Protein 5KD5 (pdb70)

Radius of gyration: 27.12 Å; Cα contacts (8 Å, |Δi|>4): 1174; chains: 1; bounding box: 44×74×72 Å

Structure (mmCIF, N/CA/C/O backbone):
data_5KD5
#
_entry.id   5KD5
#
_cell.length_a   86.860
_cell.length_b   88.440
_cell.length_c   99.020
_cell.angle_alpha   90.00
_cell.angle_beta   90.00
_cell.angle_gamma   90.00
#
_symmetry.space_group_name_H-M   'P 21 21 21'
#
loop_
_entity.id
_entity.type
_entity.pdbx_description
1 polymer Metallopeptidase
2 non-polymer 'ZINC ION'
3 non-polymer 1,2-ETHANEDIOL
4 non-polymer 'PHOSPHATE ION'
5 water water
#
loop_
_atom_site.group_PDB
_atom_site.id
_atom_site.type_symbol
_atom_site.label_atom_id
_atom_site.label_alt_id
_atom_site.label_comp_id
_atom_site.label_asym_id
_atom_site.label_entity_id
_atom_site.label_seq_id
_atom_site.pdbx_PDB_ins_code
_atom_site.Cartn_x
_atom_site.Cartn_y
_atom_site.Cartn_z
_atom_site.occupancy
_atom_site.B_iso_or_equiv
_atom_site.auth_seq_id
_atom_site.auth_comp_id
_atom_site.auth_asym_id
_atom_site.auth_atom_id
_atom_site.pdbx_PDB_model_num
ATOM 1 N N A ASP A 1 24 ? -11.767 -20.926 33.718 0.50 44.40 322 ASP A N 1
ATOM 2 N N B ASP A 1 24 ? -11.202 -20.189 33.584 0.50 43.16 322 ASP A N 1
ATOM 3 C CA A ASP A 1 24 ? -12.709 -20.184 32.822 0.50 43.55 322 ASP A CA 1
ATOM 4 C CA B ASP A 1 24 ? -12.469 -20.356 32.813 0.50 42.87 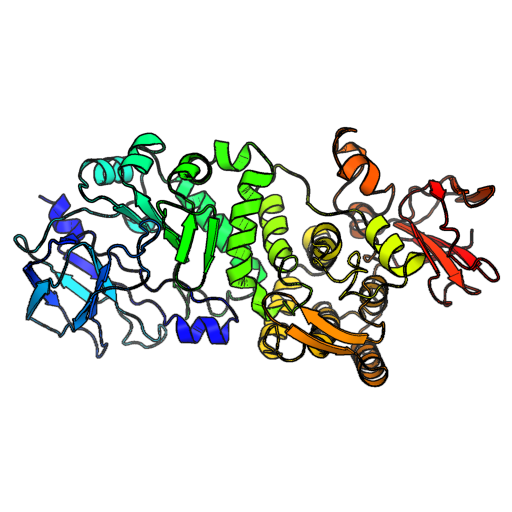322 ASP A CA 1
ATOM 5 C C A ASP A 1 24 ? -12.244 -20.347 31.374 0.50 42.28 322 ASP A C 1
ATOM 6 C C B ASP A 1 24 ? -12.180 -20.434 31.311 0.50 41.87 322 ASP A C 1
ATOM 7 O O A ASP A 1 24 ? -11.039 -20.446 31.097 0.50 39.87 322 ASP A O 1
ATOM 8 O O B ASP A 1 24 ? -11.010 -20.558 30.919 0.50 38.78 322 ASP A O 1
ATOM 17 N N . LYS A 1 25 ? -13.222 -20.394 30.470 1.00 39.81 323 LYS A N 1
ATOM 18 C CA . LYS A 1 25 ? -13.018 -20.443 29.032 1.00 42.92 323 LYS A CA 1
ATOM 19 C C . LYS A 1 25 ? -12.368 -19.151 28.515 1.00 43.46 323 LYS A C 1
ATOM 20 O O . LYS A 1 25 ? -11.799 -19.143 27.432 1.00 46.32 323 LYS A O 1
ATOM 22 N N . TRP A 1 26 ? -12.499 -18.058 29.265 1.00 42.85 324 TRP A N 1
ATOM 23 C CA . TRP A 1 26 ? -11.832 -16.807 28.893 1.00 40.23 324 TRP A CA 1
ATOM 24 C C . TRP A 1 26 ? -10.324 -16.982 29.031 1.00 40.40 324 TRP A C 1
ATOM 25 O O . TRP A 1 26 ? -9.600 -16.704 28.077 1.00 37.05 324 TRP A O 1
ATOM 36 N N . GLU A 1 27 ? -9.840 -17.483 30.169 1.00 37.26 325 GLU A N 1
ATOM 37 C CA . GLU A 1 27 ? -8.407 -17.734 30.291 1.00 36.51 325 GLU A CA 1
ATOM 38 C C . GLU A 1 27 ? -7.917 -18.693 29.204 1.00 39.16 325 GLU A C 1
ATOM 39 O O . GLU A 1 27 ? -6.874 -18.474 28.621 1.00 37.02 325 GLU A O 1
ATOM 45 N N . LYS A 1 28 ? -8.686 -19.729 28.893 1.00 39.52 326 LYS A N 1
ATOM 46 C CA . LYS A 1 28 ? -8.186 -20.766 27.989 1.00 37.49 326 LYS A CA 1
ATOM 47 C C . LYS A 1 28 ? -7.957 -20.255 26.554 1.00 36.17 326 LYS A C 1
ATOM 48 O O . LYS A 1 28 ? -7.049 -20.691 25.835 1.00 30.75 326 LYS A O 1
ATOM 54 N N . GLU A 1 29 ? -8.834 -19.358 26.153 1.00 35.36 327 GLU A N 1
ATOM 55 C CA . GLU A 1 29 ? -8.826 -18.705 24.846 1.00 36.64 327 GLU A CA 1
ATOM 56 C C . GLU A 1 29 ? -7.498 -18.010 24.567 1.00 35.19 327 GLU A C 1
ATOM 57 O O . GLU A 1 29 ? -7.115 -17.871 23.407 1.00 36.60 327 GLU A O 1
ATOM 63 N N . PHE A 1 30 ? -6.810 -17.566 25.629 1.00 29.53 328 PHE A N 1
ATOM 64 C CA . PHE A 1 30 ? -5.535 -16.849 25.513 1.00 29.24 328 PHE A CA 1
ATOM 65 C C . PHE A 1 30 ? -4.396 -17.718 25.971 1.00 29.14 328 PHE A C 1
ATOM 66 O O . PHE A 1 30 ? -3.297 -17.679 25.421 1.00 27.38 328 PHE A O 1
ATOM 74 N N . ARG A 1 31 ? -4.658 -18.594 26.939 1.00 27.19 329 ARG A N 1
ATOM 75 C CA . ARG A 1 31 ? -3.556 -19.416 27.437 1.00 24.55 329 ARG A CA 1
ATOM 76 C C . ARG A 1 31 ? -3.157 -20.560 26.481 1.00 21.44 329 ARG A C 1
ATOM 77 O O . ARG A 1 31 ? -2.049 -20.989 26.523 1.00 22.87 329 ARG A O 1
ATOM 85 N N . ILE A 1 32 ? -4.104 -21.010 25.664 1.00 24.91 330 ILE A N 1
ATOM 86 C CA . ILE A 1 32 ? -3.905 -22.030 24.678 1.00 27.06 330 ILE A CA 1
ATOM 87 C C . ILE A 1 32 ? -4.273 -21.455 23.336 1.00 26.60 330 ILE A C 1
ATOM 88 O O . ILE A 1 32 ? -5.475 -21.283 23.027 1.00 27.03 330 ILE A O 1
ATOM 93 N N . ARG A 1 33 ? -3.252 -21.232 22.511 1.00 26.87 331 ARG A N 1
ATOM 94 C CA . ARG A 1 33 ? -3.454 -20.674 21.167 1.00 27.40 331 ARG A CA 1
ATOM 95 C C . ARG A 1 33 ? -2.514 -21.263 20.099 1.00 26.85 331 ARG A C 1
ATOM 96 O O . ARG A 1 33 ? -1.382 -21.689 20.406 1.00 23.57 331 ARG A O 1
ATOM 104 N N . SER A 1 34 ? -2.982 -21.248 18.842 1.00 27.75 332 SER A N 1
ATOM 105 C CA . SER A 1 34 ? -2.103 -21.527 17.711 1.00 28.52 332 SER A CA 1
ATOM 106 C C . SER A 1 34 ? -1.658 -20.188 17.097 1.00 27.86 332 SER A C 1
ATOM 107 O O . SER A 1 34 ? -2.500 -19.343 16.769 1.00 32.37 332 SER A O 1
ATOM 110 N N . TYR A 1 35 ? -0.361 -20.040 16.971 1.00 24.65 333 TYR A N 1
ATOM 111 C CA . TYR A 1 35 ? 0.262 -18.825 16.452 1.00 23.44 333 TYR A CA 1
ATOM 112 C C . TYR A 1 35 ? 0.720 -19.046 15.014 1.00 24.23 333 TYR A C 1
ATOM 113 O O . TYR A 1 35 ? 1.541 -19.949 14.711 1.00 23.93 333 TYR A O 1
ATOM 122 N N . GLU A 1 36 ? 0.154 -18.227 14.132 1.00 22.53 334 GLU A N 1
ATOM 123 C CA . GLU A 1 36 ? 0.383 -18.319 12.712 1.00 23.67 334 GLU A CA 1
ATOM 124 C C . GLU A 1 36 ? 1.728 -17.650 12.377 1.00 20.94 334 GLU A C 1
ATOM 125 O O . GLU A 1 36 ? 2.167 -16.720 13.065 1.00 21.83 334 GLU A O 1
ATOM 131 N N . PRO A 1 37 ? 2.390 -18.108 11.312 1.00 20.54 335 PRO A N 1
ATOM 132 C CA . PRO A 1 37 ? 3.647 -17.521 10.891 1.00 20.12 335 PRO A CA 1
ATOM 133 C C . PRO A 1 37 ? 3.438 -16.129 10.255 1.00 17.52 335 PRO A C 1
ATOM 134 O O . PRO A 1 37 ? 2.473 -15.925 9.571 1.00 19.48 335 PRO A O 1
ATOM 138 N N . TYR A 1 38 ? 4.314 -15.196 10.545 1.00 18.90 336 TYR A N 1
ATOM 139 C CA . TYR A 1 38 ? 4.335 -13.916 9.810 1.00 17.98 336 TYR A CA 1
ATOM 140 C C . TYR A 1 38 ? 5.664 -13.743 9.103 1.00 19.41 336 TYR A C 1
ATOM 141 O O . TYR A 1 38 ? 6.658 -14.341 9.477 1.00 19.39 336 TYR A O 1
ATOM 150 N N . SER A 1 39 ? 5.690 -12.919 8.035 1.00 19.63 337 SER A N 1
ATOM 151 C CA . SER A 1 39 ? 6.953 -12.687 7.315 1.00 19.38 337 SER A CA 1
ATOM 152 C C . SER A 1 39 ? 8.004 -11.899 8.068 1.00 19.67 337 SER A C 1
ATOM 153 O O . SER A 1 39 ? 7.712 -11.278 9.142 1.00 21.44 337 SER A O 1
ATOM 156 N N . ASN A 1 40 ? 9.218 -11.788 7.490 1.00 21.35 338 ASN A N 1
ATOM 157 C CA . ASN A 1 40 ? 10.289 -11.006 8.038 1.00 21.21 338 ASN A CA 1
ATOM 158 C C . ASN A 1 40 ? 10.214 -9.540 7.596 1.00 22.15 338 ASN A C 1
ATOM 159 O O . ASN A 1 40 ? 10.184 -9.217 6.384 1.00 22.45 338 ASN A O 1
ATOM 164 N N . ILE A 1 41 ? 10.219 -8.652 8.585 1.00 19.59 339 ILE A N 1
ATOM 165 C CA . ILE A 1 41 ? 9.976 -7.246 8.287 1.00 19.93 339 ILE A CA 1
ATOM 166 C C . ILE A 1 41 ? 11.149 -6.548 7.561 1.00 22.92 339 ILE A C 1
ATOM 167 O O . ILE A 1 41 ? 10.906 -5.682 6.691 1.00 21.88 339 ILE A O 1
ATOM 172 N N . ALA A 1 42 ? 12.391 -6.891 7.867 1.00 23.13 340 ALA A N 1
ATOM 173 C CA . ALA A 1 42 ? 13.513 -6.188 7.262 1.00 26.40 340 ALA A CA 1
ATOM 174 C C . ALA A 1 42 ? 13.602 -6.558 5.767 1.00 24.66 340 ALA A C 1
ATOM 175 O O . ALA A 1 42 ? 13.727 -5.686 4.896 1.00 24.21 340 ALA A O 1
ATOM 177 N N . GLU A 1 43 ? 13.454 -7.840 5.478 1.00 23.92 341 GLU A N 1
ATOM 178 C CA . GLU A 1 43 ? 13.464 -8.343 4.115 1.00 24.67 341 GLU A CA 1
ATOM 179 C C . GLU A 1 43 ? 12.450 -7.622 3.240 1.00 23.69 341 GLU A C 1
ATOM 180 O O . GLU A 1 43 ? 12.794 -7.214 2.145 1.00 21.72 341 GLU A O 1
ATOM 186 N N . TRP A 1 44 ? 11.220 -7.429 3.748 1.00 21.15 342 TRP A N 1
ATOM 187 C CA . TRP A 1 44 ? 10.137 -6.903 2.911 1.00 21.09 342 TRP A CA 1
ATOM 188 C C . TRP A 1 44 ? 10.187 -5.389 2.834 1.00 20.01 342 TRP A C 1
ATOM 189 O O . TRP A 1 44 ? 9.721 -4.796 1.838 1.00 19.49 342 TRP A O 1
ATOM 200 N N . ALA A 1 45 ? 10.767 -4.771 3.855 1.00 21.32 343 ALA A N 1
ATOM 201 C CA . ALA A 1 45 ? 10.963 -3.309 3.803 1.00 21.79 343 ALA A CA 1
ATOM 202 C C . ALA A 1 45 ? 11.976 -2.990 2.704 1.00 21.73 343 ALA A C 1
ATOM 203 O O . ALA A 1 45 ? 11.772 -2.079 1.937 1.00 21.63 343 ALA A O 1
ATOM 205 N N . ASP A 1 46 ? 13.016 -3.795 2.578 1.00 22.86 344 ASP A N 1
ATOM 206 C CA . ASP A 1 46 ? 13.971 -3.663 1.463 1.00 24.43 344 ASP A CA 1
ATOM 207 C C . ASP A 1 46 ? 13.330 -3.981 0.119 1.00 23.59 344 ASP A C 1
ATOM 208 O O . ASP A 1 46 ? 13.374 -3.142 -0.781 1.00 25.09 344 ASP A O 1
ATOM 213 N N . LYS A 1 47 ? 12.679 -5.125 -0.016 1.00 22.75 345 LYS A N 1
ATOM 214 C CA . LYS A 1 47 ? 12.037 -5.505 -1.263 1.00 24.04 345 LYS A CA 1
ATOM 215 C C . LYS A 1 47 ? 10.927 -4.559 -1.735 1.00 22.57 345 LYS A C 1
ATOM 216 O O . LYS A 1 47 ? 10.776 -4.327 -2.934 1.00 22.46 345 LYS A O 1
ATOM 222 N N . LEU A 1 48 ? 10.127 -4.041 -0.806 1.00 19.85 346 LEU A N 1
ATOM 223 C CA . LEU A 1 48 ? 8.985 -3.241 -1.176 1.00 19.90 346 LEU A CA 1
ATOM 224 C C . LEU A 1 48 ? 9.275 -1.748 -1.050 1.00 19.08 346 LEU A C 1
ATOM 225 O O . LEU A 1 48 ? 8.422 -0.927 -1.397 1.00 19.08 346 LEU A O 1
ATOM 230 N N . MET A 1 49 ? 10.462 -1.422 -0.553 1.00 18.98 347 MET A N 1
ATOM 231 C CA . MET A 1 49 ? 10.890 -0.006 -0.422 1.00 20.44 347 MET A CA 1
ATOM 232 C C . MET A 1 49 ? 9.905 0.750 0.501 1.00 18.06 347 MET A C 1
ATOM 233 O O . MET A 1 49 ? 9.269 1.746 0.109 1.00 18.64 347 MET A O 1
ATOM 238 N N . THR A 1 50 ? 9.748 0.222 1.706 1.00 17.98 348 THR A N 1
ATOM 239 C CA . THR A 1 50 ? 8.950 0.832 2.753 1.00 18.56 348 THR A CA 1
ATOM 240 C C . THR A 1 50 ? 9.745 0.991 3.998 1.00 18.99 348 THR A C 1
ATOM 241 O O . THR A 1 50 ? 10.758 0.348 4.192 1.00 20.22 348 THR A O 1
ATOM 245 N N . LYS A 1 51 ? 9.241 1.818 4.911 1.00 20.14 349 LYS A N 1
ATOM 246 C CA . LYS A 1 51 ? 9.671 1.712 6.289 1.00 19.49 349 LYS A CA 1
ATOM 247 C C . LYS A 1 51 ? 9.265 0.325 6.819 1.00 18.39 349 LYS A C 1
ATOM 248 O O . LYS A 1 51 ? 8.421 -0.343 6.246 1.00 19.10 349 LYS A O 1
ATOM 254 N N . LYS A 1 52 ? 9.884 -0.099 7.898 1.00 18.44 350 LYS A N 1
ATOM 255 C CA . LYS A 1 52 ? 9.581 -1.409 8.435 1.00 20.06 350 LYS A CA 1
ATOM 256 C C . LYS A 1 52 ? 8.173 -1.413 8.974 1.00 19.51 350 LYS A C 1
ATOM 257 O O . LYS A 1 52 ? 7.772 -0.484 9.674 1.00 19.35 350 LYS A O 1
ATOM 263 N N . TYR A 1 53 ? 7.467 -2.462 8.656 1.00 17.66 351 TYR A N 1
ATOM 264 C CA . TYR A 1 53 ? 6.220 -2.809 9.314 1.00 17.88 351 TYR A CA 1
ATOM 265 C C . TYR A 1 53 ? 6.477 -3.374 10.724 1.00 19.02 351 TYR A C 1
ATOM 266 O O . TYR A 1 53 ? 7.612 -3.421 11.183 1.00 16.02 351 TYR A O 1
ATOM 275 N N . SER A 1 54 ? 5.389 -3.680 11.450 1.00 17.94 352 SER A N 1
ATOM 276 C CA . SER A 1 54 ? 5.588 -4.245 12.756 1.00 17.60 352 SER A CA 1
ATOM 277 C C . SER A 1 54 ? 5.879 -5.738 12.667 1.00 17.50 352 SER A C 1
ATOM 278 O O . SER A 1 54 ? 5.319 -6.396 11.827 1.00 19.31 352 SER A O 1
ATOM 281 N N . ASP A 1 55 ? 6.640 -6.218 13.640 1.00 17.87 353 ASP A N 1
ATOM 282 C CA . ASP A 1 55 ? 6.712 -7.683 13.928 1.00 20.69 353 ASP A CA 1
ATOM 283 C C . ASP A 1 55 ? 5.957 -8.091 15.204 1.00 21.45 353 ASP A C 1
ATOM 284 O O . ASP A 1 55 ? 6.097 -9.246 15.677 1.00 19.70 353 ASP A O 1
ATOM 289 N N . LEU A 1 56 ? 5.107 -7.205 15.730 1.00 20.18 354 LEU A N 1
ATOM 290 C CA . LEU A 1 56 ? 4.186 -7.551 16.857 1.00 18.96 354 LEU A CA 1
ATOM 291 C C . LEU A 1 56 ? 2.855 -8.053 16.421 1.00 19.76 354 LEU A C 1
ATOM 292 O O . LEU A 1 56 ? 1.843 -7.754 17.023 1.00 20.21 354 LEU A O 1
ATOM 297 N N . ASP A 1 57 ? 2.854 -8.969 15.429 1.00 15.25 355 ASP A N 1
ATOM 298 C CA . ASP A 1 57 ? 1.667 -9.494 14.805 1.00 18.31 355 ASP A CA 1
ATOM 299 C C . ASP A 1 57 ? 0.935 -10.531 15.705 1.00 15.73 355 ASP A C 1
ATOM 300 O O . ASP A 1 57 ? -0.256 -10.829 15.456 1.00 17.79 355 ASP A O 1
ATOM 305 N N . ASN A 1 58 ? 1.671 -11.057 16.657 1.00 16.07 356 ASN A N 1
ATOM 306 C CA . ASN A 1 58 ? 1.246 -12.213 17.462 1.00 19.85 356 ASN A CA 1
ATOM 307 C C . ASN A 1 58 ? 1.188 -11.921 18.959 1.00 21.43 356 ASN A C 1
ATOM 308 O O . ASN A 1 58 ? 1.905 -12.528 19.728 1.00 20.23 356 ASN A O 1
ATOM 313 N N . PRO A 1 59 ? 0.308 -10.991 19.377 1.00 19.93 357 PRO A N 1
ATOM 314 C CA . PRO A 1 59 ? 0.080 -10.929 20.844 1.00 20.51 357 PRO A CA 1
ATOM 315 C C . PRO A 1 59 ? -0.324 -12.282 21.446 1.00 21.01 357 PRO A C 1
ATOM 316 O O . PRO A 1 59 ? -1.016 -13.062 20.799 1.00 22.48 357 PRO A O 1
ATOM 320 N N . THR A 1 60 ? 0.055 -12.482 22.695 1.00 22.98 358 THR A N 1
ATOM 321 C CA . THR A 1 60 ? -0.522 -13.606 23.471 1.00 24.09 358 THR A CA 1
ATOM 322 C C . THR A 1 60 ? -1.776 -13.188 24.241 1.00 25.54 358 THR A C 1
ATOM 323 O O . THR A 1 60 ? -2.628 -14.026 24.598 1.00 25.33 358 THR A O 1
ATOM 327 N N . GLY A 1 61 ? -1.860 -11.898 24.569 1.00 23.08 359 GLY A N 1
ATOM 328 C CA . GLY A 1 61 ? -2.838 -11.410 25.535 1.00 25.20 359 GLY A CA 1
ATOM 329 C C . GLY A 1 61 ? -2.550 -11.784 26.968 1.00 25.64 359 GLY A C 1
ATOM 330 O O . GLY A 1 61 ? -3.477 -11.794 27.781 1.00 26.04 359 GLY A O 1
ATOM 331 N N . ILE A 1 62 ? -1.275 -12.086 27.269 1.00 26.54 360 ILE A N 1
ATOM 332 C CA . ILE A 1 62 ? -0.805 -12.371 28.633 1.00 26.92 360 ILE A CA 1
ATOM 333 C C . ILE A 1 62 ? 0.081 -11.208 29.081 1.00 27.21 360 ILE A C 1
ATOM 334 O O . ILE A 1 62 ? 1.113 -10.891 28.453 1.00 27.46 360 ILE A O 1
ATOM 339 N N . SER A 1 63 ? -0.259 -10.585 30.218 1.00 26.11 361 SER A N 1
ATOM 340 C CA . SER A 1 63 ? 0.679 -9.638 30.823 1.00 27.80 361 SER A CA 1
ATOM 341 C C . SER A 1 63 ? 1.496 -10.252 31.950 1.00 29.19 361 SER A C 1
ATOM 342 O O . SER A 1 63 ? 1.117 -11.271 32.534 1.00 30.94 361 SER A O 1
ATOM 345 N N . VAL A 1 64 ? 2.643 -9.648 32.192 1.00 27.19 362 VAL A N 1
ATOM 346 C CA . VAL A 1 64 ? 3.608 -10.086 33.160 1.00 28.85 362 VAL A CA 1
ATOM 347 C C . VAL A 1 64 ? 4.121 -8.915 34.023 1.00 32.56 362 VAL A C 1
ATOM 348 O O . VAL A 1 64 ? 3.991 -7.734 33.656 1.00 27.03 362 VAL A O 1
ATOM 352 N N . LYS A 1 65 ? 4.693 -9.256 35.187 1.00 33.42 363 LYS A N 1
ATOM 353 C CA . LYS A 1 65 ? 5.369 -8.313 36.076 1.00 32.54 363 LYS A CA 1
ATOM 354 C C . LYS A 1 65 ? 6.776 -8.776 36.145 1.00 33.79 363 LYS A C 1
ATOM 355 O O . LYS A 1 65 ? 7.045 -9.964 35.910 1.00 33.79 363 LYS A O 1
ATOM 361 N N . ALA A 1 66 ? 7.677 -7.884 36.543 1.00 32.59 364 ALA A N 1
ATOM 362 C CA . ALA A 1 66 ? 9.086 -8.230 36.644 1.00 32.62 364 ALA A CA 1
ATOM 363 C C . ALA A 1 66 ? 9.165 -9.310 37.691 1.00 35.58 364 ALA A C 1
ATOM 364 O O . ALA A 1 66 ? 8.481 -9.222 38.696 1.00 36.09 364 ALA A O 1
ATOM 366 N N . GLY A 1 67 ? 9.966 -10.333 37.417 1.00 38.56 365 GLY A N 1
ATOM 367 C CA . GLY A 1 67 ? 10.148 -11.473 38.329 1.00 37.13 365 GLY A CA 1
ATOM 368 C C . GLY A 1 67 ? 9.161 -12.597 38.106 1.00 36.00 365 GLY A C 1
ATOM 369 O O . GLY A 1 67 ? 9.362 -13.677 38.630 1.00 38.10 365 GLY A O 1
ATOM 370 N N . ASP A 1 68 ? 8.095 -12.388 37.338 1.00 34.36 366 ASP A N 1
ATOM 371 C CA . ASP A 1 68 ? 7.157 -13.465 37.081 1.00 34.11 366 ASP A CA 1
ATOM 372 C C . ASP A 1 68 ? 7.869 -14.648 36.455 1.00 34.83 366 ASP A C 1
ATOM 373 O O . ASP A 1 68 ? 8.708 -14.479 35.570 1.00 34.23 366 ASP A O 1
ATOM 378 N N . ASP A 1 69 ? 7.534 -15.847 36.940 1.00 35.12 367 ASP A N 1
ATOM 379 C CA . ASP A 1 69 ? 7.929 -17.083 36.256 1.00 35.28 367 ASP A CA 1
ATOM 380 C C . ASP A 1 69 ? 6.848 -17.526 35.308 1.00 32.74 367 ASP A C 1
ATOM 381 O O . ASP A 1 69 ? 5.662 -17.648 35.681 1.00 30.09 367 ASP A O 1
ATOM 386 N N . ILE A 1 70 ? 7.275 -17.795 34.069 1.00 29.48 368 ILE A N 1
ATOM 387 C CA . ILE A 1 70 ? 6.352 -18.105 32.987 1.00 29.97 368 ILE A CA 1
ATOM 388 C C . ILE A 1 70 ? 6.733 -19.448 32.382 1.00 30.60 368 ILE A C 1
ATOM 389 O O . ILE A 1 70 ? 7.815 -19.598 31.776 1.00 32.94 368 ILE A O 1
ATOM 394 N N . ILE A 1 71 ? 5.822 -20.388 32.509 1.00 31.50 369 ILE A N 1
ATOM 395 C CA . ILE A 1 71 ? 5.898 -21.664 31.808 1.00 31.02 369 ILE A CA 1
ATOM 396 C C . ILE A 1 71 ? 5.268 -21.498 30.422 1.00 28.01 369 ILE A C 1
ATOM 397 O O . ILE A 1 71 ? 4.163 -20.986 30.272 1.00 27.44 369 ILE A O 1
ATOM 402 N N . VAL A 1 72 ? 5.964 -21.990 29.412 1.00 29.96 370 VAL A N 1
ATOM 403 C CA . VAL A 1 72 ? 5.497 -21.913 28.075 1.00 26.53 370 VAL A CA 1
ATOM 404 C C . VAL A 1 72 ? 5.711 -23.322 27.543 1.00 25.72 370 VAL A C 1
ATOM 405 O O . VAL A 1 72 ? 6.823 -23.766 27.474 1.00 25.04 370 VAL A O 1
ATOM 409 N N . LEU A 1 73 ? 4.640 -23.969 27.140 1.00 24.26 371 LEU A N 1
ATOM 410 C CA . LEU A 1 73 ? 4.777 -25.272 26.548 1.00 25.88 371 LEU A CA 1
ATOM 411 C C . LEU A 1 73 ? 4.587 -25.100 25.061 1.00 24.53 371 LEU A C 1
ATOM 412 O O . LEU A 1 73 ? 3.524 -24.647 24.590 1.00 26.04 371 LEU A O 1
ATOM 417 N N . VAL A 1 74 ? 5.556 -25.595 24.298 1.00 24.90 372 VAL A N 1
ATOM 418 C CA . VAL A 1 74 ? 5.584 -25.370 22.872 1.00 25.72 372 VAL A CA 1
ATOM 419 C C . VAL A 1 74 ? 5.477 -26.718 22.139 1.00 25.84 372 VAL A C 1
ATOM 420 O O . VAL A 1 74 ? 6.240 -27.640 22.411 1.00 27.67 372 VAL A O 1
ATOM 424 N N . GLY A 1 75 ? 4.552 -26.785 21.200 1.00 25.15 373 GLY A N 1
ATOM 425 C CA . GLY A 1 75 ? 4.377 -27.944 20.331 1.00 25.46 373 GLY A CA 1
ATOM 426 C C . GLY A 1 75 ? 5.459 -28.134 19.276 1.00 25.66 373 GLY A C 1
ATOM 427 O O . GLY A 1 75 ? 6.584 -27.633 19.370 1.00 28.33 373 GLY A O 1
ATOM 428 N N . ASP A 1 76 ? 5.115 -28.914 18.258 1.00 29.90 374 ASP A N 1
ATOM 429 C CA . ASP A 1 76 ? 6.007 -29.089 17.106 1.00 31.84 374 ASP A CA 1
ATOM 430 C C . ASP A 1 76 ? 6.251 -27.696 16.500 1.00 29.95 374 ASP A C 1
ATOM 431 O O . ASP A 1 76 ? 5.289 -26.954 16.257 1.00 29.19 374 ASP A O 1
ATOM 436 N N . THR A 1 77 ? 7.510 -27.359 16.329 1.00 29.29 375 THR A N 1
ATOM 437 C CA . THR A 1 77 ? 7.921 -26.069 15.705 1.00 29.62 375 THR A CA 1
ATOM 438 C C . THR A 1 77 ? 8.371 -26.231 14.262 1.00 31.35 375 THR A C 1
ATOM 439 O O . THR A 1 77 ? 8.690 -25.252 13.620 1.00 29.41 375 THR A O 1
ATOM 443 N N . TYR A 1 78 ? 8.418 -27.461 13.770 1.00 32.68 376 TYR A N 1
ATOM 444 C CA . TYR A 1 78 ? 8.637 -27.738 12.332 1.00 32.96 376 TYR A CA 1
ATOM 445 C C . TYR A 1 78 ? 9.912 -27.137 11.863 1.00 30.48 376 TYR A C 1
ATOM 446 O O . TYR A 1 78 ? 9.977 -26.620 10.754 1.00 30.77 376 TYR A O 1
ATOM 455 N N . GLY A 1 79 ? 10.932 -27.153 12.704 1.00 28.67 377 GLY A N 1
ATOM 456 C CA . GLY A 1 79 ? 12.204 -26.599 12.310 1.00 31.32 377 GLY A CA 1
ATOM 457 C C . GLY A 1 79 ? 12.337 -25.098 12.496 1.00 32.25 377 GLY A C 1
ATOM 458 O O . GLY A 1 79 ? 13.405 -24.562 12.299 1.00 37.18 377 GLY A O 1
ATOM 459 N N . GLN A 1 80 ? 11.265 -24.422 12.907 1.00 34.80 378 GLN A N 1
ATOM 460 C CA . GLN A 1 80 ? 11.286 -22.955 12.960 1.00 31.43 378 GLN A CA 1
ATOM 461 C C . GLN A 1 80 ? 11.897 -22.494 14.261 1.00 37.49 378 GLN A C 1
ATOM 462 O O . GLN A 1 80 ? 11.773 -23.160 15.266 1.00 41.49 378 GLN A O 1
ATOM 468 N N . ASN A 1 81 ? 12.575 -21.356 14.245 1.00 38.32 379 ASN A N 1
ATOM 469 C CA . ASN A 1 81 ? 13.126 -20.775 15.436 1.00 41.17 379 ASN A CA 1
ATOM 470 C C . ASN A 1 81 ? 12.118 -19.735 15.857 1.00 39.24 379 ASN A C 1
ATOM 471 O O . ASN A 1 81 ? 11.778 -18.856 15.073 1.00 41.53 379 ASN A O 1
ATOM 476 N N . ILE A 1 82 ? 11.589 -19.878 17.061 1.00 31.70 380 ILE A N 1
ATOM 477 C CA . ILE A 1 82 ? 10.659 -18.911 17.566 1.00 27.71 380 ILE A CA 1
ATOM 478 C C . ILE A 1 82 ? 11.066 -18.429 18.940 1.00 29.38 380 ILE A C 1
ATOM 479 O O . ILE A 1 82 ? 11.943 -18.975 19.574 1.00 27.34 380 ILE A O 1
ATOM 484 N N . SER A 1 83 ? 10.482 -17.317 19.368 1.00 23.49 381 SER A N 1
ATOM 485 C CA . SER A 1 83 ? 10.844 -16.755 20.664 1.00 27.12 381 SER A CA 1
ATOM 486 C C . SER A 1 83 ? 9.700 -15.935 21.234 1.00 22.96 381 SER A C 1
ATOM 487 O O . SER A 1 83 ? 8.659 -15.807 20.609 1.00 24.39 381 SER A O 1
ATOM 490 N N . MET A 1 84 ? 9.853 -15.487 22.468 1.00 26.76 382 MET A N 1
ATOM 491 C CA . MET A 1 84 ? 8.848 -14.687 23.175 1.00 23.91 382 MET A CA 1
ATOM 492 C C . MET A 1 84 ? 9.470 -13.340 23.474 1.00 25.71 382 MET A C 1
ATOM 493 O O . MET A 1 84 ? 10.656 -13.230 23.835 1.00 25.24 382 MET A O 1
ATOM 498 N N . GLN A 1 85 ? 8.712 -12.281 23.232 1.00 23.88 383 GLN A N 1
ATOM 499 C CA . GLN A 1 85 ? 9.190 -10.968 23.532 1.00 23.75 383 GLN A CA 1
ATOM 500 C C . GLN A 1 85 ? 8.195 -10.285 24.468 1.00 21.13 383 GLN A C 1
ATOM 501 O O . GLN A 1 85 ? 6.956 -10.371 24.294 1.00 23.33 383 GLN A O 1
ATOM 507 N N . CYS A 1 86 ? 8.747 -9.619 25.453 1.00 24.61 384 CYS A N 1
ATOM 508 C CA . CYS A 1 86 ? 7.957 -8.846 26.401 1.00 23.82 384 CYS A CA 1
ATOM 509 C C . CYS A 1 86 ? 7.977 -7.339 26.018 1.00 25.15 384 CYS A C 1
ATOM 510 O O . CYS A 1 86 ? 9.021 -6.758 26.005 1.00 25.69 384 CYS A O 1
ATOM 513 N N . ILE A 1 87 ? 6.831 -6.748 25.772 1.00 24.19 385 ILE A N 1
ATOM 514 C CA . ILE A 1 87 ? 6.783 -5.384 25.277 1.00 23.39 385 ILE A CA 1
ATOM 515 C C . ILE A 1 87 ? 6.245 -4.494 26.381 1.00 23.33 385 ILE A C 1
ATOM 516 O O . ILE A 1 87 ? 5.147 -4.708 26.891 1.00 25.12 385 ILE A O 1
ATOM 521 N N . TRP A 1 88 ? 7.002 -3.440 26.660 1.00 25.21 386 TRP A N 1
ATOM 522 C CA . TRP A 1 88 ? 6.552 -2.399 27.583 1.00 26.41 386 TRP A CA 1
ATOM 523 C C . TRP A 1 88 ? 6.839 -0.991 26.975 1.00 28.80 386 TRP A C 1
ATOM 524 O O . TRP A 1 88 ? 6.508 -0.769 25.805 1.00 29.17 386 TRP A O 1
ATOM 535 N N . GLU A 1 89 ? 7.450 -0.075 27.731 1.00 28.54 387 GLU A N 1
ATOM 536 C CA . GLU A 1 89 ? 7.438 1.362 27.430 1.00 27.16 387 GLU A CA 1
ATOM 537 C C . GLU A 1 89 ? 8.843 1.863 27.406 1.00 26.24 387 GLU A C 1
ATOM 538 O O . GLU A 1 89 ? 9.738 1.303 28.029 1.00 29.41 387 GLU A O 1
ATOM 544 N N . THR A 1 90 ? 9.049 2.923 26.639 1.00 29.08 388 THR A N 1
ATOM 545 C CA . THR A 1 90 ? 10.324 3.588 26.499 1.00 28.55 388 THR A CA 1
ATOM 546 C C . THR A 1 90 ? 10.073 5.109 26.543 1.00 31.92 388 THR A C 1
ATOM 547 O O . THR A 1 90 ? 8.936 5.539 26.481 1.00 28.14 388 THR A O 1
ATOM 551 N N . GLY A 1 91 ? 11.144 5.886 26.670 1.00 32.52 389 GLY A N 1
ATOM 552 C CA . GLY A 1 91 ? 11.059 7.329 26.623 1.00 35.35 389 GLY A CA 1
ATOM 553 C C . GLY A 1 91 ? 11.483 8.003 27.919 1.00 41.42 389 GLY A C 1
ATOM 554 O O . GLY A 1 91 ? 11.165 7.547 29.029 1.00 42.23 389 GLY A O 1
ATOM 555 N N . THR A 1 92 ? 12.192 9.111 27.748 1.00 47.89 390 THR A N 1
ATOM 556 C CA . THR A 1 92 ? 12.604 9.989 28.834 1.00 50.81 390 THR A CA 1
ATOM 557 C C . THR A 1 92 ? 11.638 11.191 28.931 1.00 50.77 390 THR A C 1
ATOM 558 O O . THR A 1 92 ? 10.996 11.422 29.969 1.00 44.97 390 THR A O 1
ATOM 562 N N . GLU A 1 93 ? 11.488 11.931 27.834 1.00 47.40 391 GLU A N 1
ATOM 563 C CA . GLU A 1 93 ? 10.576 13.088 27.857 1.00 46.07 391 GLU A CA 1
ATOM 564 C C . GLU A 1 93 ? 9.149 12.703 28.265 1.00 41.39 391 GLU A C 1
ATOM 565 O O . GLU A 1 93 ? 8.507 13.416 29.014 1.00 41.02 391 GLU A O 1
ATOM 571 N N . TYR A 1 94 ? 8.646 11.580 27.749 1.00 33.76 392 TYR A N 1
ATOM 572 C CA . TYR A 1 94 ? 7.314 11.054 28.099 1.00 30.73 392 TYR A CA 1
ATOM 573 C C . TYR A 1 94 ? 7.364 9.556 27.715 1.00 27.36 392 TYR A C 1
ATOM 574 O O . TYR A 1 94 ? 8.306 9.142 27.082 1.00 27.84 392 TYR A O 1
ATOM 583 N N . LYS A 1 95 ? 6.356 8.797 28.102 1.00 29.07 393 LYS A N 1
ATOM 584 C CA . LYS A 1 95 ? 6.380 7.330 27.877 1.00 30.45 393 LYS A CA 1
ATOM 585 C C . LYS A 1 95 ? 5.651 6.971 26.601 1.00 29.26 393 LYS A C 1
ATOM 586 O O . LYS A 1 95 ? 4.634 7.565 26.293 1.00 25.72 393 LYS A O 1
ATOM 592 N N . GLN A 1 96 ? 6.141 5.946 25.903 1.00 27.72 394 GLN A N 1
ATOM 593 C CA . GLN A 1 96 ? 5.386 5.336 24.809 1.00 25.91 394 GLN A CA 1
ATOM 594 C C . GLN A 1 96 ? 5.684 3.853 24.698 1.00 23.25 394 GLN A C 1
ATOM 595 O O . GLN A 1 96 ? 6.749 3.431 25.107 1.00 24.89 394 GLN A O 1
ATOM 601 N N . THR A 1 97 ? 4.737 3.106 24.141 1.00 24.74 395 THR A N 1
ATOM 602 C CA . THR A 1 97 ? 4.962 1.666 23.863 1.00 24.09 395 THR A CA 1
ATOM 603 C C . THR A 1 97 ? 6.226 1.522 23.002 1.00 25.46 395 THR A C 1
ATOM 604 O O . THR A 1 97 ? 6.380 2.224 21.979 1.00 25.76 395 THR A O 1
ATOM 608 N N . ALA A 1 98 ? 7.150 0.639 23.388 1.00 23.66 396 ALA A N 1
ATOM 609 C CA . ALA A 1 98 ? 8.380 0.394 22.661 1.00 25.50 396 ALA A CA 1
ATOM 610 C C . ALA A 1 98 ? 8.164 -0.571 21.471 1.00 24.38 396 ALA A C 1
ATOM 611 O O . ALA A 1 98 ? 7.174 -1.286 21.419 1.00 23.80 396 ALA A O 1
ATOM 613 N N . SER A 1 99 ? 9.087 -0.563 20.513 1.00 26.94 397 SER A N 1
ATOM 614 C CA . SER A 1 99 ? 8.950 -1.409 19.303 1.00 24.53 397 SER A CA 1
ATOM 615 C C . SER A 1 99 ? 9.653 -2.753 19.547 1.00 25.58 397 SER A C 1
ATOM 616 O O . SER A 1 99 ? 9.549 -3.669 18.749 1.00 23.53 397 SER A O 1
ATOM 619 N N . SER A 1 100 ? 10.372 -2.838 20.655 1.00 24.27 398 SER A N 1
ATOM 620 C CA . SER A 1 100 ? 11.045 -4.063 21.096 1.00 27.00 398 SER A CA 1
ATOM 621 C C . SER A 1 100 ? 11.190 -4.111 22.625 1.00 27.23 398 SER A C 1
ATOM 622 O O . SER A 1 100 ? 10.844 -3.146 23.325 1.00 24.73 398 SER A O 1
ATOM 625 N N . GLY A 1 101 ? 11.710 -5.223 23.134 1.00 27.22 399 GLY A N 1
ATOM 626 C CA . GLY A 1 101 ? 11.728 -5.489 24.612 1.00 27.57 399 GLY A CA 1
ATOM 627 C C . GLY A 1 101 ? 12.533 -6.737 24.908 1.00 30.38 399 GLY A C 1
ATOM 628 O O . GLY A 1 101 ? 13.219 -7.247 24.026 1.00 29.69 399 GLY A O 1
ATOM 629 N N . ASP A 1 102 ? 12.452 -7.257 26.133 1.00 30.45 400 ASP A N 1
ATOM 630 C CA . ASP A 1 102 ? 13.196 -8.455 26.500 1.00 27.90 400 ASP A CA 1
ATOM 631 C C . ASP A 1 102 ? 12.696 -9.665 25.698 1.00 24.27 400 ASP A C 1
ATOM 632 O O . ASP A 1 102 ? 11.479 -9.898 25.556 1.00 28.50 400 ASP A O 1
ATOM 637 N N . VAL A 1 103 ? 13.651 -10.389 25.158 1.00 26.05 401 VAL A N 1
ATOM 638 C CA . VAL A 1 103 ? 13.447 -11.520 24.278 1.00 27.18 401 VAL A CA 1
ATOM 639 C C . VAL A 1 103 ? 13.919 -12.808 24.944 1.00 30.04 401 VAL A C 1
ATOM 640 O O . 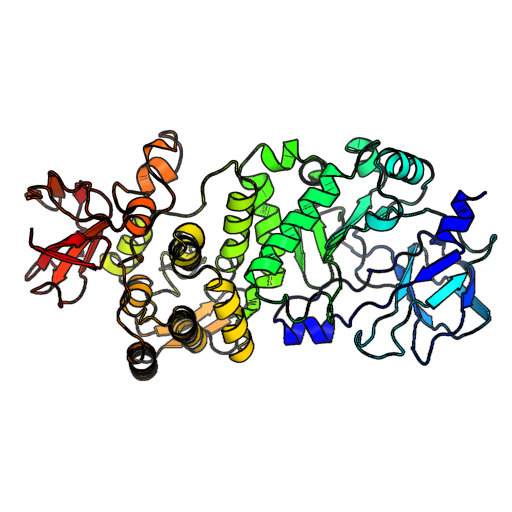VAL A 1 103 ? 15.028 -12.873 25.462 1.00 27.70 401 VAL A O 1
ATOM 644 N N . TYR A 1 104 ? 13.057 -13.816 24.866 1.00 27.41 402 TYR A N 1
ATOM 645 C CA . TYR A 1 104 ? 13.308 -15.090 25.525 1.00 27.88 402 TYR A CA 1
ATOM 646 C C . TYR A 1 104 ? 13.246 -16.159 24.482 1.00 26.90 402 TYR A C 1
ATOM 647 O O . TYR A 1 104 ? 12.223 -16.334 23.833 1.00 28.63 402 TYR A O 1
ATOM 656 N N . MET A 1 105 ? 14.338 -16.872 24.321 1.00 31.85 403 MET A N 1
ATOM 657 C CA . MET A 1 105 ? 14.362 -18.002 23.377 1.00 31.23 403 MET A CA 1
ATOM 658 C C . MET A 1 105 ? 13.394 -19.098 23.805 1.00 30.17 403 MET A C 1
ATOM 659 O O . MET A 1 105 ? 13.144 -19.283 25.001 1.00 31.13 403 MET A O 1
ATOM 664 N N . LEU A 1 106 ? 12.778 -19.739 22.827 1.00 27.46 404 LEU A N 1
ATOM 665 C CA . LEU A 1 106 ? 11.834 -20.819 23.043 1.00 25.29 404 LEU A CA 1
ATOM 666 C C . LEU A 1 106 ? 12.272 -22.050 22.291 1.00 30.35 404 LEU A C 1
ATOM 667 O O . LEU A 1 106 ? 12.753 -21.945 21.154 1.00 28.31 404 LEU A O 1
ATOM 672 N N . ASN A 1 107 ? 12.071 -23.215 22.914 1.00 28.19 405 ASN A N 1
ATOM 673 C CA . ASN A 1 107 ? 12.290 -24.515 22.269 1.00 31.53 405 ASN A CA 1
ATOM 674 C C . ASN A 1 107 ? 11.081 -25.386 22.329 1.00 31.46 405 ASN A C 1
ATOM 675 O O . ASN A 1 107 ? 10.231 -25.194 23.196 1.00 28.97 405 ASN A O 1
ATOM 680 N N . PRO A 1 108 ? 11.043 -26.425 21.475 1.00 28.34 406 PRO A N 1
ATOM 681 C CA . PRO A 1 108 ? 9.906 -27.315 21.600 1.00 27.17 406 PRO A CA 1
ATOM 682 C C . PRO A 1 108 ? 9.916 -27.927 23.011 1.00 27.93 406 PRO A C 1
ATOM 683 O O . PRO A 1 108 ? 10.977 -28.116 23.588 1.00 26.95 406 PRO A O 1
ATOM 687 N N . GLY A 1 109 ? 8.734 -28.161 23.550 1.00 29.67 407 GLY A N 1
ATOM 688 C CA . GLY A 1 109 ? 8.621 -28.741 24.879 1.00 31.50 407 GLY A CA 1
ATOM 689 C C . GLY A 1 109 ? 8.440 -27.705 25.960 1.00 33.84 407 GLY A C 1
ATOM 690 O O . GLY A 1 109 ? 7.620 -26.800 25.812 1.00 30.37 407 GLY A O 1
ATOM 691 N N . VAL A 1 110 ? 9.187 -27.869 27.054 1.00 31.46 408 VAL A N 1
ATOM 692 C CA . VAL A 1 110 ? 8.945 -27.124 28.298 1.00 32.58 408 VAL A CA 1
ATOM 693 C C . VAL A 1 110 ? 9.880 -25.964 28.350 1.00 30.94 408 VAL A C 1
ATOM 694 O O . VAL A 1 110 ? 11.079 -26.151 28.268 1.00 30.99 408 VAL A O 1
ATOM 698 N N . ASN A 1 111 ? 9.358 -24.755 28.526 1.00 27.29 409 ASN A N 1
ATOM 699 C CA . ASN A 1 111 ? 10.242 -23.614 28.772 1.00 28.84 409 ASN A CA 1
ATOM 700 C C . ASN A 1 111 ? 9.793 -22.935 30.052 1.00 27.95 409 ASN A C 1
ATOM 701 O O . ASN A 1 111 ? 8.594 -22.801 30.296 1.00 29.60 409 ASN A O 1
ATOM 706 N N . LYS A 1 112 ? 10.759 -22.493 30.822 1.00 27.77 410 LYS A N 1
ATOM 707 C CA . LYS A 1 112 ? 10.518 -21.724 32.011 1.00 33.74 410 LYS A CA 1
ATOM 708 C C . LYS A 1 112 ? 11.315 -20.427 31.939 1.00 36.96 410 LYS A C 1
ATOM 709 O O . LYS A 1 112 ? 12.556 -20.436 31.997 1.00 33.88 410 LYS A O 1
ATOM 715 N N . LEU A 1 113 ? 10.582 -19.323 31.787 1.00 35.84 411 LEU A N 1
ATOM 716 C CA . LEU A 1 113 ? 11.150 -17.988 31.684 1.00 36.82 411 LEU A CA 1
ATOM 717 C C . LEU A 1 113 ? 10.971 -17.232 32.993 1.00 37.98 411 LEU A C 1
ATOM 718 O O . LEU A 1 113 ? 9.955 -17.399 33.666 1.00 38.47 411 LEU A O 1
ATOM 723 N N . THR A 1 114 ? 11.958 -16.410 33.333 1.00 35.64 412 THR A N 1
ATOM 724 C CA . THR A 1 114 ? 11.834 -15.469 34.435 1.00 35.25 412 THR A CA 1
ATOM 725 C C . THR A 1 114 ? 11.854 -14.079 33.820 1.00 35.49 412 THR A C 1
ATOM 726 O O . THR A 1 114 ? 12.831 -13.707 33.181 1.00 31.92 412 THR A O 1
ATOM 730 N N . MET A 1 115 ? 10.771 -13.341 34.029 1.00 31.02 413 MET A N 1
ATOM 731 C CA . MET A 1 115 ? 10.619 -12.026 33.426 1.00 33.03 413 MET A CA 1
ATOM 732 C C . MET A 1 115 ? 11.578 -10.999 34.038 1.00 34.66 413 MET A C 1
ATOM 733 O O . MET A 1 115 ? 11.512 -10.675 35.245 1.00 36.88 413 MET A O 1
ATOM 738 N N . LYS A 1 116 ? 12.492 -10.526 33.196 1.00 32.78 414 LYS A N 1
ATOM 739 C CA . LYS A 1 116 ? 13.358 -9.426 33.534 1.00 35.99 414 LYS A CA 1
ATOM 740 C C . LYS A 1 116 ? 12.569 -8.114 33.828 1.00 37.00 414 LYS A C 1
ATOM 741 O O . LYS A 1 116 ? 13.057 -7.246 34.550 1.00 39.84 414 LYS A O 1
ATOM 747 N N . GLY A 1 117 ? 11.374 -7.956 33.257 1.00 35.11 415 GLY A N 1
ATOM 748 C CA . GLY A 1 117 ? 10.553 -6.782 33.492 1.00 28.29 415 GLY A CA 1
ATOM 749 C C . GLY A 1 117 ? 9.114 -7.005 33.152 1.00 30.46 415 GLY A C 1
ATOM 750 O O . GLY A 1 117 ? 8.759 -8.120 32.755 1.00 29.16 415 GLY A O 1
ATOM 751 N N . GLU A 1 118 ? 8.286 -5.945 33.259 1.00 24.89 416 GLU A N 1
ATOM 752 C CA . GLU A 1 118 ? 6.853 -6.075 33.039 1.00 29.15 416 GLU A CA 1
ATOM 753 C C . GLU A 1 118 ? 6.448 -5.823 31.582 1.00 26.85 416 GLU A C 1
ATOM 754 O O . GLU A 1 118 ? 7.238 -5.331 30.821 1.00 29.65 416 GLU A O 1
ATOM 760 N N . GLY A 1 119 ? 5.206 -6.134 31.223 1.00 29.35 417 GLY A N 1
ATOM 761 C CA . GLY A 1 119 ? 4.758 -5.933 29.834 1.00 29.49 417 GLY A CA 1
ATOM 762 C C . GLY A 1 119 ? 3.712 -6.923 29.392 1.00 32.24 417 GLY A C 1
ATOM 763 O O . GLY A 1 119 ? 3.069 -7.581 30.215 1.00 27.16 417 GLY A O 1
ATOM 764 N N . GLN A 1 120 ? 3.442 -6.939 28.077 1.00 26.41 418 GLN A N 1
ATOM 765 C CA . GLN A 1 120 ? 2.628 -7.934 27.465 1.00 24.84 418 GLN A CA 1
ATOM 766 C C . GLN A 1 120 ? 3.500 -8.836 26.620 1.00 23.73 418 GLN A C 1
ATOM 767 O O . GLN A 1 120 ? 4.494 -8.383 26.046 1.00 21.51 418 GLN A O 1
ATOM 773 N N . LEU A 1 121 ? 3.147 -10.123 26.562 1.00 22.58 419 LEU A N 1
ATOM 774 C CA . LEU A 1 121 ? 3.942 -11.081 25.773 1.00 25.64 419 LEU A CA 1
ATOM 775 C C . LEU A 1 121 ? 3.491 -11.165 24.364 1.00 21.08 419 LEU A C 1
ATOM 776 O O . LEU A 1 121 ? 2.304 -11.239 24.126 1.00 22.83 419 LEU A O 1
ATOM 781 N N . PHE A 1 122 ? 4.460 -11.226 23.446 1.00 23.58 420 PHE A N 1
ATOM 782 C CA . PHE A 1 122 ? 4.221 -11.476 22.016 1.00 21.06 420 PHE A CA 1
ATOM 783 C C . PHE A 1 122 ? 5.071 -12.657 21.562 1.00 20.62 420 PHE A C 1
ATOM 784 O O . PHE A 1 122 ? 6.246 -12.735 21.890 1.00 20.92 420 PHE A O 1
ATOM 792 N N . VAL A 1 123 ? 4.464 -13.541 20.779 1.00 20.28 421 VAL A N 1
ATOM 793 C CA . VAL A 1 123 ? 5.185 -14.655 20.158 1.00 20.65 421 VAL A CA 1
ATOM 794 C C . VAL A 1 123 ? 5.828 -14.100 18.882 1.00 21.07 421 VAL A C 1
ATOM 795 O O . VAL A 1 123 ? 5.108 -13.500 18.044 1.00 20.48 421 VAL A O 1
ATOM 799 N N . MET A 1 124 ? 7.147 -14.292 18.771 1.00 19.04 422 MET A N 1
ATOM 800 C CA . MET A 1 124 ? 7.930 -13.877 17.607 1.00 20.83 422 MET A CA 1
ATOM 801 C C . MET A 1 124 ? 8.164 -15.061 16.670 1.00 20.64 422 MET A C 1
ATOM 802 O O . MET A 1 124 ? 9.008 -15.889 16.933 1.00 21.29 422 MET A O 1
ATOM 807 N N . TYR A 1 125 ? 7.290 -15.207 15.669 1.00 20.19 423 TYR A N 1
ATOM 808 C CA . TYR A 1 125 ? 7.363 -16.338 14.721 1.00 21.29 423 TYR A CA 1
ATOM 809 C C . TYR A 1 125 ? 7.408 -15.652 13.336 1.00 20.32 423 TYR A C 1
ATOM 810 O O . TYR A 1 125 ? 6.365 -15.300 12.731 1.00 22.21 423 TYR A O 1
ATOM 819 N N . ASN A 1 126 ? 8.618 -15.484 12.841 1.00 21.99 424 ASN A N 1
ATOM 820 C CA . ASN A 1 126 ? 8.842 -14.756 11.574 1.00 21.40 424 ASN A CA 1
ATOM 821 C C . ASN A 1 126 ? 9.715 -15.573 10.654 1.00 24.38 424 ASN A C 1
ATOM 822 O O . ASN A 1 126 ? 10.821 -15.979 11.037 1.00 23.54 424 ASN A O 1
ATOM 827 N N . THR A 1 127 ? 9.187 -15.826 9.484 1.00 23.71 425 THR A N 1
ATOM 828 C CA . THR A 1 127 ? 9.785 -16.791 8.612 1.00 26.81 425 THR A CA 1
ATOM 829 C C . THR A 1 127 ? 9.361 -16.600 7.178 1.00 26.81 425 THR A C 1
ATOM 830 O O . THR A 1 127 ? 8.508 -15.760 6.855 1.00 24.32 425 THR A O 1
ATOM 834 N N A GLU A 1 128 ? 9.937 -17.396 6.284 0.50 26.57 426 GLU A N 1
ATOM 835 N N B GLU A 1 128 ? 9.943 -17.411 6.293 0.50 27.51 426 GLU A N 1
ATOM 836 C CA A GLU A 1 128 ? 9.507 -17.420 4.887 0.50 26.47 426 GLU A CA 1
ATOM 837 C CA B GLU A 1 128 ? 9.498 -17.505 4.899 0.50 27.88 426 GLU A CA 1
ATOM 838 C C A GLU A 1 128 ? 8.179 -18.174 4.802 0.50 25.18 426 GLU A C 1
ATOM 839 C C B GLU A 1 128 ? 8.144 -18.197 4.829 0.50 25.94 426 GLU A C 1
ATOM 840 O O A GLU A 1 128 ? 8.095 -19.359 5.149 0.50 27.02 426 GLU A O 1
ATOM 841 O O B GLU A 1 128 ? 8.007 -19.376 5.188 0.50 27.08 426 GLU A O 1
ATOM 852 N N . LEU A 1 129 ? 7.138 -17.495 4.335 1.00 25.22 427 LEU A N 1
ATOM 853 C CA . LEU A 1 129 ? 5.778 -17.985 4.411 1.00 25.05 427 LEU A CA 1
ATOM 854 C C . LEU A 1 129 ? 5.426 -19.135 3.433 1.00 28.91 427 LEU A C 1
ATOM 855 O O . LEU A 1 129 ? 4.465 -19.869 3.694 1.00 28.39 427 LEU A O 1
ATOM 860 N N . THR A 1 130 ? 6.178 -19.258 2.341 1.00 28.36 428 THR A N 1
ATOM 861 C CA . THR A 1 130 ? 5.828 -20.208 1.292 1.00 32.43 428 THR A CA 1
ATOM 862 C C . THR A 1 130 ? 6.335 -21.603 1.601 1.00 35.49 428 THR A C 1
ATOM 863 O O . THR A 1 130 ? 5.805 -22.566 1.054 1.00 38.95 428 THR A O 1
ATOM 867 N N . SER A 1 131 ? 7.362 -21.702 2.445 1.00 36.07 429 SER A N 1
ATOM 868 C CA . SER A 1 131 ? 7.844 -22.996 2.944 1.00 37.31 429 SER A CA 1
ATOM 869 C C . SER A 1 131 ? 6.765 -23.890 3.515 1.00 39.12 429 SER A C 1
ATOM 870 O O . SER A 1 131 ? 5.889 -23.429 4.252 1.00 39.87 429 SER A O 1
ATOM 873 N N . ASN A 1 132 ? 6.849 -25.195 3.238 1.00 38.58 430 ASN A N 1
ATOM 874 C CA . ASN A 1 132 ? 5.830 -26.098 3.767 1.00 42.95 430 ASN A CA 1
ATOM 875 C C . ASN A 1 132 ? 6.002 -26.350 5.261 1.00 38.43 430 ASN A C 1
ATOM 876 O O . ASN A 1 132 ? 5.125 -26.947 5.864 1.00 43.68 430 ASN A O 1
ATOM 881 N N . THR A 1 133 ? 7.111 -25.885 5.843 1.00 36.93 431 THR A N 1
ATOM 882 C CA . THR A 1 133 ? 7.271 -25.880 7.315 1.00 35.40 431 THR A CA 1
ATOM 883 C C . THR A 1 133 ? 6.628 -24.654 8.022 1.00 33.83 431 THR A C 1
ATOM 884 O O . THR A 1 133 ? 6.643 -24.571 9.261 1.00 32.48 431 THR A O 1
ATOM 888 N N . ALA A 1 134 ? 6.056 -23.719 7.260 1.00 29.26 432 ALA A N 1
ATOM 889 C CA . ALA A 1 134 ? 5.527 -22.470 7.850 1.00 27.10 432 ALA A CA 1
ATOM 890 C C . ALA A 1 134 ? 4.108 -22.706 8.268 1.00 25.89 432 ALA A C 1
ATOM 891 O O . ALA A 1 134 ? 3.189 -22.218 7.631 1.00 26.70 432 ALA A O 1
ATOM 893 N N . LYS A 1 135 ? 3.916 -23.529 9.307 1.00 27.88 433 LYS A N 1
ATOM 894 C CA . LYS A 1 135 ? 2.574 -23.872 9.797 1.00 28.28 433 LYS A CA 1
ATOM 895 C C . LYS A 1 135 ? 2.312 -23.249 11.189 1.00 24.58 433 LYS A C 1
ATOM 896 O O . LYS A 1 135 ? 3.239 -22.950 11.880 1.00 22.44 433 LYS A O 1
ATOM 902 N N . PRO A 1 136 ? 1.045 -23.158 11.609 1.00 24.71 434 PRO A N 1
ATOM 903 C CA . PRO A 1 136 ? 0.795 -22.551 12.923 1.00 25.58 434 PRO A CA 1
ATOM 904 C C . PRO A 1 136 ? 1.479 -23.400 14.009 1.00 25.14 434 PRO A C 1
ATOM 905 O O . PRO A 1 136 ? 1.493 -24.666 13.912 1.00 24.82 434 PRO A O 1
ATOM 909 N N . ILE A 1 137 ? 2.081 -22.748 14.995 1.00 23.61 435 ILE A N 1
ATOM 910 C CA . ILE A 1 137 ? 2.646 -23.420 16.151 1.00 24.40 435 ILE A CA 1
ATOM 911 C C . ILE A 1 137 ? 1.742 -23.298 17.395 1.00 24.02 435 ILE A C 1
ATOM 912 O O . ILE A 1 137 ? 1.280 -22.198 17.797 1.00 24.38 435 ILE A O 1
ATOM 917 N N . LYS A 1 138 ? 1.492 -24.431 18.065 1.00 26.51 436 LYS A N 1
ATOM 918 C CA . LYS A 1 138 ? 0.699 -24.423 19.293 1.00 26.50 436 LYS A CA 1
ATOM 919 C C . LYS A 1 138 ? 1.521 -24.119 20.546 1.00 26.61 436 LYS A C 1
ATOM 920 O O . LYS A 1 138 ? 2.560 -24.747 20.803 1.00 27.30 436 LYS A O 1
ATOM 926 N N . ILE A 1 139 ? 1.068 -23.148 21.342 1.00 25.12 437 ILE A N 1
ATOM 927 C CA . ILE A 1 139 ? 1.815 -22.711 22.523 1.00 27.52 437 ILE A CA 1
ATOM 928 C C . ILE A 1 139 ? 0.806 -22.493 23.670 1.00 27.60 437 ILE A C 1
ATOM 929 O O . ILE A 1 139 ? -0.222 -21.846 23.486 1.00 25.92 437 ILE A O 1
ATOM 934 N N . HIS A 1 140 ? 1.106 -23.117 24.819 1.00 26.97 438 HIS A N 1
ATOM 935 C CA . HIS A 1 140 ? 0.248 -23.125 25.996 1.00 26.27 438 HIS A CA 1
ATOM 936 C C . HIS A 1 140 ? 1.016 -22.464 27.118 1.00 23.90 438 HIS A C 1
ATOM 937 O O . HIS A 1 140 ? 2.105 -22.889 27.464 1.00 23.54 438 HIS A O 1
ATOM 944 N N . ILE A 1 141 ? 0.461 -21.374 27.645 1.00 26.69 439 ILE A N 1
ATOM 945 C CA . ILE A 1 141 ? 1.029 -20.698 28.793 1.00 29.69 439 ILE A CA 1
ATOM 946 C C . ILE A 1 141 ? 0.050 -20.995 29.934 1.00 29.88 439 ILE A C 1
ATOM 947 O O . ILE A 1 141 ? -1.022 -20.408 30.007 1.00 29.18 439 ILE A O 1
ATOM 952 N N . PRO A 1 142 ? 0.394 -21.993 30.793 1.00 31.47 440 PRO A N 1
ATOM 953 C CA . PRO A 1 142 ? -0.624 -22.560 31.694 1.00 31.12 440 PRO A CA 1
ATOM 954 C C . PRO A 1 142 ? -1.037 -21.673 32.865 1.00 30.14 440 PRO A C 1
ATOM 955 O O . PRO A 1 142 ? -0.258 -20.815 33.294 1.00 28.65 440 PRO A O 1
ATOM 959 N N . LEU A 1 143 ? -2.269 -21.878 33.368 1.00 32.89 441 LEU A N 1
ATOM 960 C CA . LEU A 1 143 ? -2.722 -21.195 34.598 1.00 33.21 441 LEU A CA 1
ATOM 961 C C . LEU A 1 143 ? -1.575 -21.027 35.588 1.00 32.10 441 LEU A C 1
ATOM 962 O O . LEU A 1 143 ? -0.816 -21.927 35.784 1.00 30.77 441 LEU A O 1
ATOM 967 N N . GLY A 1 144 ? -1.422 -19.864 36.199 1.00 31.30 442 GLY A N 1
ATOM 968 C CA . GLY A 1 144 ? -0.303 -19.673 37.101 1.00 32.46 442 GLY A CA 1
ATOM 969 C C . GLY A 1 144 ? 0.824 -18.848 36.549 1.00 33.55 442 GLY A C 1
ATOM 970 O O . GLY A 1 144 ? 1.540 -18.244 37.303 1.00 31.46 442 GLY A O 1
ATOM 971 N N . SER A 1 145 ? 0.984 -18.801 35.221 1.00 33.88 443 SER A N 1
ATOM 972 C CA . SER A 1 145 ? 2.040 -17.996 34.589 1.00 31.71 443 SER A CA 1
ATOM 973 C C . SER A 1 145 ? 1.460 -16.681 34.016 1.00 30.93 443 SER A C 1
ATOM 974 O O . SER A 1 145 ? 0.590 -16.712 33.106 1.00 31.26 443 SER A O 1
ATOM 977 N N . GLY A 1 146 ? 1.898 -15.568 34.589 1.00 31.88 444 GLY A N 1
ATOM 978 C CA . GLY A 1 146 ? 1.351 -14.230 34.280 1.00 30.49 444 GLY A CA 1
ATOM 979 C C . GLY A 1 146 ? -0.144 -14.081 34.408 1.00 32.03 444 GLY A C 1
ATOM 980 O O . GLY A 1 146 ? -0.845 -14.899 35.038 1.00 32.94 444 GLY A O 1
ATOM 981 N N . THR A 1 147 ? -0.668 -13.022 33.812 1.00 30.43 445 THR A N 1
ATOM 982 C CA . THR A 1 147 ? -2.071 -12.714 33.893 1.00 28.33 445 THR A CA 1
ATOM 983 C C . THR A 1 147 ? -2.719 -12.642 32.532 1.00 29.25 445 THR A C 1
ATOM 984 O O . THR A 1 147 ? -2.176 -12.002 31.640 1.00 32.92 445 THR A O 1
ATOM 988 N N . VAL A 1 148 ? -3.871 -13.277 32.351 1.00 28.12 446 VAL A N 1
ATOM 989 C CA . VAL A 1 148 ? -4.634 -13.131 31.132 1.00 27.49 446 VAL A CA 1
ATOM 990 C C . VAL A 1 148 ? -5.236 -11.693 31.031 1.00 32.62 446 VAL A C 1
ATOM 991 O O . VAL A 1 148 ? -6.053 -11.268 31.885 1.00 33.66 446 VAL A O 1
ATOM 995 N N . ASN A 1 149 ? -4.795 -10.933 30.021 1.00 26.99 447 ASN A N 1
ATOM 996 C CA . ASN A 1 149 ? -5.382 -9.647 29.683 1.00 26.04 447 ASN A CA 1
ATOM 997 C C . ASN A 1 149 ? -6.374 -9.804 28.568 1.00 26.04 447 ASN A C 1
ATOM 998 O O . ASN A 1 149 ? -7.437 -9.159 28.540 1.00 27.00 447 ASN A O 1
ATOM 1003 N N . GLY A 1 150 ? -6.055 -10.708 27.632 1.00 25.57 448 GLY A N 1
ATOM 1004 C CA . GLY A 1 150 ? -6.845 -10.873 26.436 1.00 25.18 448 GLY A CA 1
ATOM 1005 C C . GLY A 1 150 ? -6.321 -9.873 25.391 1.00 25.56 448 GLY A C 1
ATOM 1006 O O . GLY A 1 150 ? -5.485 -9.027 25.706 1.00 26.21 448 GLY A O 1
ATOM 1007 N N . PHE A 1 151 ? -6.763 -10.086 24.178 1.00 24.98 449 PHE A N 1
ATOM 1008 C CA . PHE A 1 151 ? -6.724 -9.104 23.063 1.00 25.17 449 PHE A CA 1
ATOM 1009 C C . PHE A 1 151 ? -7.883 -9.429 22.132 1.00 25.23 449 PHE A C 1
ATOM 1010 O O . PHE A 1 151 ? -8.480 -10.503 22.198 1.00 25.75 449 PHE A O 1
ATOM 1018 N N . PHE A 1 152 ? -8.222 -8.526 21.225 1.00 21.70 450 PHE A N 1
ATOM 1019 C CA . PHE A 1 152 ? -9.321 -8.746 20.309 1.00 23.97 450 PHE A CA 1
ATOM 1020 C C . PHE A 1 152 ? -8.771 -8.996 18.894 1.00 25.80 450 PHE A C 1
ATOM 1021 O O . PHE A 1 152 ? -8.075 -8.140 18.347 1.00 25.43 450 PHE A O 1
ATOM 1029 N N . ASP A 1 153 ? -9.032 -10.175 18.365 1.00 25.80 451 ASP A N 1
ATOM 1030 C CA . ASP A 1 153 ? -8.898 -10.516 16.954 1.00 25.88 451 ASP A CA 1
ATOM 1031 C C . ASP A 1 153 ? -10.153 -10.358 16.124 1.00 28.61 451 ASP A C 1
ATOM 1032 O O . ASP A 1 153 ? -11.229 -10.998 16.375 1.00 26.19 451 ASP A O 1
ATOM 1037 N N . LEU A 1 154 ? -10.032 -9.531 15.082 1.00 24.07 452 LEU A N 1
ATOM 1038 C CA . LEU A 1 154 ? -11.138 -9.283 14.221 1.00 24.59 452 LEU A CA 1
ATOM 1039 C C . LEU A 1 154 ? -11.710 -10.555 13.616 1.00 26.51 452 LEU A C 1
ATOM 1040 O O . LEU A 1 154 ? -12.939 -10.757 13.581 1.00 28.96 452 LEU A O 1
ATOM 1045 N N . LYS A 1 155 ? -10.830 -11.401 13.088 1.00 27.81 453 LYS A N 1
ATOM 1046 C CA . LYS A 1 155 ? -11.269 -12.548 12.308 1.00 32.43 453 LYS A CA 1
ATOM 1047 C C . LYS A 1 155 ? -11.833 -13.633 13.216 1.00 32.42 453 LYS A C 1
ATOM 1048 O O . LYS A 1 155 ? -12.837 -14.264 12.874 1.00 37.89 453 LYS A O 1
ATOM 1054 N N . GLU A 1 156 ? -11.194 -13.822 14.361 1.00 29.33 454 GLU A N 1
ATOM 1055 C CA . GLU A 1 156 ? -11.579 -14.864 15.315 1.00 32.49 454 GLU A CA 1
ATOM 1056 C C . GLU A 1 156 ? -12.770 -14.476 16.185 1.00 33.41 454 GLU A C 1
ATOM 1057 O O . GLU A 1 156 ? -13.663 -15.283 16.379 1.00 35.20 454 GLU A O 1
ATOM 1063 N N . HIS A 1 157 ? -12.793 -13.245 16.695 1.00 28.99 455 HIS A N 1
ATOM 1064 C CA . HIS A 1 157 ? -13.775 -12.810 17.667 1.00 27.64 455 HIS A CA 1
ATOM 1065 C C . HIS A 1 157 ? -14.983 -12.128 17.065 1.00 31.86 455 HIS A C 1
ATOM 1066 O O . HIS A 1 157 ? -16.079 -12.210 17.649 1.00 30.86 455 HIS A O 1
ATOM 1073 N N . LYS A 1 158 ? -14.793 -11.435 15.934 1.00 28.40 456 LYS A N 1
ATOM 1074 C CA . LYS A 1 158 ? -15.881 -10.985 15.029 1.00 33.21 456 LYS A CA 1
ATOM 1075 C C . LYS A 1 158 ? -16.882 -9.924 15.465 1.00 30.40 456 LYS A C 1
ATOM 1076 O O . LYS A 1 158 ? -17.373 -9.200 14.593 1.00 31.85 456 LYS A O 1
ATOM 1082 N N . THR A 1 159 ? -17.258 -9.870 16.752 1.00 32.79 457 THR A N 1
ATOM 1083 C CA . THR A 1 159 ? -18.385 -9.013 17.180 1.00 31.77 457 THR A CA 1
ATOM 1084 C C . THR A 1 159 ? -17.998 -7.917 18.150 1.00 30.73 457 THR A C 1
ATOM 1085 O O . THR A 1 159 ? -17.064 -8.075 18.960 1.00 27.80 457 THR A O 1
ATOM 1089 N N . ASP A 1 160 ? -18.770 -6.822 18.115 1.00 30.09 458 ASP A N 1
ATOM 1090 C CA . ASP A 1 160 ? -18.618 -5.777 19.121 1.00 30.07 458 ASP A CA 1
ATOM 1091 C C . ASP A 1 160 ? -18.906 -6.312 20.554 1.00 30.85 458 ASP A C 1
ATOM 1092 O O . ASP A 1 160 ? -18.259 -5.942 21.517 1.00 29.16 458 ASP A O 1
ATOM 1097 N N . GLU A 1 161 ? -19.869 -7.219 20.666 1.00 37.45 459 GLU A N 1
ATOM 1098 C CA . GLU A 1 161 ? -20.239 -7.754 21.998 1.00 40.54 459 GLU A CA 1
ATOM 1099 C C . GLU A 1 161 ? -19.029 -8.488 22.600 1.00 34.29 459 GLU A C 1
ATOM 1100 O O . GLU A 1 161 ? -18.666 -8.287 23.761 1.00 35.14 459 GLU A O 1
ATOM 1106 N N . LYS A 1 162 ? -18.318 -9.251 21.777 1.00 34.59 460 LYS A N 1
ATOM 1107 C CA . LYS A 1 162 ? -17.086 -9.903 22.266 1.00 30.46 460 LYS A CA 1
ATOM 1108 C C . LYS A 1 162 ? -15.949 -8.936 22.549 1.00 30.66 460 LYS A C 1
ATOM 1109 O O . LYS A 1 162 ? -15.234 -9.066 23.558 1.00 27.22 460 LYS A O 1
ATOM 1115 N N . TYR A 1 163 ? -15.747 -7.958 21.651 1.00 27.12 461 TYR A N 1
ATOM 1116 C CA . TYR A 1 163 ? -14.830 -6.875 21.965 1.00 27.72 461 TYR A CA 1
ATOM 1117 C C . TYR A 1 163 ? -15.132 -6.263 23.319 1.00 26.87 461 TYR A C 1
ATOM 1118 O O . TYR A 1 163 ? -14.231 -6.081 24.143 1.00 26.14 461 TYR A O 1
ATOM 1127 N N . ALA A 1 164 ? -16.394 -5.860 23.512 1.00 29.02 462 ALA A N 1
ATOM 1128 C CA . ALA A 1 164 ? -16.792 -5.183 24.769 1.00 30.85 462 ALA A CA 1
ATOM 1129 C C . ALA A 1 164 ? -16.445 -6.074 25.994 1.00 29.93 462 ALA A C 1
ATOM 1130 O O . ALA A 1 164 ? -15.854 -5.597 26.997 1.00 30.84 462 ALA A O 1
ATOM 1132 N N . GLU A 1 165 ? -16.777 -7.358 25.870 1.00 29.82 463 GLU A N 1
ATOM 1133 C CA . GLU A 1 165 ? -16.529 -8.338 26.944 1.00 31.46 463 GLU A CA 1
ATOM 1134 C C . GLU A 1 165 ? -15.042 -8.445 27.233 1.00 30.40 463 GLU A C 1
ATOM 1135 O O . GLU A 1 165 ? -14.618 -8.344 28.389 1.00 28.86 463 GLU A O 1
ATOM 1141 N N . LEU A 1 166 ? -14.231 -8.621 26.174 1.00 30.13 464 LEU A N 1
ATOM 1142 C CA . LEU A 1 166 ? -12.784 -8.673 26.367 1.00 29.46 464 LEU A CA 1
ATOM 1143 C C . LEU A 1 166 ? -12.182 -7.409 26.967 1.00 26.12 464 LEU A C 1
ATOM 1144 O O . LEU A 1 166 ? -11.283 -7.487 27.802 1.00 25.60 464 LEU A O 1
ATOM 1149 N N . LEU A 1 167 ? -12.600 -6.234 26.492 1.00 25.65 465 LEU A N 1
ATOM 1150 C CA . LEU A 1 167 ? -12.065 -5.008 27.036 1.00 27.71 465 LEU A CA 1
ATOM 1151 C C . LEU A 1 167 ? -12.397 -4.868 28.532 1.00 28.38 465 LEU A C 1
ATOM 1152 O O . LEU A 1 167 ? -11.537 -4.524 29.343 1.00 27.91 465 LEU A O 1
ATOM 1157 N N . LYS A 1 168 ? -13.623 -5.212 28.891 1.00 33.53 466 LYS A N 1
ATOM 1158 C CA . LYS A 1 168 ? -14.004 -5.181 30.341 1.00 37.05 466 LYS A CA 1
ATOM 1159 C C . LYS A 1 168 ? -13.104 -6.066 31.203 1.00 36.23 466 LYS A C 1
ATOM 1160 O O . LYS A 1 168 ? -12.588 -5.617 32.213 1.00 37.27 466 LYS A O 1
ATOM 1166 N N . LYS A 1 169 ? -12.881 -7.319 30.785 1.00 33.42 467 LYS A N 1
ATOM 1167 C CA . LYS A 1 169 ? -12.073 -8.263 31.574 1.00 33.31 467 LYS A CA 1
ATOM 1168 C C . LYS A 1 169 ? -10.614 -7.947 31.623 1.00 30.67 467 LYS A C 1
ATOM 1169 O O . LYS A 1 169 ? -9.901 -8.384 32.531 1.00 27.36 467 LYS A O 1
ATOM 1175 N N . SER A 1 170 ? -10.123 -7.153 30.657 1.00 30.43 468 SER A N 1
ATOM 1176 C CA . SER A 1 170 ? -8.711 -6.808 30.654 1.00 26.84 468 SER A CA 1
ATOM 1177 C C . SER A 1 170 ? -8.309 -5.945 31.801 1.00 25.79 468 SER A C 1
ATOM 1178 O O . SER A 1 170 ? -9.104 -5.210 32.330 1.00 34.00 468 SER A O 1
ATOM 1181 N N . THR A 1 171 ? -7.052 -5.997 32.183 1.00 27.15 469 THR A N 1
ATOM 1182 C CA . THR A 1 171 ? -6.560 -5.153 33.258 1.00 29.58 469 THR A CA 1
ATOM 1183 C C . THR A 1 171 ? -5.345 -4.311 32.983 1.00 30.14 469 THR A C 1
ATOM 1184 O O . THR A 1 171 ? -5.034 -3.420 33.768 1.00 33.23 469 THR A O 1
ATOM 1188 N N . HIS A 1 172 ? -4.610 -4.588 31.903 1.00 27.51 470 HIS A N 1
ATOM 1189 C CA . HIS A 1 172 ? -3.350 -3.960 31.661 1.00 25.13 470 HIS A CA 1
ATOM 1190 C C . HIS A 1 172 ? -3.602 -2.529 31.143 1.00 25.30 470 HIS A C 1
ATOM 1191 O O . HIS A 1 172 ? -4.697 -2.190 30.647 1.00 28.26 470 HIS A O 1
ATOM 1198 N N . LYS A 1 173 ? -2.542 -1.766 31.241 1.00 25.64 471 LYS A N 1
ATOM 1199 C CA . LYS A 1 173 ? -2.530 -0.380 30.764 1.00 28.70 471 LYS A CA 1
ATOM 1200 C C . LYS A 1 173 ? -2.956 -0.310 29.289 1.00 28.85 471 LYS A C 1
ATOM 1201 O O . LYS A 1 173 ? -3.703 0.589 28.884 1.00 28.24 471 LYS A O 1
ATOM 1207 N N . TYR A 1 174 ? -2.547 -1.310 28.506 1.00 26.54 472 TYR A N 1
ATOM 1208 C CA . TYR A 1 174 ? -2.752 -1.301 27.054 1.00 26.41 472 TYR A CA 1
ATOM 1209 C C . TYR A 1 174 ? -3.542 -2.502 26.646 1.00 25.03 472 TYR A C 1
ATOM 1210 O O . TYR A 1 174 ? -3.403 -3.564 27.252 1.00 24.86 472 TYR A O 1
ATOM 1219 N N . PHE A 1 175 ? -4.427 -2.323 25.678 1.00 24.29 473 PHE A N 1
ATOM 1220 C CA . PHE A 1 175 ? -5.185 -3.395 25.083 1.00 24.99 473 PHE A CA 1
ATOM 1221 C C . PHE A 1 175 ? -5.026 -3.480 23.538 1.00 23.73 473 PHE A C 1
ATOM 1222 O O . PHE A 1 175 ? -5.137 -2.476 22.837 1.00 21.97 473 PHE A O 1
ATOM 1230 N N . CYS A 1 176 ? -4.821 -4.708 23.065 1.00 21.96 474 CYS A N 1
ATOM 1231 C CA . CYS A 1 176 ? -4.403 -4.974 21.686 1.00 22.69 474 CYS A CA 1
ATOM 1232 C C . CYS A 1 176 ? -5.605 -5.359 20.870 1.00 23.23 474 CYS A C 1
ATOM 1233 O O . CYS A 1 176 ? -6.406 -6.229 21.230 1.00 25.35 474 CYS A O 1
ATOM 1236 N N . ILE A 1 177 ? -5.760 -4.679 19.732 1.00 21.97 475 ILE A N 1
ATOM 1237 C CA . ILE A 1 177 ? -6.775 -4.984 18.781 1.00 21.72 475 ILE A CA 1
ATOM 1238 C C . ILE A 1 177 ? -6.103 -5.332 17.415 1.00 22.34 475 ILE A C 1
ATOM 1239 O O . ILE A 1 177 ? -5.352 -4.536 16.850 1.00 23.14 475 ILE A O 1
ATOM 1244 N N . ARG A 1 178 ? -6.342 -6.551 16.937 1.00 20.77 476 ARG A N 1
ATOM 1245 C CA . ARG A 1 178 ? -5.686 -7.041 15.718 1.00 21.59 476 ARG A CA 1
ATOM 1246 C C . ARG A 1 178 ? -6.638 -7.072 14.563 1.00 23.86 476 ARG A C 1
ATOM 1247 O O . ARG A 1 178 ? -7.517 -7.933 14.480 1.00 21.62 476 ARG A O 1
ATOM 1255 N N . GLY A 1 179 ? -6.455 -6.143 13.608 1.00 19.84 477 GLY A N 1
ATOM 1256 C CA . GLY A 1 179 ? -7.266 -6.132 12.433 1.00 21.17 477 GLY A CA 1
ATOM 1257 C C . GLY A 1 179 ? -6.557 -6.936 11.354 1.00 20.66 477 GLY A C 1
ATOM 1258 O O . GLY A 1 179 ? -5.549 -7.582 11.640 1.00 20.79 477 GLY A O 1
ATOM 1259 N N . GLU A 1 180 ? -7.092 -6.896 10.154 1.00 22.18 478 GLU A N 1
ATOM 1260 C CA . GLU A 1 180 ? -6.489 -7.585 9.022 1.00 20.90 478 GLU A CA 1
ATOM 1261 C C . GLU A 1 180 ? -5.146 -6.974 8.594 1.00 21.26 478 GLU A C 1
ATOM 1262 O O . GLU A 1 180 ? -4.201 -7.701 8.280 1.00 20.84 478 GLU A O 1
ATOM 1268 N N . LYS A 1 181 ? -5.074 -5.641 8.574 1.00 17.45 479 LYS A N 1
ATOM 1269 C CA . LYS A 1 181 ? -3.865 -4.929 8.105 1.00 20.57 479 LYS A CA 1
ATOM 1270 C C . LYS A 1 181 ? -3.187 -3.968 9.116 1.00 19.66 479 LYS A C 1
ATOM 1271 O O . LYS A 1 181 ? -2.035 -3.666 8.987 1.00 19.68 479 LYS A O 1
ATOM 1277 N N . ILE A 1 182 ? -3.932 -3.531 10.113 1.00 20.69 480 ILE A N 1
ATOM 1278 C CA . ILE A 1 182 ? -3.440 -2.692 11.166 1.00 19.07 480 ILE A CA 1
ATOM 1279 C C . ILE A 1 182 ? -3.847 -3.306 12.523 1.00 20.20 480 ILE A C 1
ATOM 1280 O O . ILE A 1 182 ? -4.820 -4.063 12.604 1.00 19.18 480 ILE A O 1
ATOM 1285 N N . MET A 1 183 ? -3.032 -2.984 13.515 1.00 18.95 481 MET A N 1
ATOM 1286 C CA . MET A 1 183 ? -3.321 -3.233 14.931 1.00 19.83 481 MET A CA 1
ATOM 1287 C C . MET A 1 183 ? -3.357 -1.945 15.682 1.00 23.07 481 MET A C 1
ATOM 1288 O O . MET A 1 183 ? -2.546 -1.071 15.399 1.00 21.44 481 MET A O 1
ATOM 1293 N N . PHE A 1 184 ? -4.196 -1.909 16.716 1.00 19.68 482 PHE A N 1
ATOM 1294 C CA . PHE A 1 184 ? -4.192 -0.834 17.733 1.00 23.26 482 PHE A CA 1
ATOM 1295 C C . PHE A 1 184 ? -3.626 -1.401 19.038 1.00 23.47 482 PHE A C 1
ATOM 1296 O O . PHE A 1 184 ? -4.026 -2.508 19.419 1.00 20.69 482 PHE A O 1
ATOM 1304 N N . TYR A 1 185 ? -2.681 -0.697 19.663 1.00 21.22 483 TYR A N 1
ATOM 1305 C CA . TYR A 1 185 ? -2.178 -1.021 20.987 1.00 23.00 483 TYR A CA 1
ATOM 1306 C C . TYR A 1 185 ? -2.309 0.282 21.823 1.00 24.43 483 TYR A C 1
ATOM 1307 O O . TYR A 1 185 ? -1.367 1.016 21.960 1.00 24.80 483 TYR A O 1
ATOM 1316 N N . PHE A 1 186 ? -3.506 0.493 22.307 1.00 24.76 484 PHE A N 1
ATOM 1317 C CA . PHE A 1 186 ? -3.888 1.806 22.879 1.00 22.94 484 PHE A CA 1
ATOM 1318 C C . PHE A 1 186 ? -4.207 1.644 24.363 1.00 24.44 484 PHE A C 1
ATOM 1319 O O . PHE A 1 186 ? -4.480 0.537 24.867 1.00 25.07 484 PHE A O 1
ATOM 1327 N N . HIS A 1 187 ? -4.150 2.782 25.053 1.00 23.26 485 HIS A N 1
ATOM 1328 C CA . HIS A 1 187 ? -4.437 2.872 26.510 1.00 24.50 485 HIS A CA 1
ATOM 1329 C C . HIS A 1 187 ? -5.786 2.315 26.738 1.00 22.87 485 HIS A C 1
ATOM 1330 O O . HIS A 1 187 ? -6.726 2.683 26.069 1.00 26.41 485 HIS A O 1
ATOM 1337 N N . ARG A 1 188 ? -5.907 1.352 27.644 1.00 24.05 486 ARG A N 1
ATOM 1338 C CA . ARG A 1 188 ? -7.240 0.819 28.032 1.00 26.51 486 ARG A CA 1
ATOM 1339 C C . ARG A 1 188 ? -8.290 1.905 28.414 1.00 24.36 486 ARG A C 1
ATOM 1340 O O . ARG A 1 188 ? -9.449 1.833 27.978 1.00 26.94 486 ARG A O 1
ATOM 1348 N N . ASN A 1 189 ? -7.856 2.874 29.194 1.00 29.22 487 ASN A N 1
ATOM 1349 C CA . ASN A 1 189 ? -8.722 3.918 29.705 1.00 32.36 487 ASN A CA 1
ATOM 1350 C C . ASN A 1 189 ? -9.307 4.798 28.577 1.00 33.13 487 ASN A C 1
ATOM 1351 O O . ASN A 1 189 ? -10.523 5.196 28.586 1.00 31.82 487 ASN A O 1
ATOM 1356 N N . LYS A 1 190 ? -8.499 4.987 27.528 1.00 31.75 488 LYS A N 1
ATOM 1357 C CA . LYS A 1 190 ? -8.998 5.666 26.332 1.00 29.12 488 LYS A CA 1
ATOM 1358 C C . LYS A 1 190 ? -9.972 4.868 25.531 1.00 25.83 488 LYS A C 1
ATOM 1359 O O . LYS A 1 190 ? -10.900 5.424 24.975 1.00 26.85 488 LYS A O 1
ATOM 1365 N N . LEU A 1 191 ? -9.768 3.543 25.373 1.00 24.99 489 LEU A N 1
ATOM 1366 C CA . LEU A 1 191 ? -10.741 2.756 24.652 1.00 24.94 489 LEU A CA 1
ATOM 1367 C C . LEU A 1 191 ? -12.044 2.779 25.418 1.00 25.50 489 LEU A C 1
ATOM 1368 O O . LEU A 1 191 ? -13.116 2.852 24.856 1.00 25.40 489 LEU A O 1
ATOM 1373 N N . LEU A 1 192 ? -11.938 2.617 26.717 1.00 31.32 490 LEU A N 1
ATOM 1374 C CA . LEU A 1 192 ? -13.130 2.616 27.557 1.00 30.85 490 LEU A CA 1
ATOM 1375 C C . LEU A 1 192 ? -13.830 3.984 27.494 1.00 33.64 490 LEU A C 1
ATOM 1376 O O . LEU A 1 192 ? -15.075 4.060 27.422 1.00 33.74 490 LEU A O 1
ATOM 1381 N N . GLU A 1 193 ? -13.026 5.048 27.463 1.00 33.08 491 GLU A N 1
ATOM 1382 C CA . GLU A 1 193 ? -13.609 6.384 27.339 1.00 33.69 491 GLU A CA 1
ATOM 1383 C C . GLU A 1 193 ? -14.358 6.553 26.011 1.00 33.82 491 GLU A C 1
ATOM 1384 O O . GLU A 1 193 ? -15.487 6.957 26.044 1.00 37.40 491 GLU A O 1
ATOM 1390 N N . TYR A 1 194 ? -13.778 6.216 24.846 1.00 31.42 492 TYR A N 1
ATOM 1391 C CA . TYR A 1 194 ? -14.478 6.486 23.541 1.00 28.43 492 TYR A CA 1
ATOM 1392 C C . TYR A 1 194 ? -15.260 5.367 22.862 1.00 26.44 492 TYR A C 1
ATOM 1393 O O . TYR A 1 194 ? -16.254 5.624 22.137 1.00 30.96 492 TYR A O 1
ATOM 1402 N N . VAL A 1 195 ? -14.796 4.128 23.050 1.00 27.95 493 VAL A N 1
ATOM 1403 C CA . VAL A 1 195 ? -15.314 2.944 22.345 1.00 28.41 493 VAL A CA 1
ATOM 1404 C C . VAL A 1 195 ? -15.428 1.763 23.350 1.00 31.65 493 VAL A C 1
ATOM 1405 O O . VAL A 1 195 ? -14.781 0.721 23.227 1.00 27.73 493 VAL A O 1
ATOM 1409 N N . PRO A 1 196 ? -16.256 1.951 24.400 1.00 29.68 494 PRO A N 1
ATOM 1410 C CA . PRO A 1 196 ? -16.313 0.860 25.364 1.00 30.45 494 PRO A CA 1
ATOM 1411 C C . PRO A 1 196 ? -17.063 -0.369 24.824 1.00 28.79 494 PRO A C 1
ATOM 1412 O O . PRO A 1 196 ? -16.798 -1.496 25.223 1.00 33.69 494 PRO A O 1
ATOM 1416 N N . ASN A 1 197 ? -18.003 -0.171 23.921 1.00 30.23 495 ASN A N 1
ATOM 1417 C CA . ASN A 1 197 ? -18.835 -1.259 23.461 1.00 34.43 495 ASN A CA 1
ATOM 1418 C C . ASN A 1 197 ? -18.709 -1.637 22.003 1.00 34.04 495 ASN A C 1
ATOM 1419 O O . ASN A 1 197 ? -19.350 -2.602 21.577 1.00 28.59 495 ASN A O 1
ATOM 1424 N N . ASN A 1 198 ? -17.892 -0.898 21.228 1.00 32.90 496 ASN A N 1
ATOM 1425 C CA . ASN A 1 198 ? -17.796 -1.171 19.802 1.00 33.93 496 ASN A CA 1
ATOM 1426 C C . ASN A 1 198 ? -16.373 -0.867 19.270 1.00 33.76 496 ASN A C 1
ATOM 1427 O O . ASN A 1 198 ? -15.695 0.072 19.697 1.00 31.70 496 ASN A O 1
ATOM 1432 N N . ILE A 1 199 ? -15.933 -1.737 18.384 1.00 29.92 497 ILE A N 1
ATOM 1433 C CA . ILE A 1 199 ? -14.644 -1.576 17.722 1.00 29.54 497 ILE A CA 1
ATOM 1434 C C . ILE A 1 199 ? -14.720 -1.826 16.233 1.00 27.93 497 ILE A C 1
ATOM 1435 O O . ILE A 1 199 ? -13.818 -1.365 15.497 1.00 27.10 497 ILE A O 1
ATOM 1440 N N . LEU A 1 200 ? -15.734 -2.541 15.747 1.00 27.34 498 LEU A N 1
ATOM 1441 C CA . LEU A 1 200 ? -15.759 -2.977 14.360 1.00 27.44 498 LEU A CA 1
ATOM 1442 C C . LEU A 1 200 ? -15.629 -1.793 13.389 1.00 29.16 498 LEU A C 1
ATOM 1443 O O . LEU A 1 200 ? -14.896 -1.850 12.403 1.00 27.59 498 LEU A O 1
ATOM 1448 N N . SER A 1 201 ? -16.355 -0.716 13.690 1.00 29.05 499 SER A N 1
ATOM 1449 C CA . SER A 1 201 ? -16.341 0.429 12.815 1.00 31.35 499 SER A CA 1
ATOM 1450 C C . SER A 1 201 ? -14.924 1.025 12.740 1.00 26.23 499 SER A C 1
ATOM 1451 O O . SER A 1 201 ? -14.467 1.360 11.626 1.00 26.47 499 SER A O 1
ATOM 1454 N N . ALA A 1 202 ? -14.258 1.157 13.890 1.00 24.44 500 ALA A N 1
ATOM 1455 C CA . ALA A 1 202 ? -12.929 1.688 13.983 1.00 24.33 500 ALA A CA 1
ATOM 1456 C C . ALA A 1 202 ? -11.888 0.832 13.267 1.00 26.63 500 ALA A C 1
ATOM 1457 O O . ALA A 1 202 ? -11.070 1.352 12.484 1.00 24.57 500 ALA A O 1
ATOM 1459 N N . ILE A 1 203 ? -11.926 -0.481 13.518 1.00 24.17 501 ILE A N 1
ATOM 1460 C CA . ILE A 1 203 ? -10.893 -1.354 12.984 1.00 24.04 501 ILE A CA 1
ATOM 1461 C C . ILE A 1 203 ? -11.119 -1.555 11.496 1.00 22.52 501 ILE A C 1
ATOM 1462 O O . ILE A 1 203 ? -10.130 -1.548 10.743 1.00 22.21 501 ILE A O 1
ATOM 1467 N N . HIS A 1 204 ? -12.365 -1.629 11.020 1.00 21.60 502 HIS A N 1
ATOM 1468 C CA . HIS A 1 204 ? -12.618 -1.745 9.603 1.00 23.57 502 HIS A CA 1
ATOM 1469 C C . HIS A 1 204 ? -12.127 -0.472 8.907 1.00 24.78 502 HIS A C 1
ATOM 1470 O O . HIS A 1 204 ? -11.533 -0.552 7.848 1.00 24.95 502 HIS A O 1
ATOM 1477 N N . LEU A 1 205 ? -12.379 0.690 9.495 1.00 23.83 503 LEU A N 1
ATOM 1478 C CA . LEU A 1 205 ? -11.961 1.958 8.855 1.00 22.85 503 LEU A CA 1
ATOM 1479 C C . LEU A 1 205 ? -10.438 2.007 8.648 1.00 20.11 503 LEU A C 1
ATOM 1480 O O . LEU A 1 205 ? -9.981 2.242 7.514 1.00 22.76 503 LEU A O 1
ATOM 1485 N N . TRP A 1 206 ? -9.681 1.773 9.710 1.00 19.72 504 TRP A N 1
ATOM 1486 C CA . TRP A 1 206 ? -8.234 1.819 9.670 1.00 18.96 504 TRP A CA 1
ATOM 1487 C C . TRP A 1 206 ? -7.617 0.685 8.827 1.00 22.29 504 TRP A C 1
ATOM 1488 O O . TRP A 1 206 ? -6.643 0.912 8.085 1.00 20.68 504 TRP A O 1
ATOM 1499 N N . ASP A 1 207 ? -8.186 -0.518 8.862 1.00 20.59 505 ASP A N 1
ATOM 1500 C CA . ASP A 1 207 ? -7.749 -1.553 7.888 1.00 22.07 505 ASP A CA 1
ATOM 1501 C C . ASP A 1 207 ? -7.943 -1.098 6.430 1.00 20.30 505 ASP A C 1
ATOM 1502 O O . ASP A 1 207 ? -7.097 -1.368 5.558 1.00 20.83 505 ASP A O 1
ATOM 1507 N N . ASN A 1 208 ? -9.098 -0.491 6.132 1.00 21.30 506 ASN A N 1
ATOM 1508 C CA . ASN A 1 208 ? -9.346 0.022 4.832 1.00 22.00 506 ASN A CA 1
ATOM 1509 C C . ASN A 1 208 ? -8.354 1.097 4.451 1.00 20.99 506 ASN A C 1
ATOM 1510 O O . ASN A 1 208 ? -7.958 1.122 3.293 1.00 23.07 506 ASN A O 1
ATOM 1515 N N . ILE A 1 209 ? -8.027 2.015 5.365 1.00 21.08 507 ILE A N 1
ATOM 1516 C CA . ILE A 1 209 ? -7.067 3.100 5.045 1.00 20.51 507 ILE A CA 1
ATOM 1517 C C . ILE A 1 209 ? -5.696 2.515 4.683 1.00 21.42 507 ILE A C 1
ATOM 1518 O O . ILE A 1 209 ? -5.122 2.867 3.655 1.00 20.56 507 ILE A O 1
ATOM 1523 N N . VAL A 1 210 ? -5.198 1.579 5.489 1.00 19.60 508 VAL A N 1
ATOM 1524 C CA . VAL A 1 210 ? -3.984 0.893 5.159 1.00 19.95 508 VAL A CA 1
ATOM 1525 C C . VAL A 1 210 ? -4.100 0.134 3.842 1.00 19.76 508 VAL A C 1
ATOM 1526 O O . VAL A 1 210 ? -3.194 0.215 2.983 1.00 19.99 508 VAL A O 1
ATOM 1530 N N . GLY A 1 211 ? -5.173 -0.646 3.661 1.00 18.33 509 GLY A N 1
ATOM 1531 C CA . GLY A 1 211 ? -5.400 -1.447 2.472 1.00 18.95 509 GLY A CA 1
ATOM 1532 C C . GLY A 1 211 ? -5.532 -0.666 1.181 1.00 19.56 509 GLY A C 1
ATOM 1533 O O . GLY A 1 211 ? -5.053 -1.067 0.117 1.00 18.29 509 GLY A O 1
ATOM 1534 N N . TRP A 1 212 ? -6.103 0.528 1.289 1.00 18.80 510 TRP A N 1
ATOM 1535 C CA . TRP A 1 212 ? -6.149 1.426 0.140 1.00 18.90 510 TRP A CA 1
ATOM 1536 C C . TRP A 1 212 ? -4.766 1.921 -0.250 1.00 17.97 510 TRP A C 1
ATOM 1537 O O . TRP A 1 212 ? -4.476 2.032 -1.468 1.00 19.29 510 TRP A O 1
ATOM 1548 N N . GLN A 1 213 ? -3.911 2.189 0.706 1.00 17.61 511 GLN A N 1
ATOM 1549 C CA . GLN A 1 213 ? -2.542 2.582 0.320 1.00 18.58 511 GLN A CA 1
ATOM 1550 C C . GLN A 1 213 ? -1.823 1.399 -0.351 1.00 18.21 511 GLN A C 1
ATOM 1551 O O . GLN A 1 213 ? -1.209 1.518 -1.399 1.00 18.63 511 GLN A O 1
ATOM 1557 N N . GLN A 1 214 ? -1.919 0.239 0.280 1.00 16.68 512 GLN A N 1
ATOM 1558 C CA . GLN A 1 214 ? -1.306 -0.942 -0.320 1.00 16.55 512 GLN A CA 1
ATOM 1559 C C . GLN A 1 214 ? -1.839 -1.256 -1.710 1.00 18.15 512 GLN A C 1
ATOM 1560 O O . GLN A 1 214 ? -1.068 -1.734 -2.567 1.00 18.57 512 GLN A O 1
ATOM 1566 N N . GLU A 1 215 ? -3.146 -1.023 -1.932 1.00 16.66 513 GLU A N 1
ATOM 1567 C CA . GLU A 1 215 ? -3.758 -1.186 -3.241 1.00 17.20 513 GLU A CA 1
ATOM 1568 C C . GLU A 1 215 ? -3.013 -0.450 -4.358 1.00 16.80 513 GLU A C 1
ATOM 1569 O O . GLU A 1 215 ? -2.761 -1.017 -5.428 1.00 18.52 513 GLU A O 1
ATOM 1575 N N . LEU A 1 216 ? -2.619 0.799 -4.120 1.00 15.42 514 LEU A N 1
ATOM 1576 C CA . LEU A 1 216 ? -1.860 1.557 -5.155 1.00 15.76 514 LEU A CA 1
ATOM 1577 C C . LEU A 1 216 ? -0.466 1.014 -5.437 1.00 16.68 514 LEU A C 1
ATOM 1578 O O . LEU A 1 216 ? 0.064 1.272 -6.514 1.00 17.67 514 LEU A O 1
ATOM 1583 N N . MET A 1 217 ? 0.134 0.322 -4.487 1.00 16.97 515 MET A N 1
ATOM 1584 C CA . MET A 1 217 ? 1.509 -0.118 -4.577 1.00 17.86 515 MET A CA 1
ATOM 1585 C C . MET A 1 217 ? 1.684 -1.348 -5.452 1.00 19.31 515 MET A C 1
ATOM 1586 O O . MET A 1 217 ? 2.822 -1.704 -5.735 1.00 19.42 515 MET A O 1
ATOM 1591 N N . GLY A 1 218 ? 0.594 -1.988 -5.865 1.00 19.39 516 GLY A N 1
ATOM 1592 C CA . GLY A 1 218 ? 0.690 -3.090 -6.784 1.00 20.98 516 GLY A CA 1
ATOM 1593 C C . GLY A 1 218 ? 1.513 -4.242 -6.232 1.00 20.64 516 GLY A C 1
ATOM 1594 O O . GLY A 1 218 ? 2.474 -4.721 -6.866 1.00 20.96 516 GLY A O 1
ATOM 1595 N N . ILE A 1 219 ? 1.139 -4.680 -5.026 1.00 20.16 517 ILE A N 1
ATOM 1596 C CA . ILE A 1 219 ? 1.846 -5.725 -4.331 1.00 19.94 517 ILE A CA 1
ATOM 1597 C C . ILE A 1 219 ? 1.008 -6.973 -4.083 1.00 22.17 517 ILE A C 1
ATOM 1598 O O . ILE A 1 219 ? 1.389 -7.786 -3.271 1.00 23.03 517 ILE A O 1
ATOM 1603 N N . ASP A 1 220 ? -0.118 -7.104 -4.764 1.00 23.49 518 ASP A N 1
ATOM 1604 C CA . ASP A 1 220 ? -0.996 -8.261 -4.590 1.00 25.78 518 ASP A CA 1
ATOM 1605 C C . ASP A 1 220 ? -0.283 -9.572 -4.947 1.00 25.26 518 ASP A C 1
ATOM 1606 O O . ASP A 1 220 ? -0.704 -10.593 -4.449 1.00 28.83 518 ASP A O 1
ATOM 1611 N N . ASP A 1 221 ? 0.773 -9.544 -5.759 1.00 25.16 519 ASP A N 1
ATOM 1612 C CA . ASP A 1 221 ? 1.510 -10.777 -6.076 1.00 27.76 519 ASP A CA 1
ATOM 1613 C C . ASP A 1 221 ? 2.190 -11.365 -4.845 1.00 26.36 519 ASP A C 1
ATOM 1614 O O . ASP A 1 221 ? 2.288 -12.587 -4.723 1.00 25.56 519 ASP A O 1
ATOM 1619 N N . VAL A 1 222 ? 2.612 -10.501 -3.922 1.00 22.74 520 VAL A N 1
ATOM 1620 C CA . VAL A 1 222 ? 3.337 -10.905 -2.728 1.00 21.78 520 VAL A CA 1
ATOM 1621 C C . VAL A 1 222 ? 2.572 -10.737 -1.374 1.00 20.95 520 VAL A C 1
ATOM 1622 O O . VAL A 1 222 ? 2.966 -11.369 -0.384 1.00 21.31 520 VAL A O 1
ATOM 1626 N N . ARG A 1 223 ? 1.521 -9.921 -1.337 1.00 20.91 521 ARG A N 1
ATOM 1627 C CA . ARG A 1 223 ? 0.745 -9.770 -0.094 1.00 20.67 521 ARG A CA 1
ATOM 1628 C C . ARG A 1 223 ? -0.624 -10.395 -0.349 1.00 21.60 521 ARG A C 1
ATOM 1629 O O . ARG A 1 223 ? -1.316 -9.948 -1.254 1.00 22.99 521 ARG A O 1
ATOM 1637 N N . PRO A 1 224 ? -1.073 -11.389 0.441 1.00 24.76 522 PRO A N 1
ATOM 1638 C CA . PRO A 1 224 ? -0.461 -11.892 1.663 1.00 23.28 522 PRO A CA 1
ATOM 1639 C C . PRO A 1 224 ? 0.367 -13.194 1.538 1.00 23.91 522 PRO A C 1
ATOM 1640 O O . PRO A 1 224 ? 0.853 -13.739 2.562 1.00 22.79 522 PRO A O 1
ATOM 1644 N N . SER A 1 225 ? 0.566 -13.648 0.308 1.00 24.26 523 SER A N 1
ATOM 1645 C CA . SER A 1 225 ? 1.244 -14.941 0.090 1.00 24.84 523 SER A CA 1
ATOM 1646 C C . SER A 1 225 ? 2.634 -15.056 0.692 1.00 24.16 523 SER A C 1
ATOM 1647 O O . SER A 1 225 ? 3.035 -16.147 1.191 1.00 26.98 523 SER A O 1
ATOM 1650 N N . GLN A 1 226 ? 3.390 -13.962 0.618 1.00 21.96 524 GLN A N 1
ATOM 1651 C CA . GLN A 1 226 ? 4.759 -13.891 1.120 1.00 21.28 524 GLN A CA 1
ATOM 1652 C C . GLN A 1 226 ? 4.989 -12.817 2.184 1.00 20.57 524 GLN A C 1
ATOM 1653 O O . GLN A 1 226 ? 5.951 -12.927 2.953 1.00 19.35 524 GLN A O 1
ATOM 1659 N N . VAL A 1 227 ? 4.155 -11.764 2.167 1.00 19.90 525 VAL A N 1
ATOM 1660 C CA . VAL A 1 227 ? 4.279 -10.710 3.182 1.00 20.98 525 VAL A CA 1
ATOM 1661 C C . VAL A 1 227 ? 2.932 -10.440 3.783 1.00 17.67 525 VAL A C 1
ATOM 1662 O O . VAL A 1 227 ? 1.939 -10.223 3.085 1.00 19.68 525 VAL A O 1
ATOM 1666 N N . ASN A 1 228 ? 2.868 -10.472 5.114 1.00 18.28 526 ASN A N 1
ATOM 1667 C CA . ASN A 1 228 ? 1.566 -10.384 5.819 1.00 18.48 526 ASN A CA 1
ATOM 1668 C C . ASN A 1 228 ? 1.636 -9.647 7.127 1.00 18.54 526 ASN A C 1
ATOM 1669 O O . ASN A 1 228 ? 0.679 -9.700 7.903 1.00 19.34 526 ASN A O 1
ATOM 1674 N N . ASN A 1 229 ? 2.727 -8.910 7.375 1.00 17.73 527 ASN A N 1
ATOM 1675 C CA . ASN A 1 229 ? 2.844 -8.095 8.622 1.00 18.06 527 ASN A CA 1
ATOM 1676 C C . ASN A 1 229 ? 1.850 -6.920 8.649 1.00 18.17 527 ASN A C 1
ATOM 1677 O O . ASN A 1 229 ? 1.321 -6.436 7.629 1.00 17.25 527 ASN A O 1
ATOM 1682 N N . HIS A 1 230 ? 1.475 -6.599 9.874 1.00 17.67 528 HIS A N 1
ATOM 1683 C CA . HIS A 1 230 ? 0.617 -5.467 10.129 1.00 17.38 528 HIS A CA 1
ATOM 1684 C C . HIS A 1 230 ? 1.395 -4.198 10.348 1.00 16.07 528 HIS A C 1
ATOM 1685 O O . HIS A 1 230 ? 2.573 -4.211 10.750 1.00 15.57 528 HIS A O 1
ATOM 1692 N N . LEU A 1 231 ? 0.688 -3.076 10.186 1.00 17.48 529 LEU A N 1
ATOM 1693 C CA . LEU A 1 231 ? 1.103 -1.816 10.817 1.00 19.53 529 LEU A CA 1
ATOM 1694 C C . LEU A 1 231 ? 0.625 -1.856 12.262 1.00 17.93 529 LEU A C 1
ATOM 1695 O O . LEU A 1 231 ? -0.449 -2.355 12.510 1.00 20.25 529 LEU A O 1
ATOM 1700 N N . PHE A 1 232 ? 1.367 -1.232 13.158 1.00 19.25 530 PHE A N 1
ATOM 1701 C CA . PHE A 1 232 ? 1.040 -1.284 14.616 1.00 18.64 530 PHE A CA 1
ATOM 1702 C C . PHE A 1 232 ? 0.954 0.176 15.152 1.00 17.11 530 PHE A C 1
ATOM 1703 O O . PHE A 1 232 ? 1.985 0.810 15.215 1.00 18.33 530 PHE A O 1
ATOM 1711 N N . ALA A 1 233 ? -0.261 0.602 15.520 1.00 16.94 531 ALA A N 1
ATOM 1712 C CA . ALA A 1 233 ? -0.520 1.980 16.031 1.00 16.91 531 ALA A CA 1
ATOM 1713 C C . ALA A 1 233 ? -0.470 1.982 17.555 1.00 20.51 531 ALA A C 1
ATOM 1714 O O . ALA A 1 233 ? -1.260 1.252 18.211 1.00 20.94 531 ALA A O 1
ATOM 1716 N N . ILE A 1 234 ? 0.442 2.788 18.095 1.00 20.10 532 ILE A N 1
ATOM 1717 C CA . ILE A 1 234 ? 0.585 2.991 19.536 1.00 20.34 532 ILE A CA 1
ATOM 1718 C C . ILE A 1 234 ? 0.036 4.388 19.898 1.00 22.70 532 ILE A C 1
ATOM 1719 O O . ILE A 1 234 ? -0.272 5.183 19.026 1.00 21.63 532 ILE A O 1
ATOM 1724 N N . SER A 1 235 ? -0.089 4.638 21.189 1.00 24.07 533 SER A N 1
ATOM 1725 C CA . SER A 1 235 ? -0.686 5.882 21.709 1.00 24.94 533 SER A CA 1
ATOM 1726 C C . SER A 1 235 ? 0.285 6.457 22.692 1.00 26.35 533 SER A C 1
ATOM 1727 O O . SER A 1 235 ? 0.121 6.272 23.909 1.00 27.77 533 SER A O 1
ATOM 1730 N N . PRO A 1 236 ? 1.340 7.122 22.179 1.00 24.60 534 PRO A N 1
ATOM 1731 C CA . PRO A 1 236 ? 2.351 7.692 23.074 1.00 24.99 534 PRO A CA 1
ATOM 1732 C C . PRO A 1 236 ? 1.712 8.751 23.975 1.00 26.48 534 PRO A C 1
ATOM 1733 O O . PRO A 1 236 ? 0.669 9.302 23.640 1.00 23.64 534 PRO A O 1
ATOM 1737 N N . GLU A 1 237 ? 2.366 8.986 25.088 1.00 26.28 535 GLU A N 1
ATOM 1738 C CA . GLU A 1 237 ? 1.937 10.009 26.052 1.00 27.81 535 GLU A CA 1
ATOM 1739 C C . GLU A 1 237 ? 2.536 11.378 25.757 1.00 30.17 535 GLU A C 1
ATOM 1740 O O . GLU A 1 237 ? 2.684 12.210 26.645 1.00 33.74 535 GLU A O 1
ATOM 1746 N N . GLY A 1 238 ? 2.812 11.647 24.490 1.00 30.35 536 GLY A N 1
ATOM 1747 C CA . GLY A 1 238 ? 3.394 12.914 24.038 1.00 30.48 536 GLY A CA 1
ATOM 1748 C C . GLY A 1 238 ? 3.469 12.898 22.521 1.00 29.98 536 GLY A C 1
ATOM 1749 O O . GLY A 1 238 ? 3.025 11.913 21.904 1.00 28.97 536 GLY A O 1
ATOM 1750 N N . SER A 1 239 ? 4.063 13.947 21.940 1.00 30.22 537 SER A N 1
ATOM 1751 C CA . SER A 1 239 ? 4.022 14.198 20.518 1.00 27.39 537 SER A CA 1
ATOM 1752 C C . SER A 1 239 ? 2.607 14.354 19.977 1.00 25.40 537 SER A C 1
ATOM 1753 O O . SER A 1 239 ? 1.653 14.633 20.709 1.00 24.79 537 SER A O 1
ATOM 1756 N N . TYR A 1 240 ? 2.426 14.148 18.668 1.00 24.11 538 TYR A N 1
ATOM 1757 C CA . TYR A 1 240 ? 1.140 14.330 18.081 1.00 22.91 538 TYR A CA 1
ATOM 1758 C C . TYR A 1 240 ? 0.805 13.122 17.208 1.00 25.62 538 TYR A C 1
ATOM 1759 O O . TYR A 1 240 ? 0.029 12.215 17.624 1.00 22.89 538 TYR A O 1
ATOM 1768 N N . MET A 1 241 ? 1.358 13.099 16.000 1.00 22.13 539 MET A N 1
ATOM 1769 C CA . MET A 1 241 ? 1.156 11.912 15.132 1.00 24.52 539 MET A CA 1
ATOM 1770 C C . MET A 1 241 ? 2.285 11.744 14.194 1.00 24.52 539 MET A C 1
ATOM 1771 O O . MET A 1 241 ? 2.862 12.716 13.729 1.00 25.42 539 MET A O 1
ATOM 1776 N N . TRP A 1 242 ? 2.624 10.484 13.896 1.00 21.79 540 TRP A N 1
ATOM 1777 C CA . TRP A 1 242 ? 3.810 10.225 13.146 1.00 19.78 540 TRP A CA 1
ATOM 1778 C C . TRP A 1 242 ? 3.797 8.765 12.707 1.00 21.17 540 TRP A C 1
ATOM 1779 O O . TRP A 1 242 ? 2.960 7.973 13.190 1.00 22.37 540 TRP A O 1
ATOM 1790 N N . ALA A 1 243 ? 4.701 8.448 11.780 1.00 21.81 541 ALA A N 1
ATOM 1791 C CA . ALA A 1 243 ? 4.896 7.050 11.385 1.00 23.52 541 ALA A CA 1
ATOM 1792 C C . ALA A 1 243 ? 6.363 6.835 11.272 1.00 23.91 541 ALA A C 1
ATOM 1793 O O . ALA A 1 243 ? 7.114 7.705 10.802 1.00 29.79 541 ALA A O 1
ATOM 1795 N N . SER A 1 244 ? 6.826 5.668 11.669 1.00 21.83 542 SER A N 1
ATOM 1796 C CA . SER A 1 244 ? 8.231 5.404 11.646 1.00 21.61 542 SER A CA 1
ATOM 1797 C C . SER A 1 244 ? 8.445 3.935 11.309 1.00 22.24 542 SER A C 1
ATOM 1798 O O . SER A 1 244 ? 7.463 3.216 11.050 1.00 21.10 542 SER A O 1
ATOM 1801 N N . ASP A 1 245 ? 9.698 3.529 11.263 1.00 21.72 543 ASP A N 1
ATOM 1802 C CA . ASP A 1 245 ? 9.970 2.071 11.264 1.00 22.01 543 ASP A CA 1
ATOM 1803 C C . ASP A 1 245 ? 9.202 1.462 12.474 1.00 22.46 543 ASP A C 1
ATOM 1804 O O . ASP A 1 245 ? 9.146 2.086 13.571 1.00 21.53 543 ASP A O 1
ATOM 1809 N N . TYR A 1 246 ? 8.601 0.297 12.283 1.00 21.12 544 TYR A N 1
ATOM 1810 C CA . TYR A 1 246 ? 8.028 -0.561 13.363 1.00 22.79 544 TYR A CA 1
ATOM 1811 C C . TYR A 1 246 ? 6.645 -0.142 13.898 1.00 23.76 544 TYR A C 1
ATOM 1812 O O . TYR A 1 246 ? 5.785 -0.978 14.194 1.00 22.42 544 TYR A O 1
ATOM 1821 N N . GLN A 1 247 ? 6.373 1.165 13.971 1.00 21.11 545 GLN A N 1
ATOM 1822 C CA . GLN A 1 247 ? 5.189 1.627 14.605 1.00 21.83 545 GLN A CA 1
ATOM 1823 C C . GLN A 1 247 ? 4.735 2.943 14.046 1.00 21.09 545 GLN A C 1
ATOM 1824 O O . GLN A 1 247 ? 5.509 3.662 13.388 1.00 22.12 545 GLN A O 1
ATOM 1830 N N . ILE A 1 248 ? 3.438 3.141 14.133 1.00 19.63 546 ILE A N 1
ATOM 1831 C CA . ILE A 1 248 ? 2.854 4.453 13.888 1.00 22.05 546 ILE A CA 1
ATOM 1832 C C . ILE A 1 248 ? 2.244 4.910 15.192 1.00 22.53 546 ILE A C 1
ATOM 1833 O O . ILE A 1 248 ? 1.860 4.099 16.021 1.00 21.37 546 ILE A O 1
ATOM 1838 N N . GLY A 1 249 ? 2.207 6.233 15.412 1.00 21.92 547 GLY A N 1
ATOM 1839 C CA . GLY A 1 249 ? 1.787 6.761 16.724 1.00 22.90 547 GLY A CA 1
ATOM 1840 C C . GLY A 1 249 ? 0.785 7.879 16.616 1.00 23.69 547 GLY A C 1
ATOM 1841 O O . GLY A 1 249 ? 0.880 8.775 15.733 1.00 22.95 547 GLY A O 1
ATOM 1842 N N . PHE A 1 250 ? -0.179 7.848 17.527 1.00 22.80 548 PHE A N 1
ATOM 1843 C CA . PHE A 1 250 ? -1.153 8.892 17.697 1.00 22.12 548 PHE A CA 1
ATOM 1844 C C . PHE A 1 250 ? -1.227 9.236 19.204 1.00 25.91 548 PHE A C 1
ATOM 1845 O O . PHE A 1 250 ? -1.576 8.383 20.047 1.00 22.06 548 PHE A O 1
ATOM 1853 N N . VAL A 1 251 ? -0.915 10.488 19.554 1.00 23.86 549 VAL A N 1
ATOM 1854 C CA . VAL A 1 251 ? -0.887 10.826 20.975 1.00 23.66 549 VAL A CA 1
ATOM 1855 C C . VAL A 1 251 ? -2.212 10.438 21.640 1.00 21.02 549 VAL A C 1
ATOM 1856 O O . VAL A 1 251 ? -3.314 10.539 21.081 1.00 22.19 549 VAL A O 1
ATOM 1860 N N . TYR A 1 252 ? -2.088 9.974 22.892 1.00 24.60 550 TYR A N 1
ATOM 1861 C CA . TYR A 1 252 ? -3.230 9.449 23.607 1.00 27.35 550 TYR A CA 1
ATOM 1862 C C . TYR A 1 252 ? -4.304 10.428 23.837 1.00 26.97 550 TYR A C 1
ATOM 1863 O O . TYR A 1 252 ? -5.508 10.084 23.804 1.00 29.21 550 TYR A O 1
ATOM 1872 N N . THR A 1 253 ? -3.919 11.705 23.891 1.00 27.00 551 THR A N 1
ATOM 1873 C CA . THR A 1 253 ? -4.948 12.747 23.940 1.00 27.86 551 THR A CA 1
ATOM 1874 C C . THR A 1 253 ? -5.773 12.951 22.647 1.00 29.60 551 THR A C 1
ATOM 1875 O O . THR A 1 253 ? -6.859 13.581 22.683 1.00 27.24 551 THR A O 1
ATOM 1879 N N . TYR A 1 254 ? -5.289 12.361 21.526 1.00 25.66 552 TYR A N 1
ATOM 1880 C CA . TYR A 1 254 ? -5.886 12.499 20.195 1.00 25.21 552 TYR A CA 1
ATOM 1881 C C . TYR A 1 254 ? -6.790 11.317 19.784 1.00 26.56 552 TYR A C 1
ATOM 1882 O O . TYR A 1 254 ? -7.510 11.415 18.788 1.00 24.30 552 TYR A O 1
ATOM 1891 N N . LEU A 1 255 ? -6.870 10.250 20.617 1.00 24.43 553 LEU A N 1
ATOM 1892 C CA . LEU A 1 255 ? -7.610 9.045 20.206 1.00 24.30 553 LEU A CA 1
ATOM 1893 C C . LEU A 1 255 ? -9.044 9.172 19.898 1.00 25.46 553 LEU A C 1
ATOM 1894 O O . LEU A 1 255 ? -9.566 8.352 19.177 1.00 25.27 553 LEU A O 1
ATOM 1899 N N . GLY A 1 256 ? -9.740 10.175 20.433 1.00 24.14 554 GLY A N 1
ATOM 1900 C CA . GLY A 1 256 ? -11.126 10.355 20.010 1.00 22.56 554 GLY A CA 1
ATOM 1901 C C . GLY A 1 256 ? -11.265 10.596 18.526 1.00 25.04 554 GLY A C 1
ATOM 1902 O O . GLY A 1 256 ? -12.313 10.328 17.924 1.00 24.86 554 GLY A O 1
ATOM 1903 N N . ASN A 1 257 ? -10.197 11.149 17.938 1.00 26.42 555 ASN A N 1
ATOM 1904 C CA . ASN A 1 257 ? -10.226 11.421 16.494 1.00 26.76 555 ASN A CA 1
ATOM 1905 C C . ASN A 1 257 ? -9.717 10.269 15.644 1.00 24.54 555 ASN A C 1
ATOM 1906 O O . ASN A 1 257 ? -9.663 10.405 14.429 1.00 26.43 555 ASN A O 1
ATOM 1911 N N . ILE A 1 258 ? -9.393 9.161 16.291 1.00 22.55 556 ILE A N 1
ATOM 1912 C CA . ILE A 1 258 ? -8.975 7.907 15.622 1.00 24.08 556 ILE A CA 1
ATOM 1913 C C . ILE A 1 258 ? -10.106 6.848 15.752 1.00 24.54 556 ILE A C 1
ATOM 1914 O O . ILE A 1 258 ? -10.521 6.233 14.782 1.00 19.29 556 ILE A O 1
ATOM 1919 N N . LEU A 1 259 ? -10.644 6.686 16.964 1.00 24.28 557 LEU A N 1
ATOM 1920 C CA . LEU A 1 259 ? -11.535 5.551 17.277 1.00 22.62 557 LEU A CA 1
ATOM 1921 C C . LEU A 1 259 ? -12.982 5.730 16.876 1.00 24.63 557 LEU A C 1
ATOM 1922 O O . LEU A 1 259 ? -13.769 4.770 16.839 1.00 24.42 557 LEU A O 1
ATOM 1927 N N . LEU A 1 260 ? -13.361 6.950 16.546 1.00 23.58 558 LEU A N 1
ATOM 1928 C CA . LEU A 1 260 ? -14.732 7.239 16.165 1.00 26.49 558 LEU A CA 1
ATOM 1929 C C . LEU A 1 260 ? -14.767 7.753 14.771 1.00 26.84 558 LEU A C 1
ATOM 1930 O O . LEU A 1 260 ? -14.317 8.857 14.505 1.00 25.03 558 LEU A O 1
ATOM 1935 N N . GLU A 1 261 ? -15.308 6.942 13.897 1.00 24.65 559 GLU A N 1
ATOM 1936 C CA . GLU A 1 261 ? -15.380 7.223 12.479 1.00 27.95 559 GLU A CA 1
ATOM 1937 C C . GLU A 1 261 ? -16.029 8.569 12.218 1.00 27.60 559 GLU A C 1
ATOM 1938 O O . GLU A 1 261 ? -15.636 9.284 11.273 1.00 25.65 559 GLU A O 1
ATOM 1944 N N . ASP A 1 262 ? -17.018 8.935 13.037 1.00 26.81 560 ASP A N 1
ATOM 1945 C CA . ASP A 1 262 ? -17.714 10.219 12.842 1.00 29.62 560 ASP A CA 1
ATOM 1946 C C . ASP A 1 262 ? -16.735 11.328 13.036 1.00 26.96 560 ASP A C 1
ATOM 1947 O O . ASP A 1 262 ? -16.847 12.358 12.365 1.00 29.82 560 ASP A O 1
ATOM 1952 N N . ASN A 1 263 ? -15.804 11.172 13.961 1.00 24.93 561 ASN A N 1
ATOM 1953 C CA . ASN A 1 263 ? -14.793 12.185 14.213 1.00 23.97 561 ASN A CA 1
ATOM 1954 C C . ASN A 1 263 ? -13.726 12.216 13.091 1.00 26.42 561 ASN A C 1
ATOM 1955 O O . ASN A 1 263 ? -13.359 13.289 12.574 1.00 23.02 561 ASN A O 1
ATOM 1960 N N . VAL A 1 264 ? -13.281 11.035 12.659 1.00 23.92 562 VAL A N 1
ATOM 1961 C CA . VAL A 1 264 ? -12.393 10.983 11.466 1.00 23.88 562 VAL A CA 1
ATOM 1962 C C . VAL A 1 264 ? -12.989 11.697 10.250 1.00 24.95 562 VAL A C 1
ATOM 1963 O O . VAL A 1 264 ? -12.230 12.351 9.482 1.00 23.16 562 VAL A O 1
ATOM 1967 N N . MET A 1 265 ? -14.302 11.592 10.053 1.00 21.70 563 MET A N 1
ATOM 1968 C CA . MET A 1 265 ? -14.997 12.179 8.934 1.00 23.88 563 MET A CA 1
ATOM 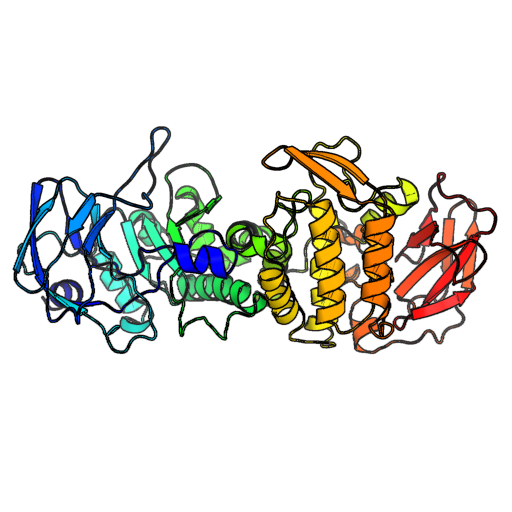1969 C C . MET A 1 265 ? -15.483 13.643 9.142 1.00 22.02 563 MET A C 1
ATOM 1970 O O . MET A 1 265 ? -16.046 14.217 8.209 1.00 26.41 563 MET A O 1
ATOM 1975 N N . ALA A 1 266 ? -15.270 14.204 10.330 1.00 26.02 564 ALA A N 1
ATOM 1976 C CA . ALA A 1 266 ? -15.942 15.474 10.741 1.00 27.22 564 ALA A CA 1
ATOM 1977 C C . ALA A 1 266 ? -15.283 16.674 10.112 1.00 30.71 564 ALA A C 1
ATOM 1978 O O . ALA A 1 266 ? -15.927 17.719 9.968 1.00 31.88 564 ALA A O 1
ATOM 1980 N N . ALA A 1 267 ? -13.989 16.567 9.798 1.00 30.32 565 ALA A N 1
ATOM 1981 C CA . ALA A 1 267 ? -13.278 17.627 9.095 1.00 27.33 565 ALA A CA 1
ATOM 1982 C C . ALA A 1 267 ? -12.315 17.010 8.105 1.00 26.46 565 ALA A C 1
ATOM 1983 O O . ALA A 1 267 ? -11.834 15.917 8.329 1.00 27.20 565 ALA A O 1
ATOM 1985 N N . GLU A 1 268 ? -11.973 17.735 7.031 1.00 28.40 566 GLU A N 1
ATOM 1986 C CA . GLU A 1 268 ? -11.039 17.206 6.002 1.00 28.64 566 GLU A CA 1
ATOM 1987 C C . GLU A 1 268 ? -9.725 16.723 6.555 1.00 24.59 566 GLU A C 1
ATOM 1988 O O . GLU A 1 268 ? -9.219 15.648 6.180 1.00 30.40 566 GLU A O 1
ATOM 1994 N N . ASP A 1 269 ? -9.159 17.495 7.461 1.00 23.96 567 ASP A N 1
ATOM 1995 C CA . ASP A 1 269 ? -7.877 17.186 8.025 1.00 24.55 567 ASP A CA 1
ATOM 1996 C C . ASP A 1 269 ? -7.843 15.939 8.855 1.00 23.40 567 ASP A C 1
ATOM 1997 O O . ASP A 1 269 ? -6.773 15.457 9.156 1.00 24.35 567 ASP A O 1
ATOM 2002 N N . ASN A 1 270 ? -8.991 15.487 9.348 1.00 25.20 568 ASN A N 1
ATOM 2003 C CA . ASN A 1 270 ? -8.967 14.388 10.333 1.00 23.03 568 ASN A CA 1
ATOM 2004 C C . ASN A 1 270 ? -8.621 13.065 9.701 1.00 24.89 568 ASN A C 1
ATOM 2005 O O . ASN A 1 270 ? -8.118 12.192 10.381 1.00 28.17 568 ASN A O 1
ATOM 2010 N N . ALA A 1 271 ? -8.907 12.895 8.408 1.00 21.81 569 ALA A N 1
ATOM 2011 C CA . ALA A 1 271 ? -8.402 11.688 7.686 1.00 20.35 569 ALA A CA 1
ATOM 2012 C C . ALA A 1 271 ? -7.043 11.981 7.031 1.00 21.13 569 ALA A C 1
ATOM 2013 O O . ALA A 1 271 ? -6.195 11.121 6.903 1.00 20.91 569 ALA A O 1
ATOM 2015 N N . TRP A 1 272 ? -6.852 13.225 6.613 1.00 20.02 570 TRP A N 1
ATOM 2016 C CA . TRP A 1 272 ? -5.585 13.651 5.949 1.00 19.08 570 TRP A CA 1
ATOM 2017 C C . TRP A 1 272 ? -4.385 13.416 6.793 1.00 19.36 570 TRP A C 1
ATOM 2018 O O . TRP A 1 272 ? -3.420 12.828 6.300 1.00 18.82 570 TRP A O 1
ATOM 2029 N N . GLY A 1 273 ? -4.358 13.915 8.014 1.00 18.09 571 GLY A N 1
ATOM 2030 C CA . GLY A 1 273 ? -3.148 13.828 8.785 1.00 19.13 571 GLY A CA 1
ATOM 2031 C C . GLY A 1 273 ? -2.627 12.399 8.905 1.00 20.49 571 GLY A C 1
ATOM 2032 O O . GLY A 1 273 ? -1.440 12.132 8.673 1.00 18.88 571 GLY A O 1
ATOM 2033 N N . PRO A 1 274 ? -3.461 11.515 9.456 1.00 19.13 572 PRO A N 1
ATOM 2034 C CA . PRO A 1 274 ? -3.053 10.138 9.656 1.00 18.73 572 PRO A CA 1
ATOM 2035 C C . PRO A 1 274 ? -2.724 9.460 8.315 1.00 18.05 572 PRO A C 1
ATOM 2036 O O . PRO A 1 274 ? -1.738 8.729 8.275 1.00 17.28 572 PRO A O 1
ATOM 2040 N N . ALA A 1 275 ? -3.520 9.720 7.277 1.00 17.19 573 ALA A N 1
ATOM 2041 C CA . ALA A 1 275 ? -3.262 9.100 5.949 1.00 16.58 573 ALA A CA 1
ATOM 2042 C C . ALA A 1 275 ? -1.884 9.571 5.455 1.00 17.58 573 ALA A C 1
ATOM 2043 O O . ALA A 1 275 ? -1.123 8.797 4.869 1.00 17.15 573 ALA A O 1
ATOM 2045 N N . HIS A 1 276 ? -1.578 10.855 5.642 1.00 16.85 574 HIS A N 1
ATOM 2046 C CA . HIS A 1 276 ? -0.275 11.398 5.212 1.00 17.02 574 HIS A CA 1
ATOM 2047 C C . HIS A 1 276 ? 0.853 10.707 5.948 1.00 17.70 574 HIS A C 1
ATOM 2048 O O . HIS A 1 276 ? 1.880 10.342 5.371 1.00 17.50 574 HIS A O 1
ATOM 2055 N N . GLU A 1 277 ? 0.691 10.527 7.251 1.00 16.28 575 GLU A N 1
ATOM 2056 C CA . GLU A 1 277 ? 1.772 9.890 8.053 1.00 17.67 575 GLU A CA 1
ATOM 2057 C C . GLU A 1 277 ? 1.972 8.416 7.597 1.00 16.54 575 GLU A C 1
ATOM 2058 O O . GLU A 1 277 ? 3.106 7.968 7.407 1.00 17.92 575 GLU A O 1
ATOM 2064 N N . ILE A 1 278 ? 0.883 7.701 7.425 1.00 18.01 576 ILE A N 1
ATOM 2065 C CA . ILE A 1 278 ? 0.957 6.322 6.899 1.00 16.94 576 ILE A CA 1
ATOM 2066 C C . ILE A 1 278 ? 1.627 6.327 5.488 1.00 18.23 576 ILE A C 1
ATOM 2067 O O . ILE A 1 278 ? 2.413 5.455 5.137 1.00 17.87 576 ILE A O 1
ATOM 2072 N N . GLY A 1 279 ? 1.324 7.340 4.703 1.00 18.21 577 GLY A N 1
ATOM 2073 C CA . GLY A 1 279 ? 1.937 7.484 3.378 1.00 16.77 577 GLY A CA 1
ATOM 2074 C C . GLY A 1 279 ? 3.426 7.553 3.433 1.00 14.94 577 GLY A C 1
ATOM 2075 O O . GLY A 1 279 ? 4.075 7.121 2.497 1.00 15.85 577 GLY A O 1
ATOM 2076 N N . HIS A 1 280 ? 3.987 8.134 4.491 1.00 16.50 578 HIS A N 1
ATOM 2077 C CA . HIS A 1 280 ? 5.452 8.176 4.644 1.00 16.64 578 HIS A CA 1
ATOM 2078 C C . HIS A 1 280 ? 6.048 6.782 4.747 1.00 17.67 578 HIS A C 1
ATOM 2079 O O . HIS A 1 280 ? 7.125 6.573 4.244 1.00 16.93 578 HIS A O 1
ATOM 2086 N N . VAL A 1 281 ? 5.286 5.807 5.258 1.00 17.56 579 VAL A N 1
ATOM 2087 C CA . VAL A 1 281 ? 5.745 4.434 5.309 1.00 18.17 579 VAL A CA 1
ATOM 2088 C C . VAL A 1 281 ? 5.934 3.913 3.899 1.00 17.39 579 VAL A C 1
ATOM 2089 O O . VAL A 1 281 ? 6.846 3.153 3.669 1.00 18.87 579 VAL A O 1
ATOM 2093 N N . HIS A 1 282 ? 5.047 4.312 2.997 1.00 17.04 580 HIS A N 1
ATOM 2094 C CA . HIS A 1 282 ? 4.918 3.667 1.681 1.00 17.16 580 HIS A CA 1
ATOM 2095 C C . HIS A 1 282 ? 5.547 4.420 0.490 1.00 17.12 580 HIS A C 1
ATOM 2096 O O . HIS A 1 282 ? 5.440 3.932 -0.634 1.00 17.13 580 HIS A O 1
ATOM 2103 N N . GLN A 1 283 ? 6.096 5.615 0.732 1.00 14.89 581 GLN A N 1
ATOM 2104 C CA . GLN A 1 283 ? 6.419 6.499 -0.379 1.00 15.03 581 GLN A CA 1
ATOM 2105 C C . GLN A 1 283 ? 7.752 6.202 -1.072 1.00 15.08 581 GLN A C 1
ATOM 2106 O O . GLN A 1 283 ? 7.960 6.754 -2.163 1.00 15.64 581 GLN A O 1
ATOM 2112 N N . ALA A 1 284 ? 8.688 5.498 -0.408 1.00 16.17 582 ALA A N 1
ATOM 2113 C CA . ALA A 1 284 ? 10.110 5.523 -0.909 1.00 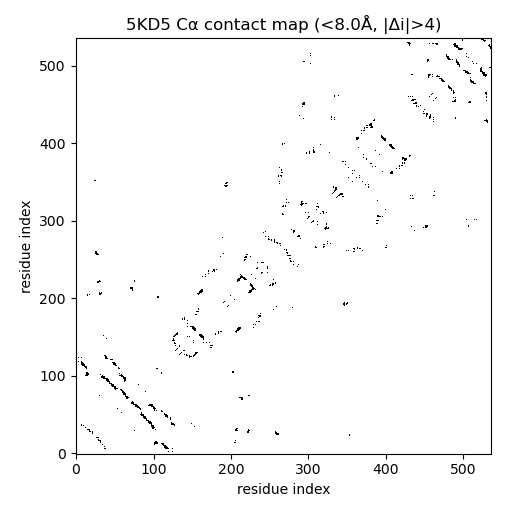16.95 582 ALA A CA 1
ATOM 2114 C C . ALA A 1 284 ? 10.308 5.169 -2.344 1.00 15.24 582 ALA A C 1
ATOM 2115 O O . ALA A 1 284 ? 11.089 5.821 -3.008 1.00 17.71 582 ALA A O 1
ATOM 2117 N N . ALA A 1 285 ? 9.585 4.179 -2.883 1.00 16.42 583 ALA A N 1
ATOM 2118 C CA . ALA A 1 285 ? 9.810 3.796 -4.285 1.00 17.72 583 ALA A CA 1
ATOM 2119 C C . ALA A 1 285 ? 9.688 4.989 -5.243 1.00 16.91 583 ALA A C 1
ATOM 2120 O O . ALA A 1 285 ? 10.509 5.150 -6.149 1.00 16.08 583 ALA A O 1
ATOM 2122 N N . ILE A 1 286 ? 8.689 5.813 -5.030 1.00 16.56 584 ILE A N 1
ATOM 2123 C CA . ILE A 1 286 ? 8.352 6.920 -5.926 1.00 15.43 584 ILE A CA 1
ATOM 2124 C C . ILE A 1 286 ? 8.873 8.277 -5.479 1.00 15.74 584 ILE A C 1
ATOM 2125 O O . ILE A 1 286 ? 8.597 9.298 -6.137 1.00 17.27 584 ILE A O 1
ATOM 2130 N N . ASN A 1 287 ? 9.642 8.285 -4.378 1.00 14.92 585 ASN A N 1
ATOM 2131 C CA . ASN A 1 287 ? 10.037 9.515 -3.735 1.00 16.69 585 ASN A CA 1
ATOM 2132 C C . ASN A 1 287 ? 11.531 9.844 -3.957 1.00 16.24 585 ASN A C 1
ATOM 2133 O O . ASN A 1 287 ? 12.344 8.968 -4.046 1.00 17.26 585 ASN A O 1
ATOM 2138 N N . TRP A 1 288 ? 11.842 11.138 -4.040 1.00 17.32 586 TRP A N 1
ATOM 2139 C CA . TRP A 1 288 ? 13.209 11.613 -4.110 1.00 18.21 586 TRP A CA 1
ATOM 2140 C C . TRP A 1 288 ? 13.243 12.909 -3.335 1.00 18.21 586 TRP A C 1
ATOM 2141 O O . TRP A 1 288 ? 12.254 13.667 -3.298 1.00 17.56 586 TRP A O 1
ATOM 2152 N N . ALA A 1 289 ? 14.368 13.156 -2.692 1.00 19.37 587 ALA A N 1
ATOM 2153 C CA . ALA A 1 289 ? 14.548 14.366 -1.923 1.00 18.52 587 ALA A CA 1
ATOM 2154 C C . ALA A 1 289 ? 14.214 15.589 -2.766 1.00 17.06 587 ALA A C 1
ATOM 2155 O O . ALA A 1 289 ? 14.596 15.668 -3.916 1.00 17.58 587 ALA A O 1
ATOM 2157 N N . SER A 1 290 ? 13.513 16.521 -2.127 1.00 17.84 588 SER A N 1
ATOM 2158 C CA . SER A 1 290 ? 12.733 17.643 -2.736 1.00 18.65 588 SER A CA 1
ATOM 2159 C C . SER A 1 290 ? 11.246 17.367 -2.749 1.00 19.39 588 SER A C 1
ATOM 2160 O O . SER A 1 290 ? 10.474 18.311 -2.906 1.00 19.44 588 SER A O 1
ATOM 2163 N N . SER A 1 291 ? 10.857 16.092 -2.584 1.00 17.13 589 SER A N 1
ATOM 2164 C CA . SER A 1 291 ? 9.455 15.656 -2.774 1.00 17.63 589 SER A CA 1
ATOM 2165 C C . SER A 1 291 ? 8.920 14.936 -1.560 1.00 16.03 589 SER A C 1
ATOM 2166 O O . SER A 1 291 ? 7.784 14.453 -1.553 1.00 15.15 589 SER A O 1
ATOM 2169 N N . THR A 1 292 ? 9.725 14.806 -0.501 1.00 15.65 590 THR A N 1
ATOM 2170 C CA . THR A 1 292 ? 9.399 13.939 0.627 1.00 15.89 590 THR A CA 1
ATOM 2171 C C . THR A 1 292 ? 8.135 14.260 1.396 1.00 15.50 590 THR A C 1
ATOM 2172 O O . THR A 1 292 ? 7.505 13.350 1.964 1.00 17.58 590 THR A O 1
ATOM 2176 N N . GLU A 1 293 ? 7.706 15.514 1.401 1.00 16.73 591 GLU A N 1
ATOM 2177 C CA . GLU A 1 293 ? 6.450 15.901 2.063 1.00 16.52 591 GLU A CA 1
ATOM 2178 C C . GLU A 1 293 ? 5.282 16.082 1.117 1.00 17.68 591 GLU A C 1
ATOM 2179 O O . GLU A 1 293 ? 4.179 16.445 1.547 1.00 18.09 591 GLU A O 1
ATOM 2185 N N . SER A 1 294 ? 5.460 15.712 -0.150 1.00 15.63 592 SER A N 1
ATOM 2186 C CA . SER A 1 294 ? 4.362 15.680 -1.096 1.00 16.36 592 SER A CA 1
ATOM 2187 C C . SER A 1 294 ? 4.072 14.326 -1.740 1.00 15.72 592 SER A C 1
ATOM 2188 O O . SER A 1 294 ? 2.930 14.064 -2.032 1.00 16.93 592 SER A O 1
ATOM 2191 N N . SER A 1 295 ? 5.073 13.513 -1.981 1.00 15.23 593 SER A N 1
ATOM 2192 C CA . SER A 1 295 ? 4.854 12.287 -2.733 1.00 16.04 593 SER A CA 1
ATOM 2193 C C . SER A 1 295 ? 3.944 11.330 -1.970 1.00 16.46 593 SER A C 1
ATOM 2194 O O . SER A 1 295 ? 3.184 10.597 -2.600 1.00 14.75 593 SER A O 1
ATOM 2197 N N . ASN A 1 296 ? 4.031 11.357 -0.645 1.00 15.23 594 ASN A N 1
ATOM 2198 C CA . ASN A 1 296 ? 3.126 10.561 0.194 1.00 16.79 594 ASN A CA 1
ATOM 2199 C C . ASN A 1 296 ? 1.660 11.018 0.122 1.00 16.53 594 ASN A C 1
ATOM 2200 O O . ASN A 1 296 ? 0.723 10.268 0.474 1.00 14.69 594 ASN A O 1
ATOM 2205 N N . ASN A 1 297 ? 1.412 12.235 -0.388 1.00 16.73 595 ASN A N 1
ATOM 2206 C CA . ASN A 1 297 ? 0.029 12.697 -0.527 1.00 16.63 595 ASN A CA 1
ATOM 2207 C C . ASN A 1 297 ? -0.747 12.120 -1.688 1.00 14.24 595 ASN A C 1
ATOM 2208 O O . ASN A 1 297 ? -1.963 12.359 -1.823 1.00 17.16 595 ASN A O 1
ATOM 2213 N N . LEU A 1 298 ? -0.066 11.363 -2.579 1.00 14.51 596 LEU A N 1
ATOM 2214 C CA . LEU A 1 298 ? -0.758 10.443 -3.454 1.00 15.23 596 LEU A CA 1
ATOM 2215 C C . LEU A 1 298 ? -1.699 9.581 -2.594 1.00 14.94 596 LEU A C 1
ATOM 2216 O O . LEU A 1 298 ? -2.918 9.412 -2.923 1.00 16.28 596 LEU A O 1
ATOM 2221 N N . PHE A 1 299 ? -1.107 9.027 -1.562 1.00 14.95 597 PHE A N 1
ATOM 2222 C CA . PHE A 1 299 ? -1.853 8.177 -0.621 1.00 16.11 597 PHE A CA 1
ATOM 2223 C C . PHE A 1 299 ? -2.905 8.990 0.130 1.00 16.81 597 PHE A C 1
ATOM 2224 O O . PHE A 1 299 ? -4.084 8.564 0.190 1.00 17.74 597 PHE A O 1
ATOM 2232 N N . SER A 1 300 ? -2.538 10.169 0.627 1.00 15.52 598 SER A N 1
ATOM 2233 C CA . SER A 1 300 ? -3.523 11.015 1.335 1.00 16.75 598 SER A CA 1
ATOM 2234 C C . SER A 1 300 ? -4.730 11.319 0.476 1.00 17.19 598 SER A C 1
ATOM 2235 O O . SER A 1 300 ? -5.861 11.169 0.885 1.00 16.30 598 SER A O 1
ATOM 2238 N N . ASN A 1 301 ? -4.506 11.800 -0.750 1.00 15.62 599 ASN A N 1
ATOM 2239 C 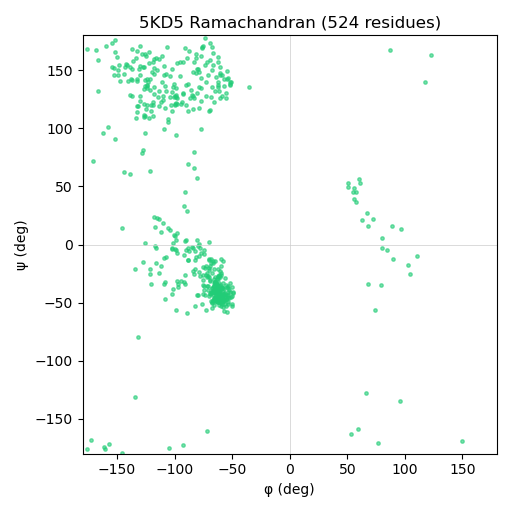CA . ASN A 1 301 ? -5.586 12.122 -1.618 1.00 16.60 599 ASN A CA 1
ATOM 2240 C C . ASN A 1 301 ? -6.413 10.890 -2.010 1.00 15.58 599 ASN A C 1
ATOM 2241 O O . ASN A 1 301 ? -7.663 10.972 -2.125 1.00 16.99 599 ASN A O 1
ATOM 2246 N N . PHE A 1 302 ? -5.785 9.736 -2.138 1.00 16.02 600 PHE A N 1
ATOM 2247 C CA . PHE A 1 302 ? -6.540 8.516 -2.501 1.00 15.88 600 PHE A CA 1
ATOM 2248 C C . PHE A 1 302 ? -7.499 8.162 -1.314 1.00 17.43 600 PHE A C 1
ATOM 2249 O O . PHE A 1 302 ? -8.660 7.843 -1.577 1.00 19.51 600 PHE A O 1
ATOM 2257 N N . ILE A 1 303 ? -6.995 8.257 -0.097 1.00 17.36 601 ILE A N 1
ATOM 2258 C CA . ILE A 1 303 ? -7.801 7.982 1.129 1.00 19.79 601 ILE A CA 1
ATOM 2259 C C . ILE A 1 303 ? -9.022 8.918 1.176 1.00 19.48 601 ILE A C 1
ATOM 2260 O O . ILE A 1 303 ? -10.180 8.475 1.271 1.00 20.24 601 ILE A O 1
ATOM 2265 N N . ILE A 1 304 ? -8.766 10.206 0.987 1.00 18.64 602 ILE A N 1
ATOM 2266 C CA . ILE A 1 304 ? -9.856 11.158 0.949 1.00 19.50 602 ILE A CA 1
ATOM 2267 C C . ILE A 1 304 ? -10.907 10.807 -0.124 1.00 19.76 602 ILE A C 1
ATOM 2268 O O . ILE A 1 304 ? -12.101 10.845 0.125 1.00 19.32 602 ILE A O 1
ATOM 2273 N N . TYR A 1 305 ? -10.470 10.444 -1.319 1.00 17.71 603 TYR A N 1
ATOM 2274 C CA . TYR A 1 305 ? -11.312 10.036 -2.394 1.00 17.56 603 TYR A CA 1
ATOM 2275 C C . TYR A 1 305 ? -12.150 8.802 -1.998 1.00 19.20 603 TYR A C 1
ATOM 2276 O O . TYR A 1 305 ? -13.388 8.763 -2.236 1.00 21.29 603 TYR A O 1
ATOM 2285 N N . LYS A 1 306 ? -11.477 7.801 -1.480 1.00 19.18 604 LYS A N 1
ATOM 2286 C CA . LYS A 1 306 ? -12.171 6.543 -1.118 1.00 21.07 604 LYS A CA 1
ATOM 2287 C C . LYS A 1 306 ? -13.177 6.749 0.003 1.00 20.60 604 LYS A C 1
ATOM 2288 O O . LYS A 1 306 ? -14.177 6.028 0.041 1.00 21.46 604 LYS A O 1
ATOM 2294 N N . LEU A 1 307 ? -12.900 7.673 0.906 1.00 20.29 605 LEU A N 1
ATOM 2295 C CA . LEU A 1 307 ? -13.801 7.972 2.052 1.00 19.39 605 LEU A CA 1
ATOM 2296 C C . LEU A 1 307 ? -15.024 8.720 1.593 1.00 23.86 605 LEU A C 1
ATOM 2297 O O . LEU A 1 307 ? -16.062 8.679 2.270 1.00 25.81 605 LEU A O 1
ATOM 2302 N N . GLY A 1 308 ? -14.948 9.356 0.422 1.00 21.75 606 GLY A N 1
ATOM 2303 C CA . GLY A 1 308 ? -16.113 9.809 -0.314 1.00 22.26 606 GLY A CA 1
ATOM 2304 C C . GLY A 1 308 ? -16.791 11.092 0.086 1.00 21.65 606 GLY A C 1
ATOM 2305 O O . GLY A 1 308 ? -17.792 11.431 -0.530 1.00 25.57 606 GLY A O 1
ATOM 2306 N N . LYS A 1 309 ? -16.244 11.836 1.024 1.00 21.81 607 LYS A N 1
ATOM 2307 C CA . LYS A 1 309 ? -16.902 13.027 1.535 1.00 21.92 607 LYS A CA 1
ATOM 2308 C C . LYS A 1 309 ? -16.354 14.365 0.995 1.00 23.12 607 LYS A C 1
ATOM 2309 O O . LYS A 1 309 ? -17.121 15.336 0.710 1.00 22.36 607 LYS A O 1
ATOM 2315 N N . TYR A 1 310 ? -15.036 14.434 0.930 1.00 20.41 608 TYR A N 1
ATOM 2316 C CA . TYR A 1 310 ? -14.342 15.709 0.673 1.00 19.09 608 TYR A CA 1
ATOM 2317 C C . TYR A 1 310 ? -13.630 15.710 -0.654 1.00 19.54 608 TYR A C 1
ATOM 2318 O O . TYR A 1 310 ? -13.403 14.668 -1.259 1.00 20.73 608 TYR A O 1
ATOM 2327 N N . LYS A 1 311 ? -13.351 16.911 -1.152 1.00 18.09 609 LYS A N 1
ATOM 2328 C CA . LYS A 1 311 ? -12.681 17.075 -2.438 1.00 18.94 609 LYS A CA 1
ATOM 2329 C C . LYS A 1 311 ? -11.164 17.041 -2.189 1.00 18.32 609 LYS A C 1
ATOM 2330 O O . LYS A 1 311 ? -10.680 17.166 -1.061 1.00 20.53 609 LYS A O 1
ATOM 2336 N N . SER A 1 312 ? -10.428 16.903 -3.301 1.00 16.61 610 SER A N 1
ATOM 2337 C CA . SER A 1 312 ? -8.992 16.718 -3.206 1.00 17.84 610 SER A CA 1
ATOM 2338 C C . SER A 1 312 ? -8.279 17.983 -2.689 1.00 16.20 610 SER A C 1
ATOM 2339 O O . SER A 1 312 ? -8.821 19.117 -2.762 1.00 16.41 610 SER A O 1
ATOM 2342 N N A ARG A 1 313 ? -7.074 17.757 -2.178 0.50 17.29 611 ARG A N 1
ATOM 2343 N N B ARG A 1 313 ? -7.069 17.760 -2.206 0.50 17.63 611 ARG A N 1
ATOM 2344 C CA A ARG A 1 313 ? -6.224 18.785 -1.611 0.50 17.18 611 ARG A CA 1
ATOM 2345 C CA B ARG A 1 313 ? -6.246 18.785 -1.622 0.50 17.71 611 ARG A CA 1
ATOM 2346 C C A ARG A 1 313 ? -5.127 19.193 -2.613 0.50 17.12 611 ARG A C 1
ATOM 2347 C C B ARG A 1 313 ? -5.104 19.178 -2.588 0.50 17.42 611 ARG A C 1
ATOM 2348 O O A ARG A 1 313 ? -4.777 18.438 -3.509 0.50 16.98 611 ARG A O 1
ATOM 2349 O O B ARG A 1 313 ? -4.701 18.398 -3.440 0.50 17.23 611 ARG A O 1
ATOM 2364 N N . GLY A 1 314 ? -4.629 20.412 -2.427 1.00 17.16 612 GLY A N 1
ATOM 2365 C CA . GLY A 1 314 ? -3.551 20.979 -3.172 1.00 15.70 612 GLY A CA 1
ATOM 2366 C C . GLY A 1 314 ? -3.907 22.269 -3.835 1.00 16.94 612 GLY A C 1
ATOM 2367 O O . GLY A 1 314 ? -5.067 22.577 -4.082 1.00 15.58 612 GLY A O 1
ATOM 2368 N N . ASN A 1 315 ? -2.885 22.983 -4.256 1.00 17.57 613 ASN A N 1
ATOM 2369 C CA . ASN A 1 315 ? -3.106 24.200 -5.033 1.00 17.24 613 ASN A CA 1
ATOM 2370 C C . ASN A 1 315 ? -3.682 23.913 -6.405 1.00 14.86 613 ASN A C 1
ATOM 2371 O O . ASN A 1 315 ? -3.765 22.780 -6.880 1.00 15.54 613 ASN A O 1
ATOM 2376 N N . GLY A 1 316 ? -4.084 24.998 -7.047 1.00 15.30 614 GLY A N 1
ATOM 2377 C CA . GLY A 1 316 ? -4.458 24.981 -8.434 1.00 16.86 614 GLY A CA 1
ATOM 2378 C C . GLY A 1 316 ? -3.242 25.038 -9.367 1.00 18.39 614 GLY A C 1
ATOM 2379 O O . GLY A 1 316 ? -2.142 25.412 -8.942 1.00 16.69 614 GLY A O 1
ATOM 2380 N N . LEU A 1 317 ? -3.474 24.702 -10.615 1.00 17.11 615 LEU A N 1
ATOM 2381 C CA . LEU A 1 317 ? -2.424 24.722 -11.643 1.00 18.87 615 LEU A CA 1
ATOM 2382 C C . LEU A 1 317 ? -1.825 26.094 -11.920 1.00 18.05 615 LEU A C 1
ATOM 2383 O O . LEU A 1 317 ? -0.684 26.165 -12.402 1.00 17.79 615 LEU A O 1
ATOM 2388 N N . GLY A 1 318 ? -2.548 27.137 -11.569 1.00 18.46 616 GLY A N 1
ATOM 2389 C CA . GLY A 1 318 ? -2.019 28.488 -11.545 1.00 18.53 616 GLY A CA 1
ATOM 2390 C C . GLY A 1 318 ? -0.679 28.593 -10.779 1.00 18.93 616 GLY A C 1
ATOM 2391 O O . GLY A 1 318 ? 0.230 29.361 -11.152 1.00 18.25 616 GLY A O 1
ATOM 2392 N N . SER A 1 319 ? -0.551 27.825 -9.705 1.00 17.65 617 SER A N 1
ATOM 2393 C CA . SER A 1 319 ? 0.669 27.830 -8.895 1.00 17.58 617 SER A CA 1
ATOM 2394 C C . SER A 1 319 ? 1.830 27.276 -9.714 1.00 17.87 617 SER A C 1
ATOM 2395 O O . SER A 1 319 ? 2.997 27.678 -9.531 1.00 18.78 617 SER A O 1
ATOM 2398 N N . VAL A 1 320 ? 1.548 26.283 -10.571 1.00 17.38 618 VAL A N 1
ATOM 2399 C CA . VAL A 1 320 ? 2.558 25.723 -11.436 1.00 18.10 618 VAL A CA 1
ATOM 2400 C C . VAL A 1 320 ? 2.986 26.756 -12.497 1.00 17.34 618 VAL A C 1
ATOM 2401 O O . VAL A 1 320 ? 4.182 26.925 -12.784 1.00 18.00 618 VAL A O 1
ATOM 2405 N N . ALA A 1 321 ? 1.995 27.373 -13.146 1.00 17.52 619 ALA A N 1
ATOM 2406 C CA . ALA A 1 321 ? 2.242 28.390 -14.163 1.00 19.26 619 ALA A CA 1
ATOM 2407 C C . ALA A 1 321 ? 3.114 29.488 -13.590 1.00 20.37 619 ALA A C 1
ATOM 2408 O O . ALA A 1 321 ? 4.117 29.909 -14.236 1.00 20.30 619 ALA A O 1
ATOM 2410 N N . THR A 1 322 ? 2.761 29.932 -12.406 1.00 19.26 620 THR A N 1
ATOM 2411 C CA . THR A 1 322 ? 3.520 30.994 -11.724 1.00 20.98 620 THR A CA 1
ATOM 2412 C C . THR A 1 322 ? 4.965 30.549 -11.451 1.00 23.76 620 THR A C 1
ATOM 2413 O O . THR A 1 322 ? 5.919 31.242 -11.774 1.00 22.12 620 THR A O 1
ATOM 2417 N N . ALA A 1 323 ? 5.129 29.343 -10.904 1.00 22.22 621 ALA A N 1
ATOM 2418 C CA . ALA A 1 323 ? 6.449 28.874 -10.574 1.00 19.71 621 ALA A CA 1
ATOM 2419 C C . ALA A 1 323 ? 7.344 28.694 -11.790 1.00 20.31 621 ALA A C 1
ATOM 2420 O O . ALA A 1 323 ? 8.462 29.149 -11.774 1.00 21.16 621 ALA A O 1
ATOM 2422 N N . ARG A 1 324 ? 6.826 28.012 -12.806 1.00 18.70 622 ARG A N 1
ATOM 2423 C CA . ARG A 1 324 ? 7.543 27.563 -13.927 1.00 19.54 622 ARG A CA 1
ATOM 2424 C C . ARG A 1 324 ? 7.799 28.757 -14.839 1.00 22.88 622 ARG A C 1
ATOM 2425 O O . ARG A 1 324 ? 8.960 28.955 -15.295 1.00 24.45 622 ARG A O 1
ATOM 2433 N N . TYR A 1 325 ? 6.726 29.477 -15.147 1.00 22.91 623 TYR A N 1
ATOM 2434 C CA . TYR A 1 325 ? 6.767 30.398 -16.290 1.00 25.20 623 TYR A CA 1
ATOM 2435 C C . TYR A 1 325 ? 6.951 31.822 -15.859 1.00 27.75 623 TYR A C 1
ATOM 2436 O O . TYR A 1 325 ? 7.721 32.545 -16.497 1.00 30.17 623 TYR A O 1
ATOM 2445 N N . ALA A 1 326 ? 6.331 32.238 -14.770 1.00 25.61 624 ALA A N 1
ATOM 2446 C CA . ALA A 1 326 ? 6.633 33.566 -14.230 1.00 23.37 624 ALA A CA 1
ATOM 2447 C C . ALA A 1 326 ? 7.986 33.610 -13.516 1.00 26.41 624 ALA A C 1
ATOM 2448 O O . ALA A 1 326 ? 8.642 34.651 -13.533 1.00 26.65 624 ALA A O 1
ATOM 2450 N N . ASN A 1 327 ? 8.389 32.530 -12.849 1.00 24.67 625 ASN A N 1
ATOM 2451 C CA . ASN A 1 327 ? 9.534 32.595 -11.918 1.00 24.15 625 ASN A CA 1
ATOM 2452 C C . ASN A 1 327 ? 10.711 31.709 -12.330 1.00 23.94 625 ASN A C 1
ATOM 2453 O O . ASN A 1 327 ? 11.724 31.659 -11.626 1.00 28.01 625 ASN A O 1
ATOM 2458 N N . GLY A 1 328 ? 10.565 30.980 -13.423 1.00 22.71 626 GLY A N 1
ATOM 2459 C CA . GLY A 1 328 ? 11.617 30.181 -14.003 1.00 24.71 626 GLY A CA 1
ATOM 2460 C C . GLY A 1 328 ? 12.070 28.986 -13.179 1.00 26.53 626 GLY A C 1
ATOM 2461 O O . GLY A 1 328 ? 13.182 28.506 -13.350 1.00 26.65 626 GLY A O 1
ATOM 2462 N N . GLN A 1 329 ? 11.169 28.454 -12.345 1.00 23.07 627 GLN A N 1
ATOM 2463 C CA . GLN A 1 329 ? 11.484 27.322 -11.441 1.00 19.88 627 GLN A CA 1
ATOM 2464 C C . GLN A 1 329 ? 11.380 25.970 -12.116 1.00 19.65 627 GLN A C 1
ATOM 2465 O O . GLN A 1 329 ? 10.759 25.822 -13.159 1.00 20.04 627 GLN A O 1
ATOM 2471 N N . ALA A 1 330 ? 12.088 24.993 -11.548 1.00 17.00 628 ALA A N 1
ATOM 2472 C CA . ALA A 1 330 ? 12.100 23.594 -11.954 1.00 16.73 628 ALA A CA 1
ATOM 2473 C C . ALA A 1 330 ? 11.252 22.846 -10.878 1.00 16.52 628 ALA A C 1
ATOM 2474 O O . ALA A 1 330 ? 10.729 23.470 -9.972 1.00 17.57 628 ALA A O 1
ATOM 2476 N N . TRP A 1 331 ? 11.201 21.524 -10.974 1.00 18.63 629 TRP A N 1
ATOM 2477 C CA . TRP A 1 331 ? 10.554 20.717 -9.957 1.00 16.75 629 TRP A CA 1
ATOM 2478 C C . TRP A 1 331 ? 11.143 21.015 -8.564 1.00 17.56 629 TRP A C 1
ATOM 2479 O O . TRP A 1 331 ? 10.400 21.332 -7.626 1.00 17.27 629 TRP A O 1
ATOM 2490 N N . TYR A 1 332 ? 12.480 20.937 -8.424 1.00 17.89 630 TYR A N 1
ATOM 2491 C CA . TYR A 1 332 ? 13.088 20.862 -7.061 1.00 19.14 630 TYR A CA 1
ATOM 2492 C C . TYR A 1 332 ? 12.872 22.115 -6.240 1.00 18.01 630 TYR A C 1
ATOM 2493 O O . TYR A 1 332 ? 12.748 22.065 -5.024 1.00 18.72 630 TYR A O 1
ATOM 2502 N N . ASN A 1 333 ? 12.737 23.257 -6.910 1.00 18.91 631 ASN A N 1
ATOM 2503 C CA . ASN A 1 333 ? 12.499 24.511 -6.269 1.00 18.22 631 ASN A CA 1
ATOM 2504 C C . ASN A 1 333 ? 11.179 25.166 -6.571 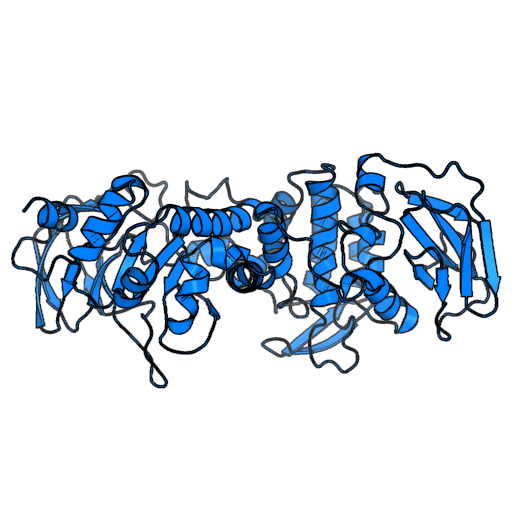1.00 19.47 631 ASN A C 1
ATOM 2505 O O . ASN A 1 333 ? 11.028 26.390 -6.425 1.00 20.67 631 ASN A O 1
ATOM 2510 N N . MET A 1 334 ? 10.200 24.383 -6.990 1.00 18.90 632 MET A N 1
ATOM 2511 C CA . MET A 1 334 ? 8.948 24.929 -7.389 1.00 18.63 632 MET A CA 1
ATOM 2512 C C . MET A 1 334 ? 8.272 25.541 -6.171 1.00 20.98 632 MET A C 1
ATOM 2513 O O . MET A 1 334 ? 8.065 24.892 -5.163 1.00 20.88 632 MET A O 1
ATOM 2518 N N . GLY A 1 335 ? 7.952 26.824 -6.254 1.00 21.76 633 GLY A N 1
ATOM 2519 C CA . GLY A 1 335 ? 7.367 27.529 -5.163 1.00 22.76 633 GLY A CA 1
ATOM 2520 C C . GLY A 1 335 ? 8.288 27.724 -3.969 1.00 24.32 633 GLY A C 1
ATOM 2521 O O . GLY A 1 335 ? 7.792 28.037 -2.935 1.00 23.93 633 GLY A O 1
ATOM 2522 N N . ASP A 1 336 ? 9.613 27.536 -4.134 1.00 24.88 634 ASP A N 1
ATOM 2523 C CA . ASP A 1 336 ? 10.592 27.562 -3.029 1.00 28.38 634 ASP A CA 1
ATOM 2524 C C . ASP A 1 336 ? 11.922 28.204 -3.477 1.00 31.42 634 ASP A C 1
ATOM 2525 O O . ASP A 1 336 ? 12.955 27.539 -3.525 1.00 32.00 634 ASP A O 1
ATOM 2530 N N . ALA A 1 337 ? 11.843 29.474 -3.860 1.00 37.75 635 ALA A N 1
ATOM 2531 C CA . ALA A 1 337 ? 12.972 30.224 -4.431 1.00 43.18 635 ALA A CA 1
ATOM 2532 C C . ALA A 1 337 ? 14.089 30.303 -3.408 1.00 48.43 635 ALA A C 1
ATOM 2533 O O . ALA A 1 337 ? 15.222 29.885 -3.680 1.00 57.41 635 ALA A O 1
ATOM 2535 N N . THR A 1 338 ? 13.735 30.749 -2.200 1.00 49.57 636 THR A N 1
ATOM 2536 C CA . THR A 1 338 ? 14.700 30.865 -1.103 1.00 51.39 636 THR A CA 1
ATOM 2537 C C . THR A 1 338 ? 15.178 29.514 -0.542 1.00 49.73 636 THR A C 1
ATOM 2538 O O . THR A 1 338 ? 15.950 29.478 0.407 1.00 49.09 636 THR A O 1
ATOM 2542 N N . HIS A 1 339 ? 14.720 28.409 -1.109 1.00 43.31 637 HIS A N 1
ATOM 2543 C CA . HIS A 1 339 ? 15.196 27.104 -0.677 1.00 45.53 637 HIS A CA 1
ATOM 2544 C C . HIS A 1 339 ? 15.004 26.893 0.834 1.00 45.15 637 HIS A C 1
ATOM 2545 O O . HIS A 1 339 ? 15.936 26.460 1.519 1.00 52.94 637 HIS A O 1
ATOM 2552 N N . GLN A 1 340 ? 13.813 27.183 1.358 1.00 37.23 638 GLN A N 1
ATOM 2553 C CA . GLN A 1 340 ? 13.512 26.922 2.799 1.00 45.08 638 GLN A CA 1
ATOM 2554 C C . GLN A 1 340 ? 12.420 25.896 3.160 1.00 46.73 638 GLN A C 1
ATOM 2555 O O . GLN A 1 340 ? 12.366 25.440 4.305 1.00 44.93 638 GLN A O 1
ATOM 2561 N N . ASN A 1 341 ? 11.557 25.505 2.222 1.00 36.60 639 ASN A N 1
ATOM 2562 C CA . ASN A 1 341 ? 10.544 24.511 2.524 1.00 33.84 639 ASN A CA 1
ATOM 2563 C C . ASN A 1 341 ? 9.944 24.027 1.213 1.00 24.29 639 ASN A C 1
ATOM 2564 O O . ASN A 1 341 ? 9.562 24.829 0.401 1.00 23.41 639 ASN A O 1
ATOM 2569 N N . GLU A 1 342 ? 9.833 22.722 1.027 1.00 21.60 640 GLU A N 1
ATOM 2570 C CA . GLU A 1 342 ? 9.099 22.220 -0.137 1.00 18.21 640 GLU A CA 1
ATOM 2571 C C . GLU A 1 342 ? 7.699 22.855 -0.217 1.00 17.37 640 GLU A C 1
ATOM 2572 O O . GLU A 1 342 ? 6.987 22.964 0.808 1.00 17.45 640 GLU A O 1
ATOM 2578 N N . ASP A 1 343 ? 7.287 23.254 -1.423 1.00 17.31 641 ASP A N 1
ATOM 2579 C CA . ASP A 1 343 ? 5.925 23.735 -1.646 1.00 18.37 641 ASP A CA 1
ATOM 2580 C C . ASP A 1 343 ? 5.015 22.502 -1.856 1.00 17.14 641 ASP A C 1
ATOM 2581 O O . ASP A 1 343 ? 4.763 22.100 -2.958 1.00 19.53 641 ASP A O 1
ATOM 2586 N N . THR A 1 344 ? 4.645 21.872 -0.783 1.00 17.55 642 THR A N 1
ATOM 2587 C CA . THR A 1 344 ? 3.905 20.596 -0.851 1.00 18.79 642 THR A CA 1
ATOM 2588 C C . THR A 1 344 ? 2.527 20.780 -1.462 1.00 18.70 642 THR A C 1
ATOM 2589 O O . THR A 1 344 ? 2.015 19.902 -2.181 1.00 18.03 642 THR A O 1
ATOM 2593 N N . GLU A 1 345 ? 1.908 21.938 -1.227 1.00 16.88 643 GLU A N 1
ATOM 2594 C CA . GLU A 1 345 ? 0.564 22.211 -1.794 1.00 19.07 643 GLU A CA 1
ATOM 2595 C C . GLU A 1 345 ? 0.573 22.233 -3.338 1.00 17.47 643 GLU A C 1
ATOM 2596 O O . GLU A 1 345 ? -0.374 21.708 -3.988 1.00 16.18 643 GLU A O 1
ATOM 2602 N N . THR A 1 346 ? 1.674 22.698 -3.944 1.00 17.94 644 THR A N 1
ATOM 2603 C CA . THR A 1 346 ? 1.814 22.670 -5.398 1.00 16.20 644 THR A CA 1
ATOM 2604 C C . THR A 1 346 ? 2.285 21.293 -5.846 1.00 15.49 644 THR A C 1
ATOM 2605 O O . THR A 1 346 ? 1.688 20.652 -6.708 1.00 16.74 644 THR A O 1
ATOM 2609 N N . HIS A 1 347 ? 3.384 20.805 -5.268 1.00 15.56 645 HIS A N 1
ATOM 2610 C CA . HIS A 1 347 ? 3.949 19.548 -5.707 1.00 15.06 645 HIS A CA 1
ATOM 2611 C C . HIS A 1 347 ? 2.924 18.388 -5.665 1.00 14.88 645 HIS A C 1
ATOM 2612 O O . HIS A 1 347 ? 2.979 17.494 -6.494 1.00 15.17 645 HIS A O 1
ATOM 2619 N N . MET A 1 348 ? 2.017 18.375 -4.691 1.00 15.65 646 MET A N 1
ATOM 2620 C CA . MET A 1 348 ? 1.177 17.176 -4.479 1.00 14.78 646 MET A CA 1
ATOM 2621 C C . MET A 1 348 ? 0.202 16.979 -5.651 1.00 14.23 646 MET A C 1
ATOM 2622 O O . MET A 1 348 ? -0.312 15.854 -5.814 1.00 15.58 646 MET A O 1
ATOM 2627 N N . ARG A 1 349 ? -0.016 17.985 -6.480 1.00 14.39 647 ARG A N 1
ATOM 2628 C CA . ARG A 1 349 ? -0.904 17.819 -7.613 1.00 13.59 647 ARG A CA 1
ATOM 2629 C C . ARG A 1 349 ? -0.313 16.924 -8.670 1.00 13.98 647 ARG A C 1
ATOM 2630 O O . ARG A 1 349 ? -1.072 16.359 -9.451 1.00 14.07 647 ARG A O 1
ATOM 2638 N N . MET A 1 350 ? 1.039 16.749 -8.713 1.00 12.72 648 MET A N 1
ATOM 2639 C CA . MET A 1 350 ? 1.668 16.052 -9.855 1.00 13.39 648 MET A CA 1
ATOM 2640 C C . MET A 1 350 ? 1.284 14.546 -9.905 1.00 13.75 648 MET A C 1
ATOM 2641 O O . MET A 1 350 ? 0.649 14.096 -10.872 1.00 15.63 648 MET A O 1
ATOM 2646 N N . ASN A 1 351 ? 1.517 13.833 -8.825 1.00 14.89 649 ASN A N 1
ATOM 2647 C CA . ASN A 1 351 ? 1.150 12.406 -8.765 1.00 13.91 649 ASN A CA 1
ATOM 2648 C C . ASN A 1 351 ? -0.374 12.257 -8.897 1.00 15.08 649 ASN A C 1
ATOM 2649 O O . ASN A 1 351 ? -0.840 11.299 -9.470 1.00 15.01 649 ASN A O 1
ATOM 2654 N N . TRP A 1 352 ? -1.107 13.210 -8.315 1.00 14.81 650 TRP A N 1
ATOM 2655 C CA . TRP A 1 352 ? -2.556 13.120 -8.251 1.00 15.33 650 TRP A CA 1
ATOM 2656 C C . TRP A 1 352 ? -3.109 13.265 -9.649 1.00 15.85 650 TRP A C 1
ATOM 2657 O O . TRP A 1 352 ? -4.068 12.609 -10.014 1.00 16.32 650 TRP A O 1
ATOM 2668 N N . GLN A 1 353 ? -2.561 14.179 -10.477 1.00 15.73 651 GLN A N 1
ATOM 2669 C CA . GLN A 1 353 ? -3.043 14.323 -11.872 1.00 14.72 651 GLN A CA 1
ATOM 2670 C C . GLN A 1 353 ? -2.909 13.000 -12.660 1.00 16.65 651 GLN A C 1
ATOM 2671 O O . GLN A 1 353 ? -3.825 12.599 -13.412 1.00 16.81 651 GLN A O 1
ATOM 2677 N N . LEU A 1 354 ? -1.847 12.281 -12.397 1.00 13.46 652 LEU A N 1
ATOM 2678 C CA . LEU A 1 354 ? -1.648 10.939 -12.992 1.00 16.14 652 LEU A CA 1
ATOM 2679 C C . LEU A 1 354 ? -2.722 9.956 -12.554 1.00 17.03 652 LEU A C 1
ATOM 2680 O O . LEU A 1 354 ? -3.356 9.286 -13.421 1.00 16.54 652 LEU A O 1
ATOM 2685 N N . TRP A 1 355 ? -3.091 10.024 -11.267 1.00 15.99 653 TRP A N 1
ATOM 2686 C CA . TRP A 1 355 ? -4.229 9.202 -10.759 1.00 15.81 653 TRP A CA 1
ATOM 2687 C C . TRP A 1 355 ? -5.532 9.688 -11.405 1.00 17.09 653 TRP A C 1
ATOM 2688 O O . TRP A 1 355 ? -6.276 8.865 -11.884 1.00 17.01 653 TRP A O 1
ATOM 2699 N N . ILE A 1 356 ? -5.821 10.989 -11.424 1.00 15.88 654 ILE A N 1
ATOM 2700 C CA . ILE A 1 356 ? -7.086 11.480 -11.987 1.00 18.14 654 ILE A CA 1
ATOM 2701 C C . ILE A 1 356 ? -7.274 10.992 -13.421 1.00 18.03 654 ILE A C 1
ATOM 2702 O O . ILE A 1 356 ? -8.336 10.441 -13.740 1.00 19.42 654 ILE A O 1
ATOM 2707 N N . TYR A 1 357 ? -6.239 11.102 -14.267 1.00 17.00 655 TYR A N 1
ATOM 2708 C CA . TYR A 1 357 ? -6.350 10.761 -15.660 1.00 16.12 655 TYR A CA 1
ATOM 2709 C C . TYR A 1 357 ? -6.435 9.232 -15.885 1.00 17.30 655 TYR A C 1
ATOM 2710 O O . TYR A 1 357 ? -7.351 8.739 -16.582 1.00 18.67 655 TYR A O 1
ATOM 2719 N N . TYR A 1 358 ? -5.462 8.497 -15.396 1.00 17.55 656 TYR A N 1
ATOM 2720 C CA . TYR A 1 358 ? -5.366 7.082 -15.704 1.00 17.15 656 TYR A CA 1
ATOM 2721 C C . TYR A 1 358 ? -6.437 6.307 -14.889 1.00 19.52 656 TYR A C 1
ATOM 2722 O O . TYR A 1 358 ? -7.058 5.332 -15.393 1.00 19.38 656 TYR A O 1
ATOM 2731 N N . HIS A 1 359 ? -6.587 6.665 -13.616 1.00 18.62 657 HIS A N 1
ATOM 2732 C CA . HIS A 1 359 ? -7.479 5.936 -12.721 1.00 19.73 657 HIS A CA 1
ATOM 2733 C C . HIS A 1 359 ? -8.904 6.500 -12.747 1.00 21.58 657 HIS A C 1
ATOM 2734 O O . HIS A 1 359 ? -9.828 5.756 -13.079 1.00 24.50 657 HIS A O 1
ATOM 2741 N N . ARG A 1 360 ? -9.132 7.778 -12.424 1.00 21.00 658 ARG A N 1
ATOM 2742 C CA . ARG A 1 360 ? -10.498 8.253 -12.322 1.00 20.88 658 ARG A CA 1
ATOM 2743 C C . ARG A 1 360 ? -11.123 8.343 -13.702 1.00 22.52 658 ARG A C 1
ATOM 2744 O O . ARG A 1 360 ? -12.315 8.020 -13.855 1.00 24.80 658 ARG A O 1
ATOM 2752 N N . CYS A 1 361 ? -10.338 8.713 -14.710 1.00 22.19 659 CYS A N 1
ATOM 2753 C CA . CYS A 1 361 ? -10.863 8.739 -16.098 1.00 22.28 659 CYS A CA 1
ATOM 2754 C C . CYS A 1 361 ? -10.786 7.384 -16.788 1.00 24.55 659 CYS A C 1
ATOM 2755 O O . CYS A 1 361 ? -11.234 7.244 -17.942 1.00 23.90 659 CYS A O 1
ATOM 2758 N N . GLU A 1 362 ? -10.227 6.398 -16.088 1.00 22.41 660 GLU A N 1
ATOM 2759 C CA . GLU A 1 362 ? -10.153 4.974 -16.533 1.00 24.11 660 GLU A CA 1
ATOM 2760 C C . GLU A 1 362 ? -9.368 4.692 -17.795 1.00 24.91 660 GLU A C 1
ATOM 2761 O O . GLU A 1 362 ? -9.479 3.629 -18.377 1.00 26.27 660 GLU A O 1
ATOM 2767 N N . TYR A 1 363 ? -8.479 5.596 -18.156 1.00 21.44 661 TYR A N 1
ATOM 2768 C CA . TYR A 1 363 ? -7.538 5.400 -19.266 1.00 22.48 661 TYR A CA 1
ATOM 2769 C C . TYR A 1 363 ? -6.507 4.300 -19.032 1.00 22.20 661 TYR A C 1
ATOM 2770 O O . TYR A 1 363 ? -6.150 3.610 -19.972 1.00 24.43 661 TYR A O 1
ATOM 2779 N N . LYS A 1 364 ? -6.118 4.035 -17.779 1.00 19.92 662 LYS A N 1
ATOM 2780 C CA . LYS A 1 364 ? -5.312 2.855 -17.447 1.00 21.48 662 LYS A CA 1
ATOM 2781 C C . LYS A 1 364 ? -5.412 2.598 -15.957 1.00 23.56 662 LYS A C 1
ATOM 2782 O O . LYS A 1 364 ? -4.676 3.202 -15.140 1.00 21.96 662 LYS A O 1
ATOM 2788 N N . THR A 1 365 ? -6.324 1.707 -15.568 1.00 24.14 663 THR A N 1
ATOM 2789 C CA . THR A 1 365 ? -6.762 1.608 -14.200 1.00 23.33 663 THR A CA 1
ATOM 2790 C C . THR A 1 365 ? -5.760 0.875 -13.306 1.00 21.05 663 THR A C 1
ATOM 2791 O O . THR A 1 365 ? -5.993 0.760 -12.122 1.00 22.87 663 THR A O 1
ATOM 2795 N N . ASP A 1 366 ? -4.669 0.374 -13.878 1.00 20.50 664 ASP A N 1
ATOM 2796 C CA . ASP A 1 366 ? -3.541 -0.191 -13.109 1.00 22.70 664 ASP A CA 1
ATOM 2797 C C . ASP A 1 366 ? -2.246 0.594 -13.335 1.00 18.99 664 ASP A C 1
ATOM 2798 O O . ASP A 1 366 ? -1.168 0.065 -13.188 1.00 19.83 664 ASP A O 1
ATOM 2803 N N . PHE A 1 367 ? -2.392 1.854 -13.725 1.00 18.57 665 PHE A N 1
ATOM 2804 C CA . PHE A 1 367 ? -1.267 2.728 -13.986 1.00 17.48 665 PHE A CA 1
ATOM 2805 C C . PHE A 1 367 ? -0.387 2.801 -12.729 1.00 16.46 665 PHE A C 1
ATOM 2806 O O . PHE A 1 367 ? 0.800 2.530 -12.796 1.00 15.85 665 PHE A O 1
ATOM 2814 N N . TRP A 1 368 ? -0.944 3.198 -11.592 1.00 16.11 666 TRP A N 1
ATOM 2815 C CA . TRP A 1 368 ? -0.079 3.433 -10.409 1.00 15.63 666 TRP A CA 1
ATOM 2816 C C . TRP A 1 368 ? 0.573 2.146 -9.917 1.00 16.22 666 TRP A C 1
ATOM 2817 O O . TRP A 1 368 ? 1.715 2.131 -9.456 1.00 16.77 666 TRP A O 1
ATOM 2828 N N . GLN A 1 369 ? -0.157 1.025 -10.014 1.00 16.78 667 GLN A N 1
ATOM 2829 C CA . GLN A 1 369 ? 0.398 -0.262 -9.595 1.00 18.68 667 GLN A CA 1
ATOM 2830 C C . GLN A 1 369 ? 1.578 -0.629 -10.497 1.00 16.28 667 GLN A C 1
ATOM 2831 O O . GLN A 1 369 ? 2.615 -1.117 -10.033 1.00 17.86 667 GLN A O 1
ATOM 2837 N N . THR A 1 370 ? 1.419 -0.375 -11.794 1.00 15.62 668 THR A N 1
ATOM 2838 C CA . THR A 1 370 ? 2.494 -0.592 -12.774 1.00 17.96 668 THR A CA 1
ATOM 2839 C C . THR A 1 370 ? 3.707 0.292 -12.513 1.00 17.63 668 THR A C 1
ATOM 2840 O O . THR A 1 370 ? 4.859 -0.186 -12.521 1.00 18.26 668 THR A O 1
ATOM 2844 N N . LEU A 1 371 ? 3.437 1.544 -12.192 1.00 17.12 669 LEU A N 1
ATOM 2845 C CA . LEU A 1 371 ? 4.500 2.494 -11.930 1.00 17.00 669 LEU A CA 1
ATOM 2846 C C . LEU A 1 371 ? 5.272 2.139 -10.637 1.00 16.29 669 LEU A C 1
ATOM 2847 O O . LEU A 1 371 ? 6.534 2.181 -10.599 1.00 16.12 669 LEU A O 1
ATOM 2852 N N . PHE A 1 372 ? 4.554 1.722 -9.589 1.00 16.60 670 PHE A N 1
ATOM 2853 C CA . PHE A 1 372 ? 5.200 1.281 -8.384 1.00 16.49 670 PHE A CA 1
ATOM 2854 C C . PHE A 1 372 ? 6.103 0.111 -8.627 1.00 17.71 670 PHE A C 1
ATOM 2855 O O . PHE A 1 372 ? 7.220 0.049 -8.133 1.00 17.00 670 PHE A O 1
ATOM 2863 N N . LYS A 1 373 ? 5.615 -0.855 -9.366 1.00 19.01 671 LYS A N 1
ATOM 2864 C CA . LYS A 1 373 ? 6.429 -2.027 -9.709 1.00 18.41 671 LYS A CA 1
ATOM 2865 C C . LYS A 1 373 ? 7.719 -1.594 -10.419 1.00 18.16 671 LYS A C 1
ATOM 2866 O O . LYS A 1 373 ? 8.816 -2.065 -10.053 1.00 19.37 671 LYS A O 1
ATOM 2872 N N . LEU A 1 374 ? 7.590 -0.725 -11.422 1.00 16.99 672 LEU A N 1
ATOM 2873 C CA . LEU A 1 374 ? 8.758 -0.255 -12.181 1.00 18.41 672 LEU A CA 1
ATOM 2874 C C . LEU A 1 374 ? 9.696 0.510 -11.285 1.00 17.96 672 LEU A C 1
ATOM 2875 O O . LEU A 1 374 ? 10.906 0.325 -11.382 1.00 20.06 672 LEU A O 1
ATOM 2880 N N . MET A 1 375 ? 9.167 1.342 -10.373 1.00 17.63 673 MET A N 1
ATOM 2881 C CA . MET A 1 375 ? 10.079 2.081 -9.491 1.00 16.62 673 MET A CA 1
ATOM 2882 C C . MET A 1 375 ? 10.811 1.178 -8.469 1.00 17.80 673 MET A C 1
ATOM 2883 O O . MET A 1 375 ? 11.934 1.475 -8.058 1.00 18.59 673 MET A O 1
ATOM 2888 N N . ARG A 1 376 ? 10.176 0.098 -8.028 1.00 17.34 674 ARG A N 1
ATOM 2889 C CA . ARG A 1 376 ? 10.824 -0.885 -7.229 1.00 19.50 674 ARG A CA 1
ATOM 2890 C C . ARG A 1 376 ? 11.979 -1.572 -8.011 1.00 21.36 674 ARG A C 1
ATOM 2891 O O . ARG A 1 376 ? 12.985 -1.938 -7.414 1.00 22.18 674 ARG A O 1
ATOM 2899 N N . GLU A 1 377 ? 11.796 -1.781 -9.304 1.00 23.52 675 GLU A N 1
ATOM 2900 C CA . GLU A 1 377 ? 12.900 -2.228 -10.196 1.00 26.27 675 GLU A CA 1
ATOM 2901 C C . GLU A 1 377 ? 14.016 -1.224 -10.281 1.00 25.60 675 GLU A C 1
ATOM 2902 O O . GLU A 1 377 ? 15.182 -1.594 -10.153 1.00 25.17 675 GLU A O 1
ATOM 2908 N N . VAL A 1 378 ? 13.689 0.050 -10.461 1.00 23.31 676 VAL A N 1
ATOM 2909 C CA . VAL A 1 378 ? 14.665 1.077 -10.473 1.00 23.46 676 VAL A CA 1
ATOM 2910 C C . VAL A 1 378 ? 15.456 1.071 -9.148 1.00 23.69 676 VAL A C 1
ATOM 2911 O O . VAL A 1 378 ? 16.689 1.205 -9.136 1.00 23.17 676 VAL A O 1
ATOM 2915 N N . ASN A 1 379 ? 14.754 0.908 -8.028 1.00 23.06 677 ASN A N 1
ATOM 2916 C CA . ASN A 1 379 ? 15.394 0.642 -6.766 1.00 23.22 677 ASN A CA 1
ATOM 2917 C C . ASN A 1 379 ? 16.412 1.681 -6.302 1.00 23.77 677 ASN A C 1
ATOM 2918 O O . ASN A 1 379 ? 17.511 1.341 -5.868 1.00 25.51 677 ASN A O 1
ATOM 2923 N N . MET A 1 380 ? 16.051 2.958 -6.412 1.00 20.96 678 MET A N 1
ATOM 2924 C CA . MET A 1 380 ? 16.891 4.043 -5.970 1.00 20.97 678 MET A CA 1
ATOM 2925 C C . MET A 1 380 ? 16.422 4.556 -4.642 1.00 22.21 678 MET A C 1
ATOM 2926 O O . MET A 1 380 ? 15.191 4.766 -4.452 1.00 20.12 678 MET A O 1
ATOM 2931 N N . THR A 1 381 ? 17.383 4.797 -3.725 1.00 22.26 679 THR A N 1
ATOM 2932 C CA . THR A 1 381 ? 17.025 5.435 -2.480 1.00 23.31 679 THR A CA 1
ATOM 2933 C C . THR A 1 381 ? 16.577 6.863 -2.777 1.00 23.85 679 THR A C 1
ATOM 2934 O O . THR A 1 381 ? 16.771 7.396 -3.871 1.00 22.25 679 THR A O 1
ATOM 2938 N N . GLU A 1 382 ? 15.924 7.457 -1.801 1.00 21.90 680 GLU A N 1
ATOM 2939 C CA . GLU A 1 382 ? 15.375 8.800 -1.911 1.00 22.77 680 GLU A CA 1
ATOM 2940 C C . GLU A 1 382 ? 16.468 9.854 -2.077 1.00 22.56 680 GLU A C 1
ATOM 2941 O O . GLU A 1 382 ? 16.293 10.860 -2.760 1.00 21.53 680 GLU A O 1
ATOM 2947 N N . GLY A 1 383 ? 17.618 9.601 -1.450 1.00 23.91 681 GLY A N 1
ATOM 2948 C CA . GLY A 1 383 ? 18.685 10.599 -1.418 1.00 24.83 681 GLY A CA 1
ATOM 2949 C C . GLY A 1 383 ? 19.891 10.298 -2.281 1.00 23.81 681 GLY A C 1
ATOM 2950 O O . GLY A 1 383 ? 20.699 11.206 -2.487 1.00 28.73 681 GLY A O 1
ATOM 2951 N N . GLU A 1 384 ? 20.022 9.092 -2.823 1.00 25.92 682 GLU A N 1
ATOM 2952 C CA . GLU A 1 384 ? 21.269 8.730 -3.498 1.00 27.79 682 GLU A CA 1
ATOM 2953 C C . GLU A 1 384 ? 21.576 9.637 -4.661 1.00 27.61 682 GLU A C 1
ATOM 2954 O O . GLU A 1 384 ? 22.734 9.950 -4.929 1.00 27.12 682 GLU A O 1
ATOM 2960 N N . ASP A 1 385 ? 20.553 10.067 -5.384 1.00 24.02 683 ASP A N 1
ATOM 2961 C CA . ASP A 1 385 ? 20.769 10.785 -6.638 1.00 22.87 683 ASP A CA 1
ATOM 2962 C C . ASP A 1 385 ? 19.412 11.323 -7.088 1.00 21.94 683 ASP A C 1
ATOM 2963 O O . ASP A 1 385 ? 18.863 10.846 -8.072 1.00 20.74 683 ASP A O 1
ATOM 2968 N N . PRO A 1 386 ? 18.915 12.339 -6.381 1.00 20.89 684 PRO A N 1
ATOM 2969 C CA . PRO A 1 386 ? 17.571 12.833 -6.656 1.00 20.96 684 PRO A CA 1
ATOM 2970 C C . PRO A 1 386 ? 17.398 13.359 -8.068 1.00 21.61 684 PRO A C 1
ATOM 2971 O O . PRO A 1 386 ? 16.311 13.202 -8.629 1.00 20.62 684 PRO A O 1
ATOM 2975 N N . GLY A 1 387 ? 18.412 13.988 -8.681 1.00 19.37 685 GLY A N 1
ATOM 2976 C CA . GLY A 1 387 ? 18.218 14.464 -10.044 1.00 18.98 685 GLY A CA 1
ATOM 2977 C C . GLY A 1 387 ? 18.014 13.331 -11.023 1.00 19.32 685 GLY A C 1
ATOM 2978 O O . GLY A 1 387 ? 17.179 13.411 -11.914 1.00 19.51 685 GLY A O 1
ATOM 2979 N N . LYS A 1 388 ? 18.754 12.251 -10.821 1.00 19.70 686 LYS A N 1
ATOM 2980 C CA . LYS A 1 388 ? 18.609 11.055 -11.609 1.00 20.01 686 LYS A CA 1
ATOM 2981 C C . LYS A 1 388 ? 17.224 10.446 -11.347 1.00 19.32 686 LYS A C 1
ATOM 2982 O O . LYS A 1 388 ? 16.521 10.055 -12.286 1.00 18.19 686 LYS A O 1
ATOM 2988 N N . LYS A 1 389 ? 16.860 10.345 -10.087 1.00 20.71 687 LYS A N 1
ATOM 2989 C CA . LYS A 1 389 ? 15.572 9.707 -9.740 1.00 18.64 687 LYS A CA 1
ATOM 2990 C C . LYS A 1 389 ? 14.365 10.414 -10.300 1.00 17.24 687 LYS A C 1
ATOM 2991 O O . LYS A 1 389 ? 13.437 9.744 -10.773 1.00 16.94 687 LYS A O 1
ATOM 2997 N N . GLN A 1 390 ? 14.386 11.747 -10.292 1.00 17.49 688 GLN A N 1
ATOM 2998 C CA . GLN A 1 390 ? 13.338 12.553 -10.899 1.00 19.65 688 GLN A CA 1
ATOM 2999 C C . GLN A 1 390 ? 13.124 12.105 -12.377 1.00 18.78 688 GLN A C 1
ATOM 3000 O O . GLN A 1 390 ? 12.007 11.909 -12.812 1.00 18.79 688 GLN A O 1
ATOM 3006 N N . LEU A 1 391 ? 14.201 11.918 -13.138 1.00 17.55 689 LEU A N 1
ATOM 3007 C CA . LEU A 1 391 ? 14.098 11.487 -14.506 1.00 18.35 689 LEU A CA 1
ATOM 3008 C C . LEU A 1 391 ? 13.763 10.020 -14.685 1.00 18.08 689 LEU A C 1
ATOM 3009 O O . LEU A 1 391 ? 12.995 9.704 -15.621 1.00 18.33 689 LEU A O 1
ATOM 3014 N N . GLU A 1 392 ? 14.185 9.155 -13.765 1.00 17.55 690 GLU A N 1
ATOM 3015 C CA . GLU A 1 392 ? 13.744 7.740 -13.795 1.00 20.05 690 GLU A CA 1
ATOM 3016 C C . GLU A 1 392 ? 12.213 7.686 -13.558 1.00 17.91 690 GLU A C 1
ATOM 3017 O O . GLU A 1 392 ? 11.493 6.888 -14.177 1.00 19.54 690 GLU A O 1
ATOM 3023 N N . PHE A 1 393 ? 11.723 8.607 -12.746 1.00 17.71 691 PHE A N 1
ATOM 3024 C CA . PHE A 1 393 ? 10.277 8.639 -12.466 1.00 17.30 691 PHE A CA 1
ATOM 3025 C C . PHE A 1 393 ? 9.501 9.040 -13.748 1.00 16.11 691 PHE A C 1
ATOM 3026 O O . PHE A 1 393 ? 8.536 8.382 -14.091 1.00 19.16 691 PHE A O 1
ATOM 3034 N N . ALA A 1 394 ? 9.915 10.112 -14.422 1.00 16.23 692 ALA A N 1
ATOM 3035 C CA . ALA A 1 394 ? 9.307 10.504 -15.709 1.00 18.64 692 ALA A CA 1
ATOM 3036 C C . ALA A 1 394 ? 9.375 9.384 -16.774 1.00 18.40 692 ALA A C 1
ATOM 3037 O O . ALA A 1 394 ? 8.417 9.093 -17.482 1.00 19.70 692 ALA A O 1
ATOM 3039 N N . LYS A 1 395 ? 10.510 8.732 -16.858 1.00 18.60 693 LYS A N 1
ATOM 3040 C CA . LYS A 1 395 ? 10.678 7.625 -17.807 1.00 20.52 693 LYS A CA 1
ATOM 3041 C C . LYS A 1 395 ? 9.742 6.467 -17.471 1.00 21.48 693 LYS A C 1
ATOM 3042 O O . LYS A 1 395 ? 9.027 5.941 -18.337 1.00 18.77 693 LYS A O 1
ATOM 3048 N N . MET A 1 396 ? 9.717 6.069 -16.188 1.00 18.82 694 MET A N 1
ATOM 3049 C CA . MET A 1 396 ? 8.906 4.951 -15.756 1.00 18.96 694 MET A CA 1
ATOM 3050 C C . MET A 1 396 ? 7.430 5.279 -15.818 1.00 18.59 694 MET A C 1
ATOM 3051 O O . MET A 1 396 ? 6.639 4.417 -16.124 1.00 18.17 694 MET A O 1
ATOM 3056 N N . ALA A 1 397 ? 7.055 6.547 -15.622 1.00 16.60 695 ALA A N 1
ATOM 3057 C CA . ALA A 1 397 ? 5.669 6.918 -15.762 1.00 16.84 695 ALA A CA 1
ATOM 3058 C C . ALA A 1 397 ? 5.231 6.719 -17.254 1.00 18.23 695 ALA A C 1
ATOM 3059 O O . ALA A 1 397 ? 4.133 6.253 -17.529 1.00 17.61 695 ALA A O 1
ATOM 3061 N N . SER A 1 398 ? 6.119 7.088 -18.175 1.00 17.45 696 SER A N 1
ATOM 3062 C CA . SER A 1 398 ? 5.898 6.928 -19.623 1.00 17.35 696 SER A CA 1
ATOM 3063 C C . SER A 1 398 ? 5.768 5.467 -19.925 1.00 19.06 696 SER A C 1
ATOM 3064 O O . SER A 1 398 ? 4.813 5.057 -20.596 1.00 19.08 696 SER A O 1
ATOM 3067 N N . LYS A 1 399 ? 6.677 4.651 -19.393 1.00 17.61 697 LYS A N 1
ATOM 3068 C CA . LYS A 1 399 ? 6.667 3.211 -19.641 1.00 19.59 697 LYS A CA 1
ATOM 3069 C C . LYS A 1 399 ? 5.379 2.591 -19.083 1.00 19.77 697 LYS A C 1
ATOM 3070 O O . LYS A 1 399 ? 4.698 1.811 -19.783 1.00 21.87 697 LYS A O 1
ATOM 3076 N N . ALA A 1 400 ? 5.024 2.931 -17.841 1.00 17.74 698 ALA A N 1
ATOM 3077 C CA . ALA A 1 400 ? 3.797 2.439 -17.247 1.00 17.88 698 ALA A CA 1
ATOM 3078 C C . ALA A 1 400 ? 2.532 2.796 -18.056 1.00 18.48 698 ALA A C 1
ATOM 3079 O O . ALA A 1 400 ? 1.655 1.933 -18.259 1.00 22.21 698 ALA A O 1
ATOM 3081 N N . ALA A 1 401 ? 2.394 4.048 -18.462 1.00 18.12 699 ALA A N 1
ATOM 3082 C CA . ALA A 1 401 ? 1.260 4.492 -19.262 1.00 18.38 699 ALA A CA 1
ATOM 3083 C C . ALA A 1 401 ? 1.369 3.981 -20.689 1.00 20.03 699 ALA A C 1
ATOM 3084 O O . ALA A 1 401 ? 0.401 4.060 -21.460 1.00 20.84 699 ALA A O 1
ATOM 3086 N N . ASN A 1 402 ? 2.571 3.580 -21.074 1.00 19.47 700 ASN A N 1
ATOM 3087 C CA . ASN A 1 402 ? 2.836 3.283 -22.506 1.00 22.55 700 ASN A CA 1
ATOM 3088 C C . ASN A 1 402 ? 2.484 4.472 -23.399 1.00 21.75 700 ASN A C 1
ATOM 3089 O O . ASN A 1 402 ? 1.876 4.308 -24.461 1.00 23.10 700 ASN A O 1
ATOM 3094 N N . GLN A 1 403 ? 2.899 5.668 -22.975 1.00 18.49 701 GLN A N 1
ATOM 3095 C CA . GLN A 1 403 ? 2.669 6.923 -23.613 1.00 18.59 701 GLN A CA 1
ATOM 3096 C C . GLN A 1 403 ? 3.834 7.839 -23.320 1.00 19.90 701 GLN A C 1
ATOM 3097 O O . GLN A 1 403 ? 4.464 7.786 -22.266 1.00 19.78 701 GLN A O 1
ATOM 3103 N N . ASN A 1 404 ? 4.150 8.665 -24.296 1.00 21.38 702 ASN A N 1
ATOM 3104 C CA . ASN A 1 404 ? 5.200 9.650 -24.161 1.00 20.99 702 ASN A CA 1
ATOM 3105 C C . ASN A 1 404 ? 4.762 10.856 -23.347 1.00 18.72 702 ASN A C 1
ATOM 3106 O O . ASN A 1 404 ? 4.087 11.735 -23.849 1.00 20.31 702 ASN A O 1
ATOM 3111 N N . LEU A 1 405 ? 5.133 10.888 -22.064 1.00 17.85 703 LEU A N 1
ATOM 3112 C CA . LEU A 1 405 ? 4.684 12.001 -21.194 1.00 18.95 703 LEU A CA 1
ATOM 3113 C C . LEU A 1 405 ? 5.637 13.175 -21.122 1.00 20.45 703 LEU A C 1
ATOM 3114 O O . LEU A 1 405 ? 5.718 13.923 -20.103 1.00 18.95 703 LEU A O 1
ATOM 3119 N N . THR A 1 406 ? 6.324 13.425 -22.225 1.00 18.28 704 THR A N 1
ATOM 3120 C CA . THR A 1 406 ? 7.187 14.557 -22.255 1.00 19.77 704 THR A CA 1
ATOM 3121 C C . THR A 1 406 ? 6.530 15.866 -21.874 1.00 19.47 704 THR A C 1
ATOM 3122 O O . THR A 1 406 ? 7.070 16.630 -21.067 1.00 17.79 704 THR A O 1
ATOM 3126 N N . ASP A 1 407 ? 5.382 16.181 -22.455 1.00 19.01 705 ASP A N 1
ATOM 3127 C CA . ASP A 1 407 ? 4.715 17.445 -22.196 1.00 19.07 705 ASP A CA 1
ATOM 3128 C C . ASP A 1 407 ? 4.312 17.605 -20.713 1.00 18.00 705 ASP A C 1
ATOM 3129 O O . ASP A 1 407 ? 4.508 18.667 -20.133 1.00 18.26 705 ASP A O 1
ATOM 3134 N N . PHE A 1 408 ? 3.790 16.536 -20.120 1.00 17.23 706 PHE A N 1
ATOM 3135 C CA . PHE A 1 408 ? 3.414 16.562 -18.679 1.00 17.67 706 PHE A CA 1
ATOM 3136 C C . PHE A 1 408 ? 4.650 16.895 -17.813 1.00 16.10 706 PHE A C 1
ATOM 3137 O O . PHE A 1 408 ? 4.625 17.798 -16.944 1.00 16.12 706 PHE A O 1
ATOM 3145 N N . PHE A 1 409 ? 5.714 16.158 -18.048 1.00 16.29 707 PHE A N 1
ATOM 3146 C CA . PHE A 1 409 ? 6.955 16.333 -17.239 1.00 17.14 707 PHE A CA 1
ATOM 3147 C C . PHE A 1 409 ? 7.666 17.651 -17.540 1.00 17.10 707 PHE A C 1
ATOM 3148 O O . PHE A 1 409 ? 8.227 18.247 -16.651 1.00 17.10 707 PHE A O 1
ATOM 3156 N N . GLU A 1 410 ? 7.502 18.163 -18.761 1.00 16.80 708 GLU A N 1
ATOM 3157 C CA . GLU A 1 410 ? 7.947 19.497 -19.081 1.00 18.44 708 GLU A CA 1
ATOM 3158 C C . GLU A 1 410 ? 7.221 20.554 -18.262 1.00 18.24 708 GLU A C 1
ATOM 3159 O O . GLU A 1 410 ? 7.816 21.437 -17.656 1.00 17.77 708 GLU A O 1
ATOM 3165 N N . MET A 1 411 ? 5.902 20.485 -18.212 1.00 17.27 709 MET A N 1
ATOM 3166 C CA . MET A 1 411 ? 5.153 21.459 -17.440 1.00 17.02 709 MET A CA 1
ATOM 3167 C C . MET A 1 411 ? 5.545 21.412 -15.950 1.00 16.42 709 MET A C 1
ATOM 3168 O O . MET A 1 411 ? 5.664 22.453 -15.316 1.00 16.91 709 MET A O 1
ATOM 3173 N N . TRP A 1 412 ? 5.766 20.204 -15.438 1.00 15.18 710 TRP A N 1
ATOM 3174 C CA . TRP A 1 412 ? 6.091 20.019 -14.045 1.00 15.83 710 TRP A CA 1
ATOM 3175 C C . TRP A 1 412 ? 7.555 20.293 -13.725 1.00 16.60 710 TRP A C 1
ATOM 3176 O O . TRP A 1 412 ? 7.983 20.140 -12.588 1.00 17.89 710 TRP A O 1
ATOM 3187 N N . GLY A 1 413 ? 8.347 20.739 -14.691 1.00 17.86 711 GLY A N 1
ATOM 3188 C CA . GLY A 1 413 ? 9.710 21.225 -14.346 1.00 19.80 711 GLY A CA 1
ATOM 3189 C C . GLY A 1 413 ? 10.809 20.188 -14.330 1.00 19.12 711 GLY A C 1
ATOM 3190 O O . GLY A 1 413 ? 11.872 20.426 -13.732 1.00 19.22 711 GLY A O 1
ATOM 3191 N N . PHE A 1 414 ? 10.573 19.020 -14.924 1.00 17.52 712 PHE A N 1
ATOM 3192 C CA . PHE A 1 414 ? 11.472 17.895 -14.867 1.00 17.46 712 PHE A CA 1
ATOM 3193 C C . PHE A 1 414 ? 12.638 17.993 -15.875 1.00 18.13 712 PHE A C 1
ATOM 3194 O O . PHE A 1 414 ? 13.567 17.223 -15.790 1.00 20.40 712 PHE A O 1
ATOM 3202 N N . PHE A 1 415 ? 12.559 18.949 -16.797 1.00 18.13 713 PHE A N 1
ATOM 3203 C CA . PHE A 1 415 ? 13.521 19.028 -17.915 1.00 20.38 713 PHE A CA 1
ATOM 3204 C C . PHE A 1 415 ? 14.250 20.359 -17.890 1.00 22.45 713 PHE A C 1
ATOM 3205 O O . PHE A 1 415 ? 14.746 20.814 -18.918 1.00 26.54 713 PHE A O 1
ATOM 3213 N N A GLU A 1 416 ? 14.233 21.031 -16.743 0.50 22.41 714 GLU A N 1
ATOM 3214 N N B GLU A 1 416 ? 14.377 20.935 -16.712 0.50 22.29 714 GLU A N 1
ATOM 3215 C CA A GLU A 1 416 ? 15.156 22.129 -16.453 0.50 23.05 714 GLU A CA 1
ATOM 3216 C CA B GLU A 1 416 ? 15.173 22.130 -16.515 0.50 23.10 714 GLU A CA 1
ATOM 3217 C C A GLU A 1 416 ? 16.463 21.495 -15.994 0.50 23.28 714 GLU A C 1
ATOM 3218 C C B GLU A 1 416 ? 16.458 21.737 -15.798 0.50 23.11 714 GLU A C 1
ATOM 3219 O O A GLU A 1 416 ? 16.466 20.467 -15.308 0.50 18.99 714 GLU A O 1
ATOM 3220 O O B GLU A 1 416 ? 16.446 21.076 -14.752 0.50 20.21 714 GLU A O 1
ATOM 3231 N N . PRO A 1 417 ? 17.595 22.075 -16.413 1.00 24.91 715 PRO A N 1
ATOM 3232 C CA . PRO A 1 417 ? 18.878 21.651 -15.864 1.00 24.74 715 PRO A CA 1
ATOM 3233 C C . PRO A 1 417 ? 19.007 22.208 -14.450 1.00 21.33 715 PRO A C 1
ATOM 3234 O O . PRO A 1 417 ? 18.496 23.287 -14.138 1.00 23.59 715 PRO A O 1
ATOM 3238 N N . VAL A 1 418 ? 19.668 21.442 -13.581 1.00 24.63 716 VAL A N 1
ATOM 3239 C CA . VAL A 1 418 ? 19.853 21.781 -12.187 1.00 23.97 716 VAL A CA 1
ATOM 3240 C C . VAL A 1 418 ? 21.286 21.358 -11.843 1.00 24.84 716 VAL A C 1
ATOM 3241 O O . VAL A 1 418 ? 21.764 20.321 -12.296 1.00 26.98 716 VAL A O 1
ATOM 3245 N N . ASN A 1 419 ? 21.936 22.176 -11.058 1.00 26.24 717 ASN A N 1
ATOM 3246 C CA . ASN A 1 419 ? 23.225 21.807 -10.469 1.00 29.01 717 ASN A CA 1
ATOM 3247 C C . ASN A 1 419 ? 23.432 22.517 -9.158 1.00 26.96 717 ASN A C 1
ATOM 3248 O O . ASN A 1 419 ? 23.905 23.638 -9.108 1.00 30.42 717 ASN A O 1
ATOM 3253 N N . THR A 1 420 ? 23.017 21.894 -8.075 1.00 27.38 718 THR A N 1
ATOM 3254 C CA . THR A 1 420 ? 22.915 22.584 -6.801 1.00 27.42 718 THR A CA 1
ATOM 3255 C C . THR A 1 420 ? 22.878 21.554 -5.690 1.00 25.46 718 THR A C 1
ATOM 3256 O O . THR A 1 420 ? 23.150 20.363 -5.969 1.00 27.74 718 THR A O 1
ATOM 3260 N N . THR A 1 421 ? 22.673 22.004 -4.480 1.00 25.16 719 THR A N 1
ATOM 3261 C CA . THR A 1 421 ? 22.377 21.144 -3.362 1.00 31.27 719 THR A CA 1
ATOM 3262 C C . THR A 1 421 ? 21.056 21.555 -2.758 1.00 30.48 719 THR A C 1
ATOM 3263 O O . THR A 1 421 ? 20.641 22.719 -2.895 1.00 33.05 719 THR A O 1
ATOM 3267 N N . ILE A 1 422 ? 20.408 20.616 -2.074 1.00 27.61 720 ILE A N 1
ATOM 3268 C CA . ILE A 1 422 ? 19.177 20.898 -1.354 1.00 26.10 720 ILE A CA 1
ATOM 3269 C C . ILE A 1 422 ? 19.250 20.331 0.026 1.00 26.25 720 ILE A C 1
ATOM 3270 O O . ILE A 1 422 ? 20.063 19.447 0.316 1.00 25.15 720 ILE A O 1
ATOM 3275 N N . GLU A 1 423 ? 18.320 20.763 0.865 1.00 24.27 721 GLU A N 1
ATOM 3276 C CA . GLU A 1 423 ? 18.147 20.177 2.163 1.00 27.87 721 GLU A CA 1
ATOM 3277 C C . GLU A 1 423 ? 16.698 19.738 2.375 1.00 26.67 721 GLU A C 1
ATOM 3278 O O . GLU A 1 423 ? 15.772 20.537 2.312 1.00 24.87 721 GLU A O 1
ATOM 3284 N N . GLN A 1 424 ? 16.530 18.455 2.619 1.00 22.95 722 GLN A N 1
ATOM 3285 C CA . GLN A 1 424 ? 15.282 17.896 3.068 1.00 22.40 722 GLN A CA 1
ATOM 3286 C C . GLN A 1 424 ? 15.556 16.595 3.750 1.00 21.56 722 GLN A C 1
ATOM 3287 O O . GLN A 1 424 ? 15.757 15.599 3.091 1.00 22.46 722 GLN A O 1
ATOM 3293 N N . TYR A 1 425 ? 15.549 16.621 5.076 1.00 27.28 723 TYR A N 1
ATOM 3294 C CA . TYR A 1 425 ? 16.001 15.496 5.919 1.00 28.24 723 TYR A CA 1
ATOM 3295 C C . TYR A 1 425 ? 17.397 15.015 5.482 1.00 28.08 723 TYR A C 1
ATOM 3296 O O . TYR A 1 425 ? 17.576 13.855 5.175 1.00 33.64 723 TYR A O 1
ATOM 3305 N N . GLY A 1 426 ? 18.323 15.962 5.413 1.00 31.02 724 GLY A N 1
ATOM 3306 C CA . GLY A 1 426 ? 19.677 15.780 4.891 1.00 34.24 724 GLY A CA 1
ATOM 3307 C C . GLY A 1 426 ? 19.957 16.738 3.763 1.00 31.75 724 GLY A C 1
ATOM 3308 O O . GLY A 1 426 ? 19.012 17.275 3.189 1.00 30.64 724 GLY A O 1
ATOM 3309 N N . THR A 1 427 ? 21.233 16.928 3.421 1.00 29.55 725 THR A N 1
ATOM 3310 C CA . THR A 1 427 ? 21.664 17.699 2.283 1.00 28.60 725 THR A CA 1
ATOM 3311 C C . THR A 1 427 ? 22.006 16.675 1.201 1.00 26.97 725 THR A C 1
ATOM 3312 O O . THR A 1 427 ? 22.562 15.652 1.514 1.00 27.28 725 THR A O 1
ATOM 3316 N N . TYR A 1 428 ? 21.612 16.963 -0.033 1.00 24.77 726 TYR A N 1
ATOM 3317 C CA . TYR A 1 428 ? 21.747 16.103 -1.188 1.00 25.60 726 TYR A CA 1
ATOM 3318 C C . TYR A 1 428 ? 22.219 16.939 -2.343 1.00 23.45 726 TYR A C 1
ATOM 3319 O O . TYR A 1 428 ? 21.813 18.103 -2.526 1.00 25.59 726 TYR A O 1
ATOM 3328 N N . LYS A 1 429 ? 23.088 16.360 -3.139 1.00 23.51 727 LYS A N 1
ATOM 3329 C CA . LYS A 1 429 ? 23.466 16.961 -4.355 1.00 23.80 727 LYS A CA 1
ATOM 3330 C C . LYS A 1 429 ? 22.339 16.733 -5.377 1.00 24.35 727 LYS A C 1
ATOM 3331 O O . LYS A 1 429 ? 22.003 15.587 -5.642 1.00 23.92 727 LYS A O 1
ATOM 3337 N N . TYR A 1 430 ? 21.836 17.829 -5.930 1.00 23.46 728 TYR A N 1
ATOM 3338 C CA . TYR A 1 430 ? 20.823 17.813 -7.005 1.00 23.17 728 TYR A CA 1
ATOM 3339 C C . TYR A 1 430 ? 21.358 18.164 -8.381 1.00 21.85 728 TYR A C 1
ATOM 3340 O O . TYR A 1 430 ? 21.648 19.328 -8.705 1.00 22.95 728 TYR A O 1
ATOM 3349 N N . TYR A 1 431 ? 21.507 17.177 -9.224 1.00 25.11 729 TYR A N 1
ATOM 3350 C CA . TYR A 1 431 ? 22.186 17.369 -10.510 1.00 26.89 729 TYR A CA 1
ATOM 3351 C C . TYR A 1 431 ? 21.392 16.764 -11.670 1.00 26.45 729 TYR A C 1
ATOM 3352 O O . TYR A 1 431 ? 21.188 15.534 -11.735 1.00 27.06 729 TYR A O 1
ATOM 3361 N N . VAL A 1 432 ? 20.914 17.643 -12.557 1.00 24.49 730 VAL A N 1
ATOM 3362 C CA . VAL A 1 432 ? 20.194 17.254 -13.738 1.00 23.39 730 VAL A CA 1
ATOM 3363 C C . VAL A 1 432 ? 20.903 17.922 -14.920 1.00 23.14 730 VAL A C 1
ATOM 3364 O O . VAL A 1 432 ? 20.857 19.144 -15.067 1.00 25.58 730 VAL A O 1
ATOM 3368 N N . SER A 1 433 ? 21.568 17.109 -15.718 1.00 24.47 731 SER A N 1
ATOM 3369 C CA . SER A 1 433 ? 22.418 17.632 -16.834 1.00 27.36 731 SER A CA 1
ATOM 3370 C C . SER A 1 433 ? 21.632 17.702 -18.144 1.00 29.77 731 SER A C 1
ATOM 3371 O O . SER A 1 433 ? 20.616 17.010 -18.327 1.00 28.55 731 SER A O 1
ATOM 3374 N N . ASP A 1 434 ? 22.074 18.559 -19.067 1.00 29.88 732 ASP A N 1
ATOM 3375 C CA . ASP A 1 434 ? 21.483 18.552 -20.408 1.00 32.25 732 ASP A CA 1
ATOM 3376 C C . ASP A 1 434 ? 21.477 17.162 -21.028 1.00 29.28 732 ASP A C 1
ATOM 3377 O O . ASP A 1 434 ? 20.519 16.773 -21.663 1.00 31.39 732 ASP A O 1
ATOM 3382 N N . ALA A 1 435 ? 22.546 16.413 -20.848 1.00 27.73 733 ALA A N 1
ATOM 3383 C CA . ALA A 1 435 ? 22.641 15.074 -21.394 1.00 29.20 733 ALA A CA 1
ATOM 3384 C C . ALA A 1 435 ? 21.588 14.153 -20.761 1.00 28.11 733 ALA A C 1
ATOM 3385 O O . ALA A 1 435 ? 20.972 13.351 -21.444 1.00 28.51 733 ALA A O 1
ATOM 3387 N N . MET A 1 436 ? 21.470 14.212 -19.443 1.00 30.52 734 MET A N 1
ATOM 3388 C CA . MET A 1 436 ? 20.464 13.376 -18.745 1.00 27.65 734 MET A CA 1
ATOM 3389 C C . MET A 1 436 ? 19.062 13.705 -19.276 1.00 26.66 734 MET A C 1
ATOM 3390 O O . MET A 1 436 ? 18.226 12.819 -19.550 1.00 26.13 734 MET A O 1
ATOM 3395 N N . ILE A 1 437 ? 18.796 14.986 -19.456 1.00 24.94 735 ILE A N 1
ATOM 3396 C CA . ILE A 1 437 ? 17.539 15.420 -20.010 1.00 23.90 735 ILE A CA 1
ATOM 3397 C C . ILE A 1 437 ? 17.303 14.869 -21.395 1.00 28.15 735 ILE A C 1
ATOM 3398 O O . ILE A 1 437 ? 16.213 14.364 -21.735 1.00 25.64 735 ILE A O 1
ATOM 3403 N N . ARG A 1 438 ? 18.322 15.002 -22.246 1.00 29.67 736 ARG A N 1
ATOM 3404 C CA . ARG A 1 438 ? 18.241 14.509 -23.593 1.00 31.44 736 ARG A CA 1
ATOM 3405 C C . ARG A 1 438 ? 17.983 13.025 -23.627 1.00 28.32 736 ARG A C 1
ATOM 3406 O O . ARG A 1 438 ? 17.165 12.578 -24.416 1.00 27.95 736 ARG A O 1
ATOM 3414 N N . GLU A 1 439 ? 18.707 12.254 -22.804 1.00 27.65 737 GLU A N 1
ATOM 3415 C CA . GLU A 1 439 ? 18.499 10.792 -22.739 1.00 28.75 737 GLU A CA 1
ATOM 3416 C C . GLU A 1 439 ? 17.070 10.473 -22.299 1.00 25.44 737 GLU A C 1
ATOM 3417 O O . GLU A 1 439 ? 16.440 9.517 -22.801 1.00 27.61 737 GLU A O 1
ATOM 3423 N N . ALA A 1 440 ? 16.553 11.251 -21.364 1.00 25.86 738 ALA A N 1
ATOM 3424 C CA . ALA A 1 440 ? 15.204 10.885 -20.825 1.00 24.88 738 ALA A CA 1
ATOM 3425 C C . ALA A 1 440 ? 14.154 11.110 -21.893 1.00 23.08 738 ALA A C 1
ATOM 3426 O O . ALA A 1 440 ? 13.313 10.271 -22.099 1.00 23.91 738 ALA A O 1
ATOM 3428 N N . LYS A 1 441 ? 14.270 12.213 -22.630 1.00 24.83 739 LYS A N 1
ATOM 3429 C CA . LYS A 1 441 ? 13.285 12.565 -23.653 1.00 27.45 739 LYS A CA 1
ATOM 3430 C C . LYS A 1 441 ? 13.297 11.552 -24.781 1.00 25.40 739 LYS A C 1
ATOM 3431 O O . LYS A 1 441 ? 12.276 11.195 -25.341 1.00 27.34 739 LYS A O 1
ATOM 3437 N N . GLU A 1 442 ? 14.494 11.089 -25.089 1.00 26.62 740 GLU A N 1
ATOM 3438 C CA . GLU A 1 442 ? 14.705 10.105 -26.094 1.00 28.77 740 GLU A CA 1
ATOM 3439 C C . GLU A 1 442 ? 14.077 8.802 -25.696 1.00 27.49 740 GLU A C 1
ATOM 3440 O O . GLU A 1 442 ? 13.434 8.165 -26.506 1.00 23.79 740 GLU A O 1
ATOM 3446 N N . TYR A 1 443 ? 14.288 8.384 -24.440 1.00 25.75 741 TYR A N 1
ATOM 3447 C CA . TYR A 1 443 ? 13.685 7.156 -23.926 1.00 25.03 741 TYR A CA 1
ATOM 3448 C C . TYR A 1 443 ? 12.155 7.258 -24.022 1.00 24.14 741 TYR A C 1
ATOM 3449 O O . TYR A 1 443 ? 11.475 6.315 -24.471 1.00 28.28 741 TYR A O 1
ATOM 3458 N N . MET A 1 444 ? 11.624 8.404 -23.621 1.00 23.18 742 MET A N 1
ATOM 3459 C CA . MET A 1 444 ? 10.167 8.617 -23.514 1.00 23.90 742 MET A CA 1
ATOM 3460 C C . MET A 1 444 ? 9.532 8.699 -24.931 1.00 23.65 742 MET A C 1
ATOM 3461 O O . MET A 1 444 ? 8.377 8.392 -25.113 1.00 24.52 742 MET A O 1
ATOM 3466 N N . ALA A 1 445 ? 10.337 9.122 -25.911 1.00 28.00 743 ALA A N 1
ATOM 3467 C CA . ALA A 1 445 ? 9.914 9.228 -27.297 1.00 29.28 743 ALA A CA 1
ATOM 3468 C C . ALA A 1 445 ? 9.688 7.885 -27.966 1.00 29.50 743 ALA A C 1
ATOM 3469 O O . ALA A 1 445 ? 9.027 7.822 -29.021 1.00 33.22 743 ALA A O 1
ATOM 3471 N N . GLN A 1 446 ? 10.120 6.799 -27.340 1.00 27.19 744 GLN A N 1
ATOM 3472 C CA . GLN A 1 446 ? 9.795 5.485 -27.860 1.00 27.36 744 GLN A CA 1
ATOM 3473 C C . GLN A 1 446 ? 8.335 5.112 -27.729 1.00 28.60 744 GLN A C 1
ATOM 3474 O O . GLN A 1 446 ? 7.882 4.191 -28.408 1.00 26.77 744 GLN A O 1
ATOM 3480 N N . PHE A 1 447 ? 7.595 5.807 -26.846 1.00 23.39 745 PHE A N 1
ATOM 3481 C CA . PHE A 1 447 ? 6.191 5.513 -26.635 1.00 24.27 745 PHE A CA 1
ATOM 3482 C C . PHE A 1 447 ? 5.295 6.414 -27.475 1.00 22.28 745 PHE A C 1
ATOM 3483 O O . PHE A 1 447 ? 5.675 7.527 -27.785 1.00 25.06 745 PHE A O 1
ATOM 3491 N N . PRO A 1 448 ? 4.056 5.977 -27.763 1.00 25.69 746 PRO A N 1
ATOM 3492 C CA . PRO A 1 448 ? 3.192 6.802 -28.608 1.00 24.49 746 PRO A CA 1
ATOM 3493 C C . PRO A 1 448 ? 2.729 8.078 -27.949 1.00 26.85 746 PRO A C 1
ATOM 3494 O O . PRO A 1 448 ? 2.778 8.191 -26.702 1.00 24.22 746 PRO A O 1
ATOM 3498 N N . ALA A 1 449 ? 2.323 9.045 -28.773 1.00 25.94 747 ALA A N 1
ATOM 3499 C CA . ALA A 1 449 ? 1.843 10.321 -28.273 1.00 26.57 747 ALA A CA 1
ATOM 3500 C C . ALA A 1 449 ? 0.699 10.049 -27.267 1.00 23.26 747 ALA A C 1
ATOM 3501 O O . ALA A 1 449 ? -0.079 9.156 -27.432 1.00 23.25 747 ALA A O 1
ATOM 3503 N N . PRO A 1 450 ? 0.629 10.839 -26.199 1.00 23.00 748 PRO A N 1
ATOM 3504 C CA . PRO A 1 450 ? -0.539 10.748 -25.330 1.00 22.73 748 PRO A CA 1
ATOM 3505 C C . PRO A 1 450 ? -1.828 11.069 -26.075 1.00 20.94 748 PRO A C 1
ATOM 3506 O O . PRO A 1 450 ? -1.804 11.851 -26.990 1.00 24.96 748 PRO A O 1
ATOM 3510 N N . LYS A 1 451 ? -2.904 10.504 -25.584 1.00 22.81 749 LYS A N 1
ATOM 3511 C CA . LYS A 1 451 ? -4.268 10.736 -26.104 1.00 24.33 749 LYS A CA 1
ATOM 3512 C C . LYS A 1 451 ? -4.836 12.074 -25.601 1.00 24.87 749 LYS A C 1
ATOM 3513 O O . LYS A 1 451 ? -5.698 12.674 -26.260 1.00 24.21 749 LYS A O 1
ATOM 3519 N N . HIS A 1 452 ? -4.330 12.592 -24.451 1.00 22.51 750 HIS A N 1
ATOM 3520 C CA . HIS A 1 452 ? -4.833 13.851 -23.924 1.00 21.67 750 HIS A CA 1
ATOM 3521 C C . HIS A 1 452 ? -3.759 14.708 -23.320 1.00 23.69 750 HIS A C 1
ATOM 3522 O O . HIS A 1 452 ? -2.760 14.187 -22.861 1.00 22.86 750 HIS A O 1
ATOM 3529 N N . ALA A 1 453 ? -4.020 16.015 -23.303 1.00 21.78 751 ALA A N 1
ATOM 3530 C CA . ALA A 1 453 ? -3.248 17.011 -22.564 1.00 20.54 751 ALA A CA 1
ATOM 3531 C C . ALA A 1 453 ? -3.592 17.106 -21.082 1.00 18.18 751 ALA A C 1
ATOM 3532 O O . ALA A 1 453 ? -3.944 18.148 -20.593 1.00 19.52 751 ALA A O 1
ATOM 3534 N N . PHE A 1 454 ? -3.474 15.999 -20.382 1.00 18.21 752 PHE A N 1
ATOM 3535 C CA . PHE A 1 454 ? -3.979 15.880 -19.042 1.00 18.63 752 PHE A CA 1
ATOM 3536 C C . PHE A 1 454 ? -3.066 16.545 -17.980 1.00 18.17 752 PHE A C 1
ATOM 3537 O O . PHE A 1 454 ? -3.412 16.581 -16.804 1.00 18.26 752 PHE A O 1
ATOM 3545 N N . GLN A 1 455 ? -1.968 17.143 -18.417 1.00 17.68 753 GLN A N 1
ATOM 3546 C CA . GLN A 1 455 ? -1.234 18.120 -17.581 1.00 17.38 753 GLN A CA 1
ATOM 3547 C C . GLN A 1 455 ? -2.113 19.269 -17.171 1.00 16.80 753 GLN A C 1
ATOM 3548 O O . GLN A 1 455 ? -1.779 19.990 -16.241 1.00 16.80 753 GLN A O 1
ATOM 3554 N N . TYR A 1 456 ? -3.309 19.449 -17.824 1.00 16.32 754 TYR A N 1
ATOM 3555 C CA . TYR A 1 456 ? -4.219 20.487 -17.448 1.00 17.43 754 TYR A CA 1
ATOM 3556 C C . TYR A 1 456 ? -5.429 19.977 -16.664 1.00 16.97 754 TYR A C 1
ATOM 3557 O O . TYR A 1 456 ? -6.376 20.701 -16.512 1.00 18.99 754 TYR A O 1
ATOM 3566 N N . ILE A 1 457 ? -5.382 18.718 -16.191 1.00 15.23 755 ILE A N 1
ATOM 3567 C CA . ILE A 1 457 ? -6.533 18.104 -15.530 1.00 16.07 755 ILE A CA 1
ATOM 3568 C C . ILE A 1 457 ? -6.790 18.537 -14.084 1.00 16.83 755 ILE A C 1
ATOM 3569 O O . ILE A 1 457 ? -5.863 18.775 -13.300 1.00 16.23 755 ILE A O 1
ATOM 3574 N N . GLU A 1 458 ? -8.066 18.643 -13.744 1.00 16.78 756 GLU A N 1
ATOM 3575 C CA . GLU A 1 458 ? -8.500 18.953 -12.386 1.00 17.46 756 GLU A CA 1
ATOM 3576 C C . GLU A 1 458 ? -9.574 17.942 -12.012 1.00 17.97 756 GLU A C 1
ATOM 3577 O O . GLU A 1 458 ? -10.287 17.459 -12.900 1.00 18.16 756 GLU A O 1
ATOM 3583 N N . ASP A 1 459 ? -9.677 17.660 -10.723 1.00 17.61 757 ASP A N 1
ATOM 3584 C CA . ASP A 1 459 ? -10.835 16.877 -10.199 1.00 17.94 757 ASP A CA 1
ATOM 3585 C C . ASP A 1 459 ? -11.710 17.738 -9.297 1.00 17.80 757 ASP A C 1
ATOM 3586 O O . ASP A 1 459 ? -12.443 17.203 -8.471 1.00 19.55 757 ASP A O 1
ATOM 3591 N N . ARG A 1 460 ? -11.619 19.060 -9.475 1.00 17.27 758 ARG A N 1
ATOM 3592 C CA . ARG A 1 460 ? -12.355 20.030 -8.722 1.00 17.58 758 ARG A CA 1
ATOM 3593 C C . ARG A 1 460 ? -12.882 21.093 -9.643 1.00 20.43 758 ARG A C 1
ATOM 3594 O O . ARG A 1 460 ? -12.261 21.405 -10.657 1.00 20.61 758 ARG A O 1
ATOM 3602 N N . LYS A 1 461 ? -14.025 21.681 -9.256 1.00 21.25 759 LYS A N 1
ATOM 3603 C CA . LYS A 1 461 ? -14.527 22.870 -9.932 1.00 23.22 759 LYS A CA 1
ATOM 3604 C C . LYS A 1 461 ? -14.999 23.887 -8.938 1.00 21.12 759 LYS A C 1
ATOM 3605 O O . LYS A 1 461 ? -15.338 23.585 -7.800 1.00 20.40 759 LYS A O 1
ATOM 3611 N N . LYS A 1 462 ? -15.025 25.114 -9.399 1.00 22.12 760 LYS A N 1
ATOM 3612 C CA . LYS A 1 462 ? -15.281 26.260 -8.551 1.00 24.46 760 LYS A CA 1
ATOM 3613 C C . LYS A 1 462 ? -16.588 26.154 -7.714 1.00 24.46 760 LYS A C 1
ATOM 3614 O O . LYS A 1 462 ? -16.640 26.541 -6.528 1.00 24.84 760 LYS A O 1
ATOM 3620 N N . SER A 1 463 ? -17.617 25.636 -8.362 1.00 26.06 761 SER A N 1
ATOM 3621 C CA . SER A 1 463 ? -18.958 25.542 -7.789 1.00 29.86 761 SER A CA 1
ATOM 3622 C C . SER A 1 463 ? -19.004 24.610 -6.589 1.00 27.14 761 SER A C 1
ATOM 3623 O O . SER A 1 463 ? -19.998 24.593 -5.863 1.00 27.44 761 SER A O 1
ATOM 3626 N N . GLU A 1 464 ? -17.951 23.803 -6.392 1.00 26.30 762 GLU A N 1
ATOM 3627 C CA . GLU A 1 464 ? -17.882 22.854 -5.259 1.00 23.93 762 GLU A CA 1
ATOM 3628 C C . GLU A 1 464 ? -17.431 23.468 -3.962 1.00 23.94 762 GLU A C 1
ATOM 3629 O O . GLU A 1 464 ? -17.423 22.787 -2.942 1.00 23.89 762 GLU A O 1
ATOM 3635 N N . PHE A 1 465 ? -17.030 24.742 -3.958 1.00 21.64 763 PHE A N 1
ATOM 3636 C CA . PHE A 1 465 ? -16.377 25.312 -2.801 1.00 21.35 763 PHE A CA 1
ATOM 3637 C C . PHE A 1 465 ? -17.018 26.624 -2.387 1.00 23.59 763 PHE A C 1
ATOM 3638 O O . PHE A 1 465 ? -17.412 27.382 -3.257 1.00 24.59 763 PHE A O 1
ATOM 3646 N N . PRO A 1 466 ? -17.051 26.890 -1.094 1.00 24.89 764 PRO A N 1
ATOM 3647 C CA . PRO A 1 466 ? -17.472 28.229 -0.719 1.00 26.09 764 PRO A CA 1
ATOM 3648 C C . PRO A 1 466 ? -16.396 29.272 -1.060 1.00 31.59 764 PRO A C 1
ATOM 3649 O O . PRO A 1 466 ? -15.199 28.943 -1.172 1.00 27.13 764 PRO A O 1
ATOM 3653 N N . SER A 1 467 ? -16.803 30.524 -1.212 1.00 29.13 765 SER A N 1
ATOM 3654 C CA . SER A 1 467 ? -15.833 31.575 -1.603 1.00 32.27 765 SER A CA 1
ATOM 3655 C C . SER A 1 467 ? -14.665 31.768 -0.605 1.00 29.72 765 SER A C 1
ATOM 3656 O O . SER A 1 467 ? -13.633 32.309 -0.958 1.00 34.45 765 SER A O 1
ATOM 3659 N N . ASN A 1 468 ? -14.802 31.306 0.627 1.00 29.95 766 ASN A N 1
ATOM 3660 C CA . ASN A 1 468 ? -13.777 31.459 1.649 1.00 33.40 766 ASN A CA 1
ATOM 3661 C C . ASN A 1 468 ? -12.760 30.326 1.615 1.00 31.74 766 ASN A C 1
ATOM 3662 O O . ASN A 1 468 ? -11.814 30.318 2.391 1.00 33.88 766 ASN A O 1
ATOM 3667 N N . ASP A 1 469 ? -12.983 29.320 0.768 1.00 28.46 767 ASP A N 1
ATOM 3668 C CA . ASP A 1 469 ? -12.095 28.174 0.725 1.00 25.36 767 ASP A CA 1
ATOM 3669 C C . ASP A 1 469 ? -10.991 28.486 -0.311 1.00 22.36 767 ASP A C 1
ATOM 3670 O O . ASP A 1 469 ? -11.297 28.959 -1.382 1.00 23.20 767 ASP A O 1
ATOM 3675 N N . TYR A 1 470 ? -9.759 28.160 0.017 1.00 24.51 768 TYR A N 1
ATOM 3676 C CA . TYR A 1 470 ? -8.625 28.425 -0.889 1.00 28.38 768 TYR A CA 1
ATOM 3677 C C . TYR A 1 470 ? -8.837 27.881 -2.326 1.00 27.17 768 TYR A C 1
ATOM 3678 O O . TYR A 1 470 ? -8.434 28.495 -3.328 1.00 27.29 768 TYR A O 1
ATOM 3687 N N . ARG A 1 471 ? -9.538 26.767 -2.454 1.00 21.15 769 ARG A N 1
ATOM 3688 C CA . ARG A 1 471 ? -9.740 26.168 -3.740 1.00 20.74 769 ARG A CA 1
ATOM 3689 C C . ARG A 1 471 ? -10.697 26.906 -4.670 1.00 19.40 769 ARG A C 1
ATOM 3690 O O . ARG A 1 471 ? -10.610 26.778 -5.887 1.00 18.54 769 ARG A O 1
ATOM 3698 N N . TYR A 1 472 ? -11.612 27.697 -4.108 1.00 22.65 770 TYR A N 1
ATOM 3699 C CA . TYR A 1 472 ? -12.595 28.420 -4.908 1.00 22.32 770 TYR A CA 1
ATOM 3700 C C . TYR A 1 472 ? -11.895 29.272 -6.013 1.00 23.66 770 TYR A C 1
ATOM 3701 O O . TYR A 1 472 ? -12.215 29.167 -7.198 1.00 23.21 770 TYR A O 1
ATOM 3710 N N . SER A 1 473 ? -10.923 30.059 -5.571 1.00 21.49 771 SER A N 1
ATOM 3711 C CA . SER A 1 473 ? -10.224 30.977 -6.471 1.00 23.83 771 SER A CA 1
ATOM 3712 C C . SER A 1 473 ? -9.030 30.345 -7.165 1.00 23.16 771 SER A C 1
ATOM 3713 O O . SER A 1 473 ? -8.529 30.923 -8.102 1.00 23.56 771 SER A O 1
ATOM 3716 N N . ALA A 1 474 ? -8.583 29.185 -6.717 1.00 21.75 772 ALA A N 1
ATOM 3717 C CA . ALA A 1 474 ? -7.396 28.528 -7.248 1.00 20.34 772 ALA A CA 1
ATOM 3718 C C . ALA A 1 474 ? -7.629 27.565 -8.389 1.00 19.76 772 ALA A C 1
ATOM 3719 O O . ALA A 1 474 ? -6.754 27.373 -9.241 1.00 18.15 772 ALA A O 1
ATOM 3721 N N . VAL A 1 475 ? -8.778 26.863 -8.381 1.00 18.90 773 VAL A N 1
ATOM 3722 C CA . VAL A 1 475 ? -8.923 25.761 -9.316 1.00 18.79 773 VAL A CA 1
ATOM 3723 C C . VAL A 1 475 ? -9.172 26.102 -10.809 1.00 20.96 773 VAL A C 1
ATOM 3724 O O . VAL A 1 475 ? -9.237 25.200 -11.646 1.00 24.93 773 VAL A O 1
ATOM 3728 N N . GLY A 1 476 ? -9.337 27.360 -11.137 1.00 22.10 774 GLY A N 1
ATOM 3729 C CA . GLY A 1 476 ? -9.602 27.722 -12.536 1.00 22.57 774 GLY A CA 1
ATOM 3730 C C . GLY A 1 476 ? -11.008 27.441 -12.973 1.00 21.15 774 GLY A C 1
ATOM 3731 O O . GLY A 1 476 ? -11.882 27.163 -12.147 1.00 20.37 774 GLY A O 1
ATOM 3732 N N . ASP A 1 477 ? -11.207 27.588 -14.272 1.00 19.18 775 ASP A N 1
ATOM 3733 C CA . ASP A 1 477 ? -12.509 27.435 -14.937 1.00 18.94 775 ASP A CA 1
ATOM 3734 C C . ASP A 1 477 ? -12.660 26.215 -15.809 1.00 20.88 775 ASP A C 1
ATOM 3735 O O . ASP A 1 477 ? -13.786 25.652 -15.896 1.00 24.15 775 ASP A O 1
ATOM 3740 N N . VAL A 1 478 ? -11.588 25.773 -16.483 1.00 19.83 776 VAL A N 1
ATOM 3741 C CA . VAL A 1 478 ? -11.633 24.680 -17.434 1.00 19.90 776 VAL A CA 1
ATOM 3742 C C . VAL A 1 478 ? -10.665 23.546 -17.060 1.00 21.06 776 VAL A C 1
ATOM 3743 O O . VAL A 1 478 ? -9.780 23.738 -16.190 1.00 20.55 776 VAL A O 1
ATOM 3747 N N . GLY A 1 479 ? -10.849 22.391 -17.692 1.00 18.54 777 GLY A N 1
ATOM 3748 C CA . GLY A 1 479 ? -10.004 21.257 -17.510 1.00 20.57 777 GLY A CA 1
ATOM 3749 C C . GLY A 1 479 ? -10.480 20.228 -16.516 1.00 20.80 777 GLY A C 1
ATOM 3750 O O . GLY A 1 479 ? -9.727 19.335 -16.107 1.00 17.96 777 GLY A O 1
ATOM 3751 N N . TYR A 1 480 ? -11.758 20.326 -16.119 1.00 22.92 778 TYR A N 1
ATOM 3752 C CA . TYR A 1 480 ? -12.344 19.312 -15.219 1.00 20.55 778 TYR A CA 1
ATOM 3753 C C . TYR A 1 480 ? -12.317 17.939 -15.831 1.00 20.13 778 TYR A C 1
ATOM 3754 O O . TYR A 1 480 ? -12.388 17.782 -17.059 1.00 21.22 778 TYR A O 1
ATOM 3763 N N . TYR A 1 481 ? -12.164 16.918 -14.980 1.00 18.88 779 TYR A N 1
ATOM 3764 C CA . TYR A 1 481 ? -11.788 15.611 -15.477 1.00 20.04 779 TYR A CA 1
ATOM 3765 C C . TYR A 1 481 ? -12.810 15.026 -16.478 1.00 21.58 779 TYR A C 1
ATOM 3766 O O . TYR A 1 481 ? -12.433 14.225 -17.343 1.00 19.80 779 TYR A O 1
ATOM 3775 N N . THR A 1 482 ? -14.083 15.421 -16.352 1.00 20.15 780 THR A N 1
ATOM 3776 C CA . THR A 1 482 ? -15.093 14.871 -17.295 1.00 24.32 780 THR A CA 1
ATOM 3777 C C . THR A 1 482 ? -14.801 15.262 -18.720 1.00 24.29 780 THR A C 1
ATOM 3778 O O . THR A 1 482 ? -15.118 14.510 -19.642 1.00 27.52 780 THR A O 1
ATOM 3782 N N . GLN A 1 483 ? -14.181 16.418 -18.932 1.00 23.36 781 GLN A N 1
ATOM 3783 C CA . GLN A 1 483 ? -13.794 16.826 -20.307 1.00 24.22 781 GLN A CA 1
ATOM 3784 C C . GLN A 1 483 ? -12.769 15.879 -20.941 1.00 24.63 781 GLN A C 1
ATOM 3785 O O . GLN A 1 483 ? -12.758 15.663 -22.162 1.00 26.09 781 GLN A O 1
ATOM 3791 N N . PHE A 1 484 ? -11.932 15.273 -20.087 1.00 21.23 782 PHE A N 1
ATOM 3792 C CA . PHE A 1 484 ? -10.985 14.289 -20.521 1.00 21.69 782 PHE A CA 1
ATOM 3793 C C . PHE A 1 484 ? -11.624 12.914 -20.690 1.00 23.07 782 PHE A C 1
ATOM 3794 O O . PHE A 1 484 ? -11.420 12.264 -21.703 1.00 25.28 782 PHE A O 1
ATOM 3802 N N . LYS A 1 485 ? -12.459 12.518 -19.737 1.00 23.53 783 LYS A N 1
ATOM 3803 C CA . LYS A 1 485 ? -13.039 11.207 -19.745 1.00 25.89 783 LYS A CA 1
ATOM 3804 C C . LYS A 1 485 ? -13.996 11.057 -20.982 1.00 28.24 783 LYS A C 1
ATOM 3805 O O . LYS A 1 485 ? -13.971 10.031 -21.644 1.00 27.06 783 LYS A O 1
ATOM 3811 N N . GLU A 1 486 ? -14.735 12.119 -21.277 1.00 29.29 784 GLU A N 1
ATOM 3812 C CA . GLU A 1 486 ? -15.694 12.194 -22.424 1.00 31.09 784 GLU A CA 1
ATOM 3813 C C . GLU A 1 486 ? -15.066 12.739 -23.703 1.00 33.70 784 GLU A C 1
ATOM 3814 O O . GLU A 1 486 ? -15.747 12.896 -24.706 1.00 32.57 784 GLU A O 1
ATOM 3820 N N . ASN A 1 487 ? -13.760 13.027 -23.687 1.00 29.02 785 ASN A N 1
ATOM 3821 C CA . ASN A 1 487 ? -13.057 13.533 -24.838 1.00 31.13 785 ASN A CA 1
ATOM 3822 C C . ASN A 1 487 ? -13.737 14.748 -25.521 1.00 31.69 785 ASN A C 1
ATOM 3823 O O . ASN A 1 487 ? -13.869 14.817 -26.740 1.00 30.01 785 ASN A O 1
ATOM 3828 N N . GLN A 1 488 ? -14.088 15.734 -24.722 1.00 32.96 786 GLN A N 1
ATOM 3829 C CA . GLN A 1 488 ? -14.763 16.893 -25.246 1.00 33.35 786 GLN A CA 1
ATOM 3830 C C . GLN A 1 488 ? -13.990 17.611 -26.343 1.00 36.16 786 GLN A C 1
ATOM 3831 O O . GLN A 1 488 ? -12.770 17.766 -26.272 1.00 30.83 786 GLN A O 1
ATOM 3837 N N . LYS A 1 489 ? -14.733 18.107 -27.346 1.00 32.15 787 LYS A N 1
ATOM 3838 C CA . LYS A 1 489 ? -14.152 18.861 -28.458 1.00 31.43 787 LYS A CA 1
ATOM 3839 C C . LYS A 1 489 ? -14.536 20.297 -28.350 1.00 28.47 787 LYS A C 1
ATOM 3840 O O . LYS A 1 489 ? -15.565 20.613 -27.767 1.00 34.53 787 LYS A O 1
ATOM 3846 N N . ILE A 1 490 ? -13.720 21.177 -28.901 1.00 29.49 788 ILE A N 1
ATOM 3847 C CA . ILE A 1 490 ? -14.107 22.569 -28.977 1.00 31.17 788 ILE A CA 1
ATOM 3848 C C . ILE A 1 490 ? -14.971 22.713 -30.246 1.00 34.42 788 ILE A C 1
ATOM 3849 O O . ILE A 1 490 ? -14.510 22.405 -31.334 1.00 38.90 788 ILE A O 1
ATOM 3854 N N . THR A 1 491 ? -16.229 23.073 -30.038 1.00 37.22 789 THR A N 1
ATOM 3855 C CA . THR A 1 491 ? -17.217 23.284 -31.126 1.00 37.45 789 THR A CA 1
ATOM 3856 C C . THR A 1 491 ? -17.676 24.738 -31.275 1.00 37.10 789 THR A C 1
ATOM 3857 O O . THR A 1 491 ? -18.091 25.123 -32.360 1.00 37.59 789 THR A O 1
ATOM 3861 N N . LYS A 1 492 ? -17.606 25.545 -30.220 1.00 36.92 790 LYS A N 1
ATOM 3862 C CA . LYS A 1 492 ? -18.018 26.960 -30.274 1.00 37.16 790 LYS A CA 1
ATOM 3863 C C . LYS A 1 492 ? -17.055 27.932 -30.952 1.00 37.83 790 LYS A C 1
ATOM 3864 O O . LYS A 1 492 ? -15.923 27.596 -31.265 1.00 41.39 790 LYS A O 1
ATOM 3870 N N . ALA A 1 493 ? -17.547 29.147 -31.179 1.00 40.09 791 ALA A N 1
ATOM 3871 C CA . ALA A 1 493 ? -16.784 30.209 -31.828 1.00 42.61 791 ALA A CA 1
ATOM 3872 C C . ALA A 1 493 ? -15.898 30.905 -30.795 1.00 38.63 791 ALA A C 1
ATOM 3873 O O . ALA A 1 493 ? -16.046 32.082 -30.459 1.00 38.59 791 ALA A O 1
ATOM 3875 N N . ILE A 1 494 ? -14.955 30.134 -30.310 1.00 38.32 792 ILE A N 1
ATOM 3876 C CA . ILE A 1 494 ? -14.029 30.607 -29.284 1.00 36.31 792 ILE A CA 1
ATOM 3877 C C . ILE A 1 494 ? -13.210 31.801 -29.748 1.00 32.38 792 ILE A C 1
ATOM 3878 O O . ILE A 1 494 ? -12.588 31.749 -30.826 1.00 34.57 792 ILE A O 1
ATOM 3883 N N . THR A 1 495 ? -13.243 32.895 -28.977 1.00 29.18 793 THR A N 1
ATOM 3884 C CA . THR A 1 495 ? -12.380 34.030 -29.272 1.00 31.94 793 THR A CA 1
ATOM 3885 C C . THR A 1 495 ? -11.606 34.491 -28.023 1.00 30.79 793 THR A C 1
ATOM 3886 O O . THR A 1 495 ? -11.855 34.019 -26.923 1.00 29.43 793 THR A O 1
ATOM 3890 N N . ALA A 1 496 ? -10.663 35.397 -28.241 1.00 29.02 794 ALA A N 1
ATOM 3891 C CA . ALA A 1 496 ? -9.898 36.018 -27.180 1.00 27.23 794 ALA A CA 1
ATOM 3892 C C . ALA A 1 496 ? -9.717 37.495 -27.456 1.00 27.85 794 ALA A C 1
ATOM 3893 O O . ALA A 1 496 ? -9.763 37.940 -28.639 1.00 25.22 794 ALA A O 1
ATOM 3895 N N . GLU A 1 497 ? -9.562 38.252 -26.369 1.00 24.49 795 GLU A N 1
ATOM 3896 C CA . GLU A 1 497 ? -9.241 39.656 -26.405 1.00 26.68 795 GLU A CA 1
ATOM 3897 C C . GLU A 1 497 ? -8.122 39.899 -25.425 1.00 27.17 795 GLU A C 1
ATOM 3898 O O . GLU A 1 497 ? -8.127 39.314 -24.324 1.00 25.37 795 GLU A O 1
ATOM 3904 N N . LEU A 1 498 ? -7.203 40.791 -25.797 1.00 25.30 796 LEU A N 1
ATOM 3905 C CA . LEU A 1 498 ? -6.122 41.229 -24.940 1.00 24.25 796 LEU A CA 1
ATOM 3906 C C . LEU A 1 498 ? -6.335 42.703 -24.634 1.00 28.77 796 LEU A C 1
ATOM 3907 O O . LEU A 1 498 ? -6.551 43.541 -25.531 1.00 26.69 796 LEU A O 1
ATOM 3912 N N . ALA A 1 499 ? -6.342 43.032 -23.354 1.00 25.67 797 ALA A N 1
ATOM 3913 C CA . ALA A 1 499 ? -6.371 44.417 -22.930 1.00 25.32 797 ALA A CA 1
ATOM 3914 C C . ALA A 1 499 ? -5.322 44.614 -21.827 1.00 27.41 797 ALA A C 1
ATOM 3915 O O . ALA A 1 499 ? -5.474 44.117 -20.697 1.00 24.45 797 ALA A O 1
ATOM 3917 N N . GLY A 1 500 ? -4.237 45.309 -22.147 1.00 24.35 798 GLY A N 1
ATOM 3918 C CA . GLY A 1 500 ? -3.079 45.346 -21.260 1.00 26.34 798 GLY A CA 1
ATOM 3919 C C . GLY A 1 500 ? -2.478 43.964 -21.185 1.00 27.03 798 GLY A C 1
ATOM 3920 O O . GLY A 1 500 ? -2.215 43.349 -22.199 1.00 25.93 798 GLY A O 1
ATOM 3921 N N . ARG A 1 501 ? -2.282 43.444 -19.960 1.00 27.35 799 ARG A N 1
ATOM 3922 C CA . ARG A 1 501 ? -1.835 42.066 -19.797 1.00 27.85 799 ARG A CA 1
ATOM 3923 C C . ARG A 1 501 ? -3.030 41.136 -19.496 1.00 23.39 799 ARG A C 1
ATOM 3924 O O . ARG A 1 501 ? -2.858 39.948 -19.240 1.00 23.48 799 ARG A O 1
ATOM 3932 N N . LYS A 1 502 ? -4.229 41.642 -19.627 1.00 22.86 800 LYS A N 1
ATOM 3933 C CA . LYS A 1 502 ? -5.444 40.821 -19.370 1.00 23.27 800 LYS A CA 1
ATOM 3934 C C . LYS A 1 502 ? -5.969 40.096 -20.613 1.00 23.80 800 LYS A C 1
ATOM 3935 O O . LYS A 1 502 ? -6.391 40.733 -21.609 1.00 23.76 800 LYS A O 1
ATOM 3941 N N . VAL A 1 503 ? -6.012 38.773 -20.513 1.00 22.10 801 VAL A N 1
ATOM 3942 C CA . VAL A 1 503 ? -6.614 37.934 -21.516 1.00 23.76 801 VAL A CA 1
ATOM 3943 C C . VAL A 1 503 ? -8.026 37.527 -21.083 1.00 24.33 801 VAL A C 1
ATOM 3944 O O . VAL A 1 503 ? -8.228 37.013 -19.975 1.00 23.89 801 VAL A O 1
ATOM 3948 N N . SER A 1 504 ? -8.992 37.764 -21.971 1.00 22.24 802 SER A N 1
ATOM 3949 C CA . SER A 1 504 ? -10.355 37.290 -21.821 1.00 23.55 802 SER A CA 1
ATOM 3950 C C . SER A 1 504 ? -10.754 36.363 -22.937 1.00 27.20 802 SER A C 1
ATOM 3951 O O . SER A 1 504 ? -10.701 36.723 -24.115 1.00 28.54 802 SER A O 1
ATOM 3954 N N . ILE A 1 505 ? -11.159 35.155 -22.576 1.00 23.40 803 ILE A N 1
ATOM 3955 C CA . ILE A 1 505 ? -11.598 34.200 -23.535 1.00 24.83 803 ILE A CA 1
ATOM 3956 C C . ILE A 1 505 ? -13.109 34.205 -23.582 1.00 23.81 803 ILE A C 1
ATOM 3957 O O . ILE A 1 505 ? -13.764 34.259 -22.556 1.00 24.96 803 ILE A O 1
ATOM 3962 N N . GLN A 1 506 ? -13.682 34.198 -24.796 1.00 27.90 804 GLN A N 1
ATOM 3963 C CA . GLN A 1 506 ? -15.130 34.095 -24.953 1.00 29.41 804 GLN A CA 1
ATOM 3964 C C . GLN A 1 506 ? -15.464 32.746 -25.554 1.00 24.79 804 GLN A C 1
ATOM 3965 O O . GLN A 1 506 ? -14.765 32.266 -26.437 1.00 25.48 804 GLN A O 1
ATOM 3971 N N . ASN A 1 507 ? -16.532 32.127 -25.069 1.00 26.78 805 ASN A N 1
ATOM 3972 C CA . ASN A 1 507 ? -17.006 30.849 -25.588 1.00 28.48 805 ASN A CA 1
ATOM 3973 C C . ASN A 1 507 ? -15.928 29.766 -25.548 1.00 27.32 805 ASN A C 1
ATOM 3974 O O . ASN A 1 507 ? -15.790 28.960 -26.464 1.00 27.39 805 ASN A O 1
ATOM 3979 N N . GLY A 1 508 ? -15.147 29.767 -24.474 1.00 26.34 806 GLY A N 1
ATOM 3980 C CA . GLY A 1 508 ? -14.023 28.813 -24.396 1.00 26.58 806 GLY A CA 1
ATOM 3981 C C . GLY A 1 508 ? -14.157 27.729 -23.350 1.00 28.05 806 GLY A C 1
ATOM 3982 O O . GLY A 1 508 ? -13.193 27.015 -23.090 1.00 26.84 806 GLY A O 1
ATOM 3983 N N . ASP A 1 509 ? -15.353 27.598 -22.767 1.00 28.39 807 ASP A N 1
ATOM 3984 C CA . ASP A 1 509 ? -15.646 26.604 -21.744 1.00 28.84 807 ASP A CA 1
ATOM 3985 C C . ASP A 1 509 ? -15.443 25.156 -22.166 1.00 28.74 807 ASP A C 1
ATOM 3986 O O . ASP A 1 509 ? -15.407 24.302 -21.288 1.00 30.02 807 ASP A O 1
ATOM 3991 N N . GLU A 1 510 ? -15.275 24.858 -23.460 1.00 26.10 808 GLU A N 1
ATOM 3992 C CA . GLU A 1 510 ? -14.999 23.498 -23.883 1.00 25.89 808 GLU A CA 1
ATOM 3993 C C . GLU A 1 510 ? -13.513 23.123 -23.911 1.00 24.89 808 GLU A C 1
ATOM 3994 O O . GLU A 1 510 ? -13.195 21.931 -24.015 1.00 23.71 808 GLU A O 1
ATOM 4000 N N . ALA A 1 511 ? -12.651 24.132 -23.824 1.00 23.61 809 ALA A N 1
ATOM 4001 C CA . ALA A 1 511 ? -11.206 23.938 -23.886 1.00 22.90 809 ALA A CA 1
ATOM 4002 C C . ALA A 1 511 ? -10.776 23.375 -22.518 1.00 23.41 809 ALA A C 1
ATOM 4003 O O . ALA A 1 511 ? -11.553 23.453 -21.592 1.00 21.97 809 ALA A O 1
ATOM 4005 N N . VAL A 1 512 ? -9.521 22.921 -22.408 1.00 21.98 810 VAL A N 1
ATOM 4006 C CA . VAL A 1 512 ? -8.993 22.485 -21.104 1.00 21.82 810 VAL A CA 1
ATOM 4007 C C . VAL A 1 512 ? -7.939 23.424 -20.501 1.00 19.76 810 VAL A C 1
ATOM 4008 O O . VAL A 1 512 ? -7.618 23.290 -19.328 1.00 20.34 810 VAL A O 1
ATOM 4012 N N . ALA A 1 513 ? -7.441 24.389 -21.300 1.00 19.37 811 ALA A N 1
ATOM 4013 C CA . ALA A 1 513 ? -6.436 25.344 -20.883 1.00 21.07 811 ALA A CA 1
ATOM 4014 C C . ALA A 1 513 ? -6.224 26.318 -22.036 1.00 20.75 811 ALA A C 1
ATOM 4015 O O . ALA A 1 513 ? -6.700 26.064 -23.151 1.00 22.17 811 ALA A O 1
ATOM 4017 N N . PHE A 1 514 ? -5.518 27.386 -21.745 1.00 18.90 812 PHE A N 1
ATOM 4018 C CA . PHE A 1 514 ? -5.102 28.412 -22.729 1.00 21.38 812 PHE A CA 1
ATOM 4019 C C . PHE A 1 514 ? -3.606 28.562 -22.607 1.00 25.40 812 PHE A C 1
ATOM 4020 O O . PHE A 1 514 ? -3.087 28.594 -21.486 1.00 22.88 812 PHE A O 1
ATOM 4028 N N . GLU A 1 515 ? -2.910 28.583 -23.742 1.00 23.27 813 GLU A N 1
ATOM 4029 C CA . GLU A 1 515 ? -1.435 28.622 -23.713 1.00 23.52 813 GLU A CA 1
ATOM 4030 C C . GLU A 1 515 ? -0.923 29.842 -24.479 1.00 25.26 813 GLU A C 1
ATOM 4031 O O . GLU A 1 515 ? -1.503 30.164 -25.545 1.00 26.35 813 GLU A O 1
ATOM 4037 N N . LEU A 1 516 ? 0.109 30.490 -23.930 1.00 22.60 814 LEU A N 1
ATOM 4038 C CA . LEU A 1 516 ? 0.940 31.430 -24.726 1.00 25.75 814 LEU A CA 1
ATOM 4039 C C . LEU A 1 516 ? 2.201 30.671 -25.164 1.00 26.79 814 LEU A C 1
ATOM 4040 O O . LEU A 1 516 ? 2.963 30.158 -24.321 1.00 25.59 814 LEU A O 1
ATOM 4045 N N . ARG A 1 517 ? 2.429 30.595 -26.490 1.00 28.33 815 ARG A N 1
ATOM 4046 C CA . ARG A 1 517 ? 3.558 29.866 -27.062 1.00 28.87 815 ARG A CA 1
ATOM 4047 C C . ARG A 1 517 ? 4.364 30.757 -28.030 1.00 34.24 815 ARG A C 1
ATOM 4048 O O . ARG A 1 517 ? 3.844 31.741 -28.572 1.00 30.77 815 ARG A O 1
ATOM 4056 N N . GLU A 1 518 ? 5.645 30.423 -28.154 1.00 35.53 816 GLU A N 1
ATOM 4057 C CA . GLU A 1 518 ? 6.593 31.163 -29.020 1.00 40.52 816 GLU A CA 1
ATOM 4058 C C . GLU A 1 518 ? 6.403 30.755 -30.477 1.00 38.83 816 GLU A C 1
ATOM 4059 O O . GLU A 1 518 ? 6.585 29.576 -30.832 1.00 39.53 816 GLU A O 1
ATOM 4065 N N . ASN A 1 519 ? 6.014 31.728 -31.302 1.00 43.70 817 ASN A N 1
ATOM 4066 C CA . ASN A 1 519 ? 5.864 31.586 -32.785 1.00 42.67 817 ASN A CA 1
ATOM 4067 C C . ASN A 1 519 ? 4.650 30.807 -33.240 1.00 44.90 817 ASN A C 1
ATOM 4068 O O . ASN A 1 519 ? 3.855 31.327 -34.033 1.00 48.13 817 ASN A O 1
ATOM 4073 N N . ASP A 1 520 ? 4.502 29.574 -32.770 1.00 41.79 818 ASP A N 1
ATOM 4074 C CA . ASP A 1 520 ? 3.375 28.740 -33.164 1.00 43.63 818 ASP A CA 1
ATOM 4075 C C . ASP A 1 520 ? 3.091 27.655 -32.118 1.00 39.18 818 ASP A C 1
ATOM 4076 O O . ASP A 1 520 ? 3.700 27.655 -31.053 1.00 40.03 818 ASP A O 1
ATOM 4081 N N . GLU A 1 521 ? 2.200 26.720 -32.419 1.00 40.43 819 GLU A N 1
ATOM 4082 C CA . GLU A 1 521 ? 1.855 25.685 -31.429 1.00 42.48 819 GLU A CA 1
ATOM 4083 C C . GLU A 1 521 ? 2.962 24.692 -31.106 1.00 41.28 819 GLU A C 1
ATOM 4084 O O . GLU A 1 521 ? 2.830 23.915 -30.153 1.00 40.38 819 GLU A O 1
ATOM 4090 N N . ASN A 1 522 ? 4.034 24.672 -31.896 1.00 39.69 820 ASN A N 1
ATOM 4091 C CA . ASN A 1 522 ? 5.148 23.798 -31.599 1.00 36.79 820 ASN A CA 1
ATOM 4092 C C . ASN A 1 522 ? 6.270 24.557 -30.954 1.00 36.15 820 ASN A C 1
ATOM 4093 O O . ASN A 1 522 ? 7.283 23.990 -30.621 1.00 40.19 820 ASN A O 1
ATOM 4098 N N . GLY A 1 523 ? 6.079 25.841 -30.744 1.00 38.06 821 GLY A N 1
ATOM 4099 C CA . GLY A 1 523 ? 7.051 26.636 -30.061 1.00 37.36 821 GLY A CA 1
ATOM 4100 C C . GLY A 1 523 ? 7.001 26.356 -28.580 1.00 40.24 821 GLY A C 1
ATOM 4101 O O . GLY A 1 523 ? 6.074 25.692 -28.082 1.00 35.91 821 GLY A O 1
ATOM 4102 N N . LYS A 1 524 ? 7.984 26.892 -27.865 1.00 36.32 822 LYS A N 1
ATOM 4103 C CA . LYS A 1 524 ? 8.037 26.631 -26.438 1.00 38.25 822 LYS A CA 1
ATOM 4104 C C . LYS A 1 524 ? 6.918 27.369 -25.702 1.00 33.99 822 LYS A C 1
ATOM 4105 O O . LYS A 1 524 ? 6.502 28.476 -26.073 1.00 29.71 822 LYS A O 1
ATOM 4111 N N . LEU A 1 525 ? 6.427 26.721 -24.657 1.00 32.03 823 LEU A N 1
ATOM 4112 C CA . LEU A 1 525 ? 5.393 27.299 -23.797 1.00 26.91 823 LEU A CA 1
ATOM 4113 C C . LEU A 1 525 ? 5.969 28.465 -23.010 1.00 24.38 823 LEU A C 1
ATOM 4114 O O . LEU A 1 525 ? 6.963 28.314 -22.283 1.00 29.01 823 LEU A O 1
ATOM 4119 N N . LEU A 1 526 ? 5.306 29.601 -23.088 1.00 23.86 824 LEU A N 1
ATOM 4120 C CA . LEU A 1 526 ? 5.639 30.774 -22.327 1.00 24.02 824 LEU A CA 1
ATOM 4121 C C . LEU A 1 526 ? 4.833 30.965 -21.044 1.00 23.89 824 LEU A C 1
ATOM 4122 O O . LEU A 1 526 ? 5.324 31.549 -20.062 1.00 24.19 824 LEU A O 1
ATOM 4127 N N . TYR A 1 527 ? 3.569 30.550 -21.113 1.00 24.03 825 TYR A N 1
ATOM 4128 C CA . TYR A 1 527 ? 2.614 30.709 -20.026 1.00 22.08 825 TYR A CA 1
ATOM 4129 C C . TYR A 1 527 ? 1.416 29.840 -20.310 1.00 20.78 825 TYR A C 1
ATOM 4130 O O . TYR A 1 527 ? 1.193 29.417 -21.443 1.00 22.19 825 TYR A O 1
ATOM 4139 N N . PHE A 1 528 ? 0.643 29.513 -19.248 1.00 20.10 826 PHE A N 1
ATOM 4140 C CA . PHE A 1 528 ? -0.633 28.870 -19.454 1.00 20.28 826 PHE A CA 1
ATOM 4141 C C . PHE A 1 528 ? -1.545 29.286 -18.320 1.00 19.60 826 PHE A C 1
ATOM 4142 O O . PHE A 1 528 ? -1.084 29.778 -17.272 1.00 21.58 826 PHE A O 1
ATOM 4150 N N . SER A 1 529 ? -2.846 29.106 -18.575 1.00 21.45 827 SER A N 1
ATOM 4151 C CA . SER A 1 529 ? -3.870 29.339 -17.580 1.00 20.58 827 SER A CA 1
ATOM 4152 C C . SER A 1 529 ? -5.019 28.422 -17.833 1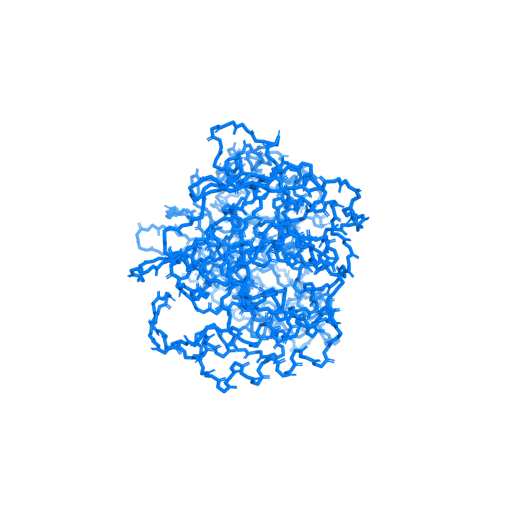.00 20.43 827 SER A C 1
ATOM 4153 O O . SER A 1 529 ? -5.301 28.041 -18.969 1.00 20.33 827 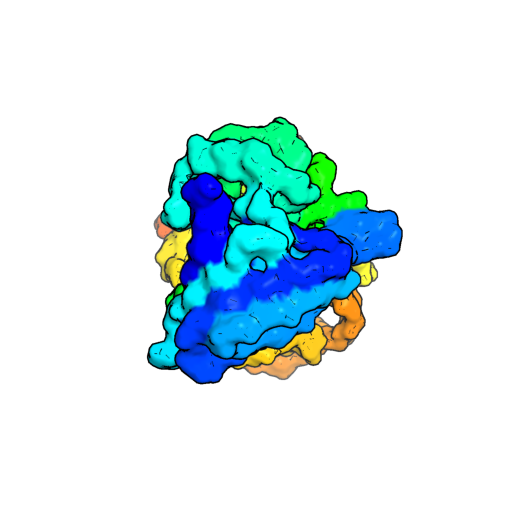SER A O 1
ATOM 4156 N N . THR A 1 530 ? -5.701 28.064 -16.746 1.00 21.10 828 THR A N 1
ATOM 4157 C CA . THR A 1 530 ? -6.960 27.330 -16.832 1.00 19.49 828 THR A CA 1
ATOM 4158 C C . THR A 1 530 ? -8.143 28.173 -16.417 1.00 20.70 828 THR A C 1
ATOM 4159 O O . THR A 1 530 ? -9.270 27.642 -16.213 1.00 21.17 828 THR A O 1
ATOM 4163 N N . PHE A 1 531 ? -7.940 29.491 -16.410 1.00 18.64 829 PHE A N 1
ATOM 4164 C CA . PHE A 1 531 ? -8.989 30.456 -16.181 1.00 20.10 829 PHE A CA 1
ATOM 4165 C C . PHE A 1 531 ? -9.379 31.029 -17.555 1.00 22.68 829 PHE A C 1
ATOM 4166 O O . PHE A 1 531 ? -8.545 31.108 -18.473 1.00 21.86 829 PHE A O 1
ATOM 4174 N N . THR A 1 532 ? -10.627 31.441 -17.677 1.00 23.08 830 THR A N 1
ATOM 4175 C CA . THR A 1 532 ? -11.068 32.025 -18.924 1.00 22.20 830 THR A CA 1
ATOM 4176 C C . THR A 1 532 ? -10.845 33.534 -18.917 1.00 23.97 830 THR A C 1
ATOM 4177 O O . THR A 1 532 ? -11.097 34.203 -19.928 1.00 23.88 830 THR A O 1
ATOM 4181 N N . THR A 1 533 ? -10.399 34.077 -17.800 1.00 23.23 831 THR A N 1
ATOM 4182 C CA . THR A 1 533 ? -9.891 35.446 -17.735 1.00 24.91 831 THR A CA 1
ATOM 4183 C C . THR A 1 533 ? -8.643 35.416 -16.874 1.00 26.55 831 THR A C 1
ATOM 4184 O O . THR A 1 533 ? -8.667 34.879 -15.772 1.00 24.18 831 THR A O 1
ATOM 4188 N N . PHE A 1 534 ? -7.548 35.955 -17.379 1.00 25.05 832 PHE A N 1
ATOM 4189 C CA . PHE A 1 534 ? -6.278 35.942 -16.623 1.00 23.43 832 PHE A CA 1
ATOM 4190 C C . PHE A 1 534 ? -5.336 37.060 -17.006 1.00 26.52 832 PHE A C 1
ATOM 4191 O O . PHE A 1 534 ? -5.404 37.568 -18.136 1.00 26.28 832 PHE A O 1
ATOM 4199 N N . GLU A 1 535 ? -4.488 37.442 -16.045 1.00 29.28 833 GLU A N 1
ATOM 4200 C CA . GLU A 1 535 ? -3.392 38.415 -16.257 1.00 29.42 833 GLU A CA 1
ATOM 4201 C C . GLU A 1 535 ? -2.093 37.702 -16.624 1.00 29.64 833 GLU A C 1
ATOM 4202 O O . GLU A 1 535 ? -1.667 36.730 -15.967 1.00 30.44 833 GLU A O 1
ATOM 4208 N N . ILE A 1 536 ? -1.444 38.150 -17.675 1.00 26.29 834 ILE A N 1
ATOM 4209 C CA . ILE A 1 536 ? -0.149 37.594 -18.054 1.00 27.21 834 ILE A CA 1
ATOM 4210 C C . ILE A 1 536 ? 0.917 38.299 -17.223 1.00 28.57 834 ILE A C 1
ATOM 4211 O O . ILE A 1 536 ? 0.975 39.545 -17.162 1.00 28.69 834 ILE A O 1
ATOM 4216 N N . PRO A 1 537 ? 1.772 37.525 -16.542 1.00 28.88 835 PRO A N 1
ATOM 4217 C CA . PRO A 1 537 ? 2.782 38.226 -15.734 1.00 28.85 835 PRO A CA 1
ATOM 4218 C C . PRO A 1 537 ? 3.691 39.161 -16.569 1.00 27.84 835 PRO A C 1
ATOM 4219 O O . PRO A 1 537 ? 4.026 38.807 -17.688 1.00 26.82 835 PRO A O 1
ATOM 4223 N N . SER A 1 538 ? 4.103 40.275 -15.967 1.00 32.18 836 SER A N 1
ATOM 4224 C CA . SER A 1 538 ? 5.082 41.218 -16.559 1.00 35.82 836 SER A CA 1
ATOM 4225 C C . SER A 1 538 ? 6.308 40.509 -17.076 1.00 35.87 836 SER A C 1
ATOM 4226 O O . SER A 1 538 ? 6.772 40.812 -18.146 1.00 38.13 836 SER A O 1
ATOM 4229 N N . SER A 1 539 ? 6.801 39.518 -16.335 1.00 36.94 837 SER A N 1
ATOM 4230 C CA . SER A 1 539 ? 8.010 38.793 -16.744 1.00 36.62 837 SER A CA 1
ATOM 4231 C C . SER A 1 539 ? 7.858 37.946 -18.006 1.00 37.30 837 SER A C 1
ATOM 4232 O O . SER A 1 539 ? 8.854 37.497 -18.593 1.00 37.96 837 SER A O 1
ATOM 4235 N N . ILE A 1 540 ? 6.635 37.693 -18.451 1.00 34.12 838 ILE A N 1
ATOM 4236 C CA . ILE A 1 540 ? 6.488 36.849 -19.648 1.00 34.11 838 ILE A CA 1
ATOM 4237 C C . ILE A 1 540 ? 6.823 37.709 -20.865 1.00 36.67 838 ILE A C 1
ATOM 4238 O O . ILE A 1 540 ? 6.363 38.844 -20.985 1.00 36.24 838 ILE A O 1
ATOM 4243 N N . LEU A 1 541 ? 7.613 37.121 -21.749 1.00 36.56 839 LEU A N 1
ATOM 4244 C CA . LEU A 1 541 ? 8.097 37.796 -22.957 1.00 40.55 839 LEU A CA 1
ATOM 4245 C C . LEU A 1 541 ? 7.089 37.604 -24.069 1.00 36.88 839 LEU A C 1
ATOM 4246 O O . LEU A 1 541 ? 6.909 36.498 -24.547 1.00 37.97 839 LEU A O 1
ATOM 4251 N N . MET A 1 542 ? 6.481 38.695 -24.498 1.00 37.84 840 MET A N 1
ATOM 4252 C CA . MET A 1 542 ? 5.305 38.642 -25.380 1.00 43.24 840 MET A CA 1
ATOM 4253 C C . MET A 1 542 ? 5.561 38.824 -26.883 1.00 47.18 840 MET A C 1
ATOM 4254 O O . MET A 1 542 ? 4.649 38.640 -27.687 1.00 49.72 840 MET A O 1
ATOM 4259 N N . VAL A 1 543 ? 6.788 39.165 -27.266 1.00 50.60 841 VAL A N 1
ATOM 4260 C CA . VAL A 1 543 ? 7.145 39.259 -28.693 1.00 52.86 841 VAL A CA 1
ATOM 4261 C C . VAL A 1 543 ? 7.248 37.864 -29.314 1.00 52.98 841 VAL A C 1
ATOM 4262 O O . VAL A 1 543 ? 7.956 37.011 -28.789 1.00 58.76 841 VAL A O 1
ATOM 4266 N N . ASN A 1 544 ? 6.555 37.633 -30.431 1.00 52.63 842 ASN A N 1
ATOM 4267 C CA . ASN A 1 544 ? 6.467 36.290 -31.043 1.00 51.92 842 ASN A CA 1
ATOM 4268 C C . ASN A 1 544 ? 5.436 35.336 -30.371 1.00 47.09 842 ASN A C 1
ATOM 4269 O O . ASN A 1 544 ? 5.221 34.213 -30.862 1.00 45.89 842 ASN A O 1
ATOM 4271 N N . ALA A 1 545 ? 4.781 35.787 -29.293 1.00 45.53 843 ALA A N 1
ATOM 4272 C CA . ALA A 1 545 ? 3.797 34.948 -28.546 1.00 39.74 843 ALA A CA 1
ATOM 4273 C C . ALA A 1 545 ? 2.409 34.887 -29.197 1.00 38.41 843 ALA A C 1
ATOM 4274 O O . ALA A 1 545 ? 1.800 35.907 -29.508 1.00 36.93 843 ALA A O 1
ATOM 4276 N N . LYS A 1 546 ? 1.916 33.662 -29.347 1.00 38.38 844 LYS A N 1
ATOM 4277 C CA . LYS A 1 546 ? 0.597 33.376 -29.854 1.00 38.06 844 LYS A CA 1
ATOM 4278 C C . LYS A 1 546 ? -0.190 32.651 -28.752 1.00 34.86 844 LYS A C 1
ATOM 4279 O O . LYS A 1 546 ? 0.373 31.865 -27.968 1.00 32.08 844 LYS A O 1
ATOM 4285 N N . LEU A 1 547 ? -1.484 32.918 -28.750 1.00 30.40 845 LEU A N 1
ATOM 4286 C CA . LEU A 1 547 ? -2.444 32.348 -27.819 1.00 28.65 845 LEU A CA 1
ATOM 4287 C C . LEU A 1 547 ? -3.230 31.183 -28.444 1.00 31.61 845 LEU A C 1
ATOM 4288 O O . LEU A 1 547 ? -3.885 31.329 -29.504 1.00 28.85 845 LEU A O 1
ATOM 4293 N N . TYR A 1 548 ? -3.224 30.037 -27.752 1.00 25.94 846 TYR A N 1
ATOM 4294 C CA . TYR A 1 548 ? -3.921 28.838 -28.183 1.00 28.32 846 TYR A CA 1
ATOM 4295 C C . TYR A 1 548 ? -4.889 28.344 -27.116 1.00 29.42 846 TYR A C 1
ATOM 4296 O O . TYR A 1 548 ? -4.559 28.300 -25.910 1.00 29.99 846 TYR A O 1
ATOM 4305 N N . ALA A 1 549 ? -6.071 27.972 -27.557 1.00 25.73 847 ALA A N 1
ATOM 4306 C CA . ALA A 1 549 ? -6.958 27.127 -26.775 1.00 27.13 847 ALA A CA 1
ATOM 4307 C C . ALA A 1 549 ? -6.497 25.690 -26.896 1.00 26.39 847 ALA A C 1
ATOM 4308 O O . ALA A 1 549 ? -6.176 25.235 -27.993 1.00 27.62 847 ALA A O 1
ATOM 4310 N N . VAL A 1 550 ? -6.448 24.955 -25.773 1.00 23.67 848 VAL A N 1
ATOM 4311 C CA . VAL A 1 550 ? -6.130 23.536 -25.771 1.00 22.88 848 VAL A CA 1
ATOM 4312 C C . VAL A 1 550 ? -7.384 22.660 -25.665 1.00 22.83 848 VAL A C 1
ATOM 4313 O O . VAL A 1 550 ? -8.194 22.750 -24.702 1.00 22.12 848 VAL A O 1
ATOM 4317 N N . GLN A 1 551 ? -7.563 21.828 -26.678 1.00 23.15 849 GLN A N 1
ATOM 4318 C CA . GLN A 1 551 ? -8.600 20.828 -26.667 1.00 24.34 849 GLN A CA 1
ATOM 4319 C C . GLN A 1 551 ? -8.121 19.649 -25.806 1.00 23.30 849 GLN A C 1
ATOM 4320 O O . GLN A 1 551 ? -6.931 19.446 -25.710 1.00 24.86 849 GLN A O 1
ATOM 4326 N N . ALA A 1 552 ? -9.037 18.943 -25.136 1.00 23.51 850 ALA A N 1
ATOM 4327 C CA . ALA A 1 552 ? -8.686 17.867 -24.223 1.00 24.49 850 ALA A CA 1
ATOM 4328 C C . ALA A 1 552 ? -7.710 16.890 -24.824 1.00 25.82 850 ALA A C 1
ATOM 4329 O O . ALA A 1 552 ? -6.773 16.459 -24.130 1.00 23.16 850 ALA A O 1
ATOM 4331 N N . ASP A 1 553 ? -7.908 16.524 -26.097 1.00 25.49 851 ASP A N 1
ATOM 4332 C CA . ASP A 1 553 ? -7.065 15.580 -26.761 1.00 24.73 851 ASP A CA 1
ATOM 4333 C C . ASP A 1 553 ? -5.764 16.162 -27.248 1.00 24.55 851 ASP A C 1
ATOM 4334 O O . ASP A 1 553 ? -4.973 15.443 -27.790 1.00 26.69 851 ASP A O 1
ATOM 4339 N N . GLY A 1 554 ? -5.516 17.445 -27.068 1.00 26.09 852 GLY A N 1
ATOM 4340 C CA . GLY A 1 554 ? -4.195 17.956 -27.364 1.00 25.76 852 GLY A CA 1
ATOM 4341 C C . GLY A 1 554 ? -4.112 18.867 -28.579 1.00 28.24 852 GLY A C 1
ATOM 4342 O O . GLY A 1 554 ? -3.103 19.515 -28.782 1.00 29.37 852 GLY A O 1
ATOM 4343 N N . LYS A 1 555 ? -5.181 18.950 -29.356 1.00 30.44 853 LYS A N 1
ATOM 4344 C CA . LYS A 1 555 ? -5.221 19.892 -30.459 1.00 32.39 853 LYS A CA 1
ATOM 4345 C C . LYS A 1 555 ? -5.105 21.297 -29.889 1.00 31.62 853 LYS A C 1
ATOM 4346 O O . LYS A 1 555 ? -5.755 21.607 -28.884 1.00 32.50 853 LYS A O 1
ATOM 4352 N N . ARG A 1 556 ? -4.278 22.144 -30.508 1.00 29.99 854 ARG A N 1
ATOM 4353 C CA . ARG A 1 556 ? -4.191 23.534 -30.138 1.00 27.52 854 ARG A CA 1
ATOM 4354 C C . ARG A 1 556 ? -4.828 24.333 -31.244 1.00 33.27 854 ARG A C 1
ATOM 4355 O O . ARG A 1 556 ? -4.560 24.063 -32.417 1.00 30.90 854 ARG A O 1
ATOM 4363 N N . ILE A 1 557 ? -5.631 25.308 -30.844 1.00 32.13 855 ILE A N 1
ATOM 4364 C CA . ILE A 1 557 ? -6.390 26.170 -31.735 1.00 33.33 855 ILE A CA 1
ATOM 4365 C C . ILE A 1 557 ? -6.001 27.625 -31.520 1.00 33.87 855 ILE A C 1
ATOM 4366 O O . ILE A 1 557 ? -6.246 28.176 -30.469 1.00 30.88 855 ILE A O 1
ATOM 4371 N N . LEU A 1 558 ? -5.397 28.245 -32.547 1.00 31.56 856 LEU A N 1
ATOM 4372 C CA . LEU A 1 558 ? -4.941 29.627 -32.490 1.00 31.49 856 LEU A CA 1
ATOM 4373 C C . LEU A 1 558 ? -6.117 30.569 -32.241 1.00 33.86 856 LEU A C 1
ATOM 4374 O O . LEU A 1 558 ? -7.144 30.442 -32.891 1.00 32.45 856 LEU A O 1
ATOM 4379 N N . LEU A 1 559 ? -5.958 31.485 -31.287 1.00 32.64 857 LEU A N 1
ATOM 4380 C CA . LEU A 1 559 ? -6.946 32.483 -30.962 1.00 34.08 857 LEU A CA 1
ATOM 4381 C C . LEU A 1 559 ? -6.437 33.875 -31.324 1.00 39.01 857 LEU A C 1
ATOM 4382 O O . LEU A 1 559 ? -5.317 34.015 -31.832 1.00 41.70 857 LEU A O 1
#

Organism: Bacteroides thetaiotaomicron (strain ATCC 29148 / DSM 2079 / JCM 5827 / CCUG 10774 / NCTC 10582 / VPI-5482 / E50) (NCBI:txid226186)

Nearest PDB structures (foldseek):
  5kd2-assembly1_A  TM=9.996E-01  e=0.000E+00  Bacteroides thetaiotaomicron VPI-5482
  5kd8-assembly1_A  TM=9.975E-01  e=0.000E+00  Bacteroides thetaiotaomicron VPI-5482
  7yx8-assembly2_B  TM=8.644E-01  e=9.344E-34  Akkermansia muciniphila
  7sci-assembly1_A  TM=8.544E-01  e=1.225E-33  Akkermansia muciniphila ATCC BAA-835
  4fca-assembly1_A  TM=6.900E-01  e=3.386E-23  Bacillus anthracis str. Ames

CATH classification: 1.10.390.30

Sequence (536 aa):
DDKWEKEFRIRSYEPYSNIAEWADKLMTKKYSDLDNPTGISVKAGDDIIVLVGDTYGQNISMQCIWETGTEYKQTASSGDVYMLNPGVNKLTMKGEGQLFVMYNTEELTSNTAKPIKIHIPLGSGTVNGFFDLKEHKTDEKYAELLKKSTHKYFCIRGEKIMFYFHRNKLLEYVPNNILSAIHLWDNIVGWQQELMGIDDVRPSQVNNHLFAISPEGSYMWASDYQIGFVYTYLGNILLEDNVMAAEDNAWGPAHEIGHVHQAAINWASSTESSNNLFSNFIIYKLGKYKSRRGNGLGSVATARYANGQAWYNMGDATHQNEDTETHMRMNWQLWIYYHRCEYKTDFWQTLFKLMREVNMTEGEDPGKKQLEFAKMASKAANQNLTDFFEMWGFFEEPVNTTIEQYGTYKYYVSDAMIREAKEYMAQFPAPKHAFQYIEDRKKSEFPSNDYRYSAVGDVGYYTQFKENQKITKAITAELAGRKVSIQNGDEAVAFELRENDENGKLLYFSTFTTFEIPSSILMVNAKLYAVQADGKRILL

B-factor: mean 27.86, std 9.38, range [12.72, 73.63]

InterPro domains:
  IPR000421 Coagulation factor 5/8, C-terminal domain [PF00754] (141-265)
  IPR008979 Galactose-binding-like domain superfamily [SSF49785] (142-270)
  IPR013783 Immunoglobulin-like fold [G3DSA:2.60.40.10] (30-121)
  IPR024361 Bacteroidetes-Associated Carbohydrate-binding Often N-terminal [PF13004] (66-121)
  IPR024361 Bacteroidetes-Associated Carbohydrate-binding Often N-terminal [cd14948] (45-121)
  IPR031161 Peptidase family M60 domain [PF13402] (456-711)
  IPR031161 Peptidase family M60 domain [PS51723] (353-657)
  IPR031161 Peptidase family M60 domain [SM01276] (352-657)
  IPR041333 Peptidase M60, C-terminal [PF18630] (791-855)
  IPR042279 Peptidase M60, enhancin-like domain 3 [G3DSA:1.10.390.30] (581-762)
  IPR051244 TRPM8 Channel-Associated Factors [PTHR15730] (126-749)

Solvent-accessible surface area: 21638 Å² total; per-residue (Å²): 142,84,40,43,126,44,0,10,81,25,53,1,91,17,26,1,57,21,55,61,19,6,102,108,18,20,17,75,52,22,3,35,4,2,5,0,0,0,0,10,7,147,67,50,37,69,0,55,0,64,9,30,97,10,68,78,26,142,10,21,0,9,4,1,70,34,66,30,145,158,62,88,32,1,14,37,70,35,51,87,30,163,11,94,84,35,114,13,137,16,84,3,168,16,78,0,0,0,0,2,20,3,40,19,80,28,89,40,134,55,16,91,60,0,147,4,60,1,29,135,76,5,20,66,5,0,0,0,0,13,27,174,76,14,131,64,33,147,44,0,23,64,0,0,168,83,2,101,24,74,1,0,0,0,27,5,122,45,1,0,1,1,0,6,57,93,39,0,61,102,70,10,48,93,80,1,39,58,2,0,88,9,1,11,69,0,0,15,48,0,6,75,1,2,6,4,122,99,23,29,100,62,57,6,32,2,6,4,2,0,0,1,0,45,15,58,132,28,53,15,50,54,89,18,2,0,3,13,65,100,35,0,8,40,0,4,60,69,122,50,1,38,66,45,58,89,21,4,17,19,0,0,29,33,0,0,25,1,0,6,20,0,1,0,3,3,7,2,19,39,3,5,0,4,1,0,0,1,5,0,9,88,80,33,66,115,53,82,8,72,0,32,3,6,27,38,0,0,62,4,11,35,20,91,58,14,6,3,33,21,1,45,22,65,101,101,136,118,32,33,35,44,1,4,4,4,3,8,2,0,0,8,0,0,3,23,65,6,106,82,63,87,67,0,0,30,37,0,0,80,17,0,36,134,36,93,13,81,56,20,107,48,1,0,94,0,2,6,26,0,0,19,17,0,0,94,3,8,91,24,31,2,30,76,3,0,61,3,0,1,0,16,57,77,12,114,46,83,18,125,21,150,32,95,57,136,0,86,1,20,85,60,47,14,144,86,0,75,125,53,0,65,118,26,82,79,42,140,12,5,3,11,1,1,5,7,4,94,86,99,49,17,76,89,130,30,99,9,71,79,26,4,4,74,8,0,39,29,42,18,0,86,130,56,62,95,22,110,91,81,23,67,28,106,104,66,69,82,87,4,25,16,50,79,3,79,18,0,0,0,0,0,7,31,56,93,62,79,132,16,129,22,17,20,2,8,6,56,36,73,19,107,4,32,105,70,9,135,54,130,54,20,89,22,8,0,0,10,0,48,23,126,41,44,106,59

Secondary structure (DSSP, 8-state):
-HHHHHHHEEEEPPB--HHHHHHHHT-----S---EEEEEE-TT-EEEEEE---TT--EEEEEE-EE-SSS-EE-S--EEEEE-SEEEEEE-SS-EEEEEE-B--TTSTT--PEEEE--TTSSEE---EEHHHH--HHHHHHHHHH--SSEEEEE-SSEEEEEEHHHHHHH-SS--HHHHHHHHHHHHHHHHHTT-TTTTTTT--PPEEEE--SSS-EEE-SS-EEE-GGGTHHHH-HHHHTTSHHHHHHHHHHHHHHH-GGG--TT-TTTTTHHHHHHHHHHH-SSPPPS--THHHHIIIIIS---STTTT-TTSSS--HHHHHHHHHHHIIIIIIT-S-TTHHHHHHHHHHHH---SSS-HHHHHHHHHHHHHHHHTS--HHHHHHTTTTS-EEEEEESSSEEEEEE-HHHHHHHHHHHTTSPPPSS-GGG-BS--GGGS-TTSHHHHHS-SS-BHHHHHTT----S--EEEEETTEEEEES-TTSSEEEEEESSTTSPEEEEESSSEEEPPTTS--TTEEEEEEPTTS-EEE-

Foldseek 3Di:
DVLVCDLQKDWAAEAADFVVVCQLLVFFTAAQQQFFSQFKDAQFFKWKKAKADQLPFWKKKFFWDWDDDVFIWTDSGHDIGTDDHGIDIDTHNGIGTMGIRHHDFQQDPSRGTIIMGTDPRGGGRQDAAECVVQPDLQSVLVSLVSGDDQWHWYRAQAEIETEGSVLCCVQPNRGQPVLRVLVNVLLVLLVVLLQCPVCPPRGHRGHEYEIATCDDAWAAHRNYTYGHNVCCNLRRDVCNCVVDLVSQQPNQLRSLLRNQFLQAAPLCSSASSCLSSQSSSVVVPDDHGAAFACVQLLCQCFVPVHAQSQRVNPVQDDRPNRHNNVLVVLLCLQCCVLVLPNSLSNQLSVQSSVVSDGRAPARLLSLLSSQLSSLVSSLAQCPVLNVSNRNLDFDFAWHDDPHIHTHGHDNVSSVVSNVSSVVGHHDQFPSSLADCDALVVDDPPDNHNVGHAQAHYSVLQSVQFDQDDPWDWDDDPQKIAIDSQRSFSKKFWAAQDPVGDTNGIGRHRIDGDDPSGDRVRIWMWGHGGRGDTHTD